Protein AF-A0A9J6EYS4-F1 (afdb_monomer_lite)

Structure (mmCIF, N/CA/C/O backbone):
data_AF-A0A9J6EYS4-F1
#
_entry.id   AF-A0A9J6EYS4-F1
#
loop_
_atom_site.group_PDB
_atom_site.id
_atom_site.type_symbol
_atom_site.label_atom_id
_atom_site.label_alt_id
_atom_site.label_comp_id
_atom_site.label_asym_id
_atom_site.label_entity_id
_atom_site.label_seq_id
_atom_site.pdbx_PDB_ins_code
_atom_site.Cartn_x
_atom_site.Cartn_y
_atom_site.Cartn_z
_atom_site.occupancy
_atom_site.B_iso_or_equiv
_atom_site.auth_seq_id
_atom_site.auth_comp_id
_atom_site.auth_asym_id
_atom_site.auth_atom_id
_atom_site.pdbx_PDB_model_num
ATOM 1 N N . MET A 1 1 ? -27.207 -14.557 89.802 1.00 25.02 1 MET A N 1
ATOM 2 C CA . MET A 1 1 ? -26.219 -15.559 89.348 1.00 25.02 1 MET A CA 1
ATOM 3 C C . MET A 1 1 ? -26.930 -16.664 88.535 1.00 25.02 1 MET A C 1
ATOM 5 O O . MET A 1 1 ? -26.747 -17.832 88.818 1.00 25.02 1 MET A O 1
ATOM 9 N N . ILE A 1 2 ? -27.778 -16.291 87.553 1.00 25.53 2 ILE A N 1
ATOM 10 C CA . ILE A 1 2 ? -28.634 -17.200 86.738 1.00 25.53 2 ILE A CA 1
ATOM 11 C C . ILE A 1 2 ? -28.645 -16.713 85.268 1.00 25.53 2 ILE A C 1
ATOM 13 O O . ILE A 1 2 ? -29.685 -16.554 84.656 1.00 25.53 2 ILE A O 1
ATOM 17 N N . PHE A 1 3 ? -27.496 -16.320 84.711 1.00 24.59 3 PHE A N 1
ATOM 18 C CA . PHE A 1 3 ? -27.458 -15.756 83.344 1.00 24.59 3 PHE A CA 1
ATOM 19 C C . PHE A 1 3 ? -26.193 -16.125 82.554 1.00 24.59 3 PHE A C 1
ATOM 21 O O . PHE A 1 3 ? -25.845 -15.447 81.592 1.00 24.59 3 PHE A O 1
ATOM 28 N N . SER A 1 4 ? -25.460 -17.165 82.964 1.00 25.28 4 SER A N 1
ATOM 29 C CA . SER A 1 4 ? -24.088 -17.384 82.488 1.00 25.28 4 SER A CA 1
ATOM 30 C C . SER A 1 4 ? -23.811 -18.703 81.764 1.00 25.28 4 SER A C 1
ATOM 32 O O . SER A 1 4 ? -22.637 -19.055 81.685 1.00 25.28 4 SER A O 1
ATOM 34 N N . GLN A 1 5 ? -24.796 -19.416 81.198 1.00 32.12 5 GLN A N 1
ATOM 35 C CA . GLN A 1 5 ? -24.520 -20.551 80.297 1.00 32.12 5 GLN A CA 1
ATOM 36 C C . GLN A 1 5 ? -25.448 -20.561 79.063 1.00 32.12 5 GLN A C 1
ATOM 38 O O . GLN A 1 5 ? -26.589 -20.122 79.092 1.00 32.12 5 GLN A O 1
ATOM 43 N N . CYS A 1 6 ? -24.878 -20.917 77.911 1.00 41.12 6 CYS A N 1
ATOM 44 C CA . CYS A 1 6 ? -25.286 -20.461 76.577 1.00 41.12 6 CYS A CA 1
ATOM 45 C C . CYS A 1 6 ? -26.274 -21.365 75.807 1.00 41.12 6 CYS A C 1
ATOM 47 O O . CYS A 1 6 ? -26.430 -21.156 74.608 1.00 41.12 6 CYS A O 1
ATOM 49 N N . GLU A 1 7 ? -26.972 -22.300 76.450 1.00 32.97 7 GLU A N 1
ATOM 50 C CA . GLU A 1 7 ? -28.165 -22.969 75.880 1.00 32.97 7 GLU A CA 1
ATOM 51 C C . GLU A 1 7 ? -29.476 -22.304 76.337 1.00 32.97 7 GLU A C 1
ATOM 53 O O . GLU A 1 7 ? -30.514 -22.415 75.679 1.00 32.97 7 GLU A O 1
ATOM 58 N N . ASP A 1 8 ? -29.403 -21.500 77.399 1.00 38.00 8 ASP A N 1
ATOM 59 C CA . ASP A 1 8 ? -30.568 -20.936 78.069 1.00 38.00 8 ASP A CA 1
ATOM 60 C C . ASP A 1 8 ? -31.269 -19.849 77.259 1.00 38.00 8 ASP A C 1
ATOM 62 O O . ASP A 1 8 ? -32.454 -19.650 77.443 1.00 38.00 8 ASP A O 1
ATOM 66 N N . VAL A 1 9 ? -30.618 -19.145 76.326 1.00 39.28 9 VAL A N 1
ATOM 67 C CA . VAL A 1 9 ? -31.299 -18.081 75.551 1.00 39.28 9 VAL A CA 1
ATOM 68 C C . VAL A 1 9 ? -32.237 -18.662 74.494 1.00 39.28 9 VAL A C 1
ATOM 70 O O . VAL A 1 9 ? -33.343 -18.158 74.329 1.00 39.28 9 VAL A O 1
ATOM 73 N N . LEU A 1 10 ? -31.834 -19.742 73.818 1.00 38.31 10 LEU A N 1
ATOM 74 C CA . LEU A 1 10 ? -32.699 -20.475 72.887 1.00 38.31 10 LEU A CA 1
ATOM 75 C C . LEU A 1 10 ? -33.782 -21.241 73.648 1.00 38.31 10 LEU A C 1
ATOM 77 O O . LEU A 1 10 ? -34.925 -21.276 73.200 1.00 38.31 10 LEU A O 1
ATOM 81 N N . HIS A 1 11 ? -33.449 -21.794 74.819 1.00 39.31 11 HIS A N 1
ATOM 82 C CA . HIS A 1 11 ? -34.429 -22.426 75.695 1.00 39.31 11 HIS A CA 1
ATOM 83 C C . HIS A 1 11 ? -35.427 -21.398 76.232 1.00 39.31 11 HIS A C 1
ATOM 85 O O . HIS A 1 11 ? -36.622 -21.633 76.146 1.00 39.31 11 HIS A O 1
ATOM 91 N N . ILE A 1 12 ? -34.986 -20.238 76.720 1.00 40.78 12 ILE A N 1
ATOM 92 C CA . ILE A 1 12 ? -35.846 -19.148 77.193 1.00 40.78 12 ILE A CA 1
ATOM 93 C C . ILE A 1 12 ? -36.676 -18.612 76.033 1.00 40.78 12 ILE A C 1
ATOM 95 O O . ILE A 1 12 ? -37.880 -18.528 76.191 1.00 40.78 12 ILE A O 1
ATOM 99 N N . ALA A 1 13 ? -36.103 -18.340 74.858 1.00 40.31 13 ALA A N 1
ATOM 100 C CA . ALA A 1 13 ? -36.854 -17.894 73.683 1.00 40.31 13 ALA A CA 1
ATOM 101 C C . ALA A 1 13 ? -37.894 -18.930 73.225 1.00 40.31 13 ALA A C 1
ATOM 103 O O . ALA A 1 13 ? -39.035 -18.565 72.974 1.00 40.31 13 ALA A O 1
ATOM 104 N N . SER A 1 14 ? -37.545 -20.220 73.200 1.00 41.81 14 SER A N 1
ATOM 105 C CA . SER A 1 14 ? -38.460 -21.335 72.906 1.00 41.81 14 SER A CA 1
ATOM 106 C C . SER A 1 14 ? -39.545 -21.495 73.973 1.00 41.81 14 SER A C 1
ATOM 108 O O . SER A 1 14 ? -40.710 -21.704 73.650 1.00 41.81 14 SER A O 1
ATOM 110 N N . THR A 1 15 ? -39.194 -21.337 75.251 1.00 40.84 15 THR A N 1
ATOM 111 C CA . THR A 1 15 ? -40.127 -21.407 76.388 1.00 40.84 15 THR A CA 1
ATOM 112 C C . THR A 1 15 ? -41.062 -20.208 76.375 1.00 40.84 15 THR A C 1
ATOM 114 O O . THR A 1 15 ? -42.251 -20.352 76.610 1.00 40.84 15 THR A O 1
ATOM 117 N N . VAL A 1 16 ? -40.551 -19.035 76.022 1.00 41.88 16 VAL A N 1
ATOM 118 C CA . VAL A 1 16 ? -41.293 -17.792 75.846 1.00 41.88 16 VAL A CA 1
ATOM 119 C C . VAL A 1 16 ? -42.212 -17.872 74.624 1.00 41.88 16 VAL A C 1
ATOM 121 O O . VAL A 1 16 ? -43.362 -17.464 74.720 1.00 41.88 16 VAL A O 1
ATOM 124 N N . HIS A 1 17 ? -41.767 -18.473 73.517 1.00 42.47 17 HIS A N 1
ATOM 125 C CA . HIS A 1 17 ? -42.593 -18.758 72.341 1.00 42.47 17 HIS A CA 1
ATOM 126 C C . HIS A 1 17 ? -43.689 -19.789 72.665 1.00 42.47 17 HIS A C 1
ATOM 128 O O . HIS A 1 17 ? -44.834 -19.625 72.251 1.00 42.47 17 HIS A O 1
ATOM 134 N N . ASN A 1 18 ? -43.380 -20.808 73.477 1.00 43.34 18 ASN A N 1
ATOM 135 C CA . ASN A 1 18 ? -44.343 -21.785 74.005 1.00 43.34 18 ASN A CA 1
ATOM 136 C C . ASN A 1 18 ? -45.356 -21.156 74.973 1.00 43.34 18 ASN A C 1
ATOM 138 O O . ASN A 1 18 ? -46.537 -21.479 74.935 1.00 43.34 18 ASN A O 1
ATOM 142 N N . ILE A 1 19 ? -44.911 -20.260 75.854 1.00 42.78 19 ILE A N 1
ATOM 143 C CA . ILE A 1 19 ? -45.784 -19.548 76.791 1.00 42.78 19 ILE A CA 1
ATOM 144 C C . ILE A 1 19 ? -46.675 -18.573 76.016 1.00 42.78 19 ILE A C 1
ATOM 146 O O . ILE A 1 19 ? -47.884 -18.587 76.206 1.00 42.78 19 ILE A O 1
ATOM 150 N N . ALA A 1 20 ? -46.120 -17.799 75.081 1.00 40.44 20 ALA A N 1
ATOM 151 C CA . ALA A 1 20 ? -46.870 -16.878 74.232 1.00 40.44 20 ALA A CA 1
ATOM 152 C C . ALA A 1 20 ? -47.923 -17.603 73.378 1.00 40.44 20 ALA A C 1
ATOM 154 O O . ALA A 1 20 ? -49.079 -17.196 73.359 1.00 40.44 20 ALA A O 1
ATOM 155 N N . SER A 1 21 ? -47.560 -18.717 72.732 1.00 41.59 21 SER A N 1
ATOM 156 C CA . SER A 1 21 ? -48.499 -19.530 71.938 1.00 41.59 21 SER A CA 1
ATOM 157 C C . SER A 1 21 ? -49.586 -20.206 72.778 1.00 41.59 21 SER A C 1
ATOM 159 O O . SER A 1 21 ? -50.683 -20.429 72.272 1.00 41.59 21 SER A O 1
ATOM 161 N N . ARG A 1 22 ? -49.328 -20.481 74.063 1.00 41.81 22 ARG A N 1
ATOM 162 C CA . ARG A 1 22 ? -50.334 -20.990 75.010 1.00 41.81 22 ARG A CA 1
ATOM 163 C C . ARG A 1 22 ? -51.249 -19.896 75.565 1.00 41.81 22 ARG A C 1
ATOM 165 O O . ARG A 1 22 ? -52.428 -20.153 75.761 1.00 41.81 22 ARG A O 1
ATOM 172 N N . VAL A 1 23 ? -50.746 -18.679 75.771 1.00 40.09 23 VAL A N 1
ATOM 173 C CA . VAL A 1 23 ? -51.540 -17.546 76.283 1.00 40.09 23 VAL A CA 1
ATOM 174 C C . VAL A 1 23 ? -52.477 -16.967 75.214 1.00 40.09 23 VAL A C 1
ATOM 176 O O . VAL A 1 23 ? -53.571 -16.530 75.554 1.00 40.09 23 VAL A O 1
ATOM 179 N N . VAL A 1 24 ? -52.126 -17.054 73.922 1.00 40.94 24 VAL A N 1
ATOM 180 C CA . VAL A 1 24 ? -53.014 -16.678 72.795 1.00 40.94 24 VAL A CA 1
ATOM 181 C C . VAL A 1 24 ? -54.346 -17.451 72.810 1.00 40.94 24 VAL A C 1
ATOM 183 O O . VAL A 1 24 ? -55.332 -16.981 72.248 1.00 40.94 24 VAL A O 1
ATOM 186 N N . VAL A 1 25 ? -54.394 -18.613 73.469 1.00 44.12 25 VAL A N 1
ATOM 187 C CA . VAL A 1 25 ? -55.583 -19.475 73.526 1.00 44.12 25 VAL A CA 1
ATOM 188 C C . VAL A 1 25 ? -56.553 -19.081 74.654 1.00 44.12 25 VAL A C 1
ATOM 190 O O . VAL A 1 25 ? -57.725 -19.432 74.566 1.00 44.12 25 VAL A O 1
ATOM 193 N N . GLU A 1 26 ? -56.132 -18.323 75.679 1.00 43.59 26 GLU A N 1
ATOM 194 C CA . GLU A 1 26 ? -56.940 -18.152 76.907 1.00 43.59 26 GLU A CA 1
ATOM 195 C C . GLU A 1 26 ? -57.086 -16.720 77.470 1.00 43.59 26 GLU A C 1
ATOM 197 O O . GLU A 1 26 ? -57.618 -16.559 78.568 1.00 43.59 26 GLU A O 1
ATOM 202 N N . SER A 1 27 ? -56.707 -15.643 76.772 1.00 37.56 27 SER A N 1
ATOM 203 C CA . SER A 1 27 ? -56.839 -14.287 77.349 1.00 37.56 27 SER A CA 1
ATOM 204 C C . SER A 1 27 ? -57.244 -13.183 76.367 1.00 37.56 27 SER A C 1
ATOM 206 O O . SER A 1 27 ? -57.098 -13.291 75.152 1.00 37.56 27 SER A O 1
ATOM 208 N N . GLY A 1 28 ? -57.830 -12.108 76.916 1.00 47.38 28 GLY A N 1
ATOM 209 C CA . GLY A 1 28 ? -58.331 -10.959 76.156 1.00 47.38 28 GLY A CA 1
ATOM 210 C C . GLY A 1 28 ? -57.240 -10.206 75.382 1.00 47.38 28 GLY A C 1
ATOM 211 O O . GLY A 1 28 ? -56.053 -10.310 75.679 1.00 47.38 28 GLY A O 1
ATOM 212 N N . VAL A 1 29 ? -57.668 -9.389 74.412 1.00 44.81 29 VAL A N 1
ATOM 213 C CA . VAL A 1 29 ? -56.860 -8.693 73.378 1.00 44.81 29 VAL A CA 1
ATOM 214 C C . VAL A 1 29 ? -55.553 -8.040 73.890 1.00 44.81 29 VAL A C 1
ATOM 216 O O . VAL A 1 29 ? -54.557 -8.012 73.175 1.00 44.81 29 VAL A O 1
ATOM 219 N N . SER A 1 30 ? -55.512 -7.569 75.144 1.00 44.69 30 SER A N 1
ATOM 220 C CA . SER A 1 30 ? -54.312 -7.003 75.796 1.00 44.69 30 SER A CA 1
ATOM 221 C C . SER A 1 30 ? -53.156 -8.001 75.949 1.00 44.69 30 SER A C 1
ATOM 223 O O . SER A 1 30 ? -51.990 -7.637 75.787 1.00 44.69 30 SER A O 1
ATOM 225 N N . ASP A 1 31 ? -53.456 -9.248 76.303 1.00 42.41 31 ASP A N 1
ATOM 226 C CA . ASP A 1 31 ? -52.442 -10.236 76.678 1.00 42.41 31 ASP A CA 1
ATOM 227 C C . ASP A 1 31 ? -51.946 -11.027 75.464 1.00 42.41 31 ASP A C 1
ATOM 229 O O . ASP A 1 31 ? -50.770 -11.392 75.415 1.00 42.41 31 ASP A O 1
ATOM 233 N N . VAL A 1 32 ? -52.781 -11.145 74.426 1.00 43.25 32 VAL A N 1
ATOM 234 C CA . VAL A 1 32 ? -52.380 -11.574 73.078 1.00 43.25 32 VAL A CA 1
ATOM 235 C C . VAL A 1 32 ? -51.302 -10.637 72.522 1.00 43.25 32 VAL A C 1
ATOM 237 O O . VAL A 1 32 ? -50.229 -11.107 72.157 1.00 43.25 32 VAL A O 1
ATOM 240 N N . ASN A 1 33 ? -51.509 -9.315 72.573 1.00 46.41 33 ASN A N 1
ATOM 241 C CA . ASN A 1 33 ? -50.531 -8.336 72.077 1.00 46.41 33 ASN A CA 1
ATOM 242 C C . ASN A 1 33 ? -49.206 -8.366 72.856 1.00 46.41 33 ASN A C 1
ATOM 244 O O . ASN A 1 33 ? -48.127 -8.281 72.266 1.00 46.41 33 ASN A O 1
ATOM 248 N N . LYS A 1 34 ? -49.252 -8.549 74.184 1.00 47.19 34 LYS A N 1
ATOM 249 C CA . LYS A 1 34 ? -48.035 -8.745 74.994 1.00 47.19 34 LYS A CA 1
ATOM 250 C C . LYS A 1 34 ? -47.293 -10.019 74.589 1.00 47.19 34 LYS A C 1
ATOM 252 O O . LYS A 1 34 ? -46.071 -9.989 74.485 1.00 47.19 34 LYS A O 1
ATOM 257 N N . CYS A 1 35 ? -48.010 -11.107 74.317 1.00 43.94 35 CYS A N 1
ATOM 258 C CA . CYS A 1 35 ? -47.428 -12.374 73.879 1.00 43.94 35 CYS A CA 1
ATOM 259 C C . CYS A 1 35 ? -46.810 -12.284 72.480 1.00 43.94 35 CYS A C 1
ATOM 261 O O . CYS A 1 35 ? -45.714 -12.801 72.271 1.00 43.94 35 CYS A O 1
ATOM 263 N N . THR A 1 36 ? -47.439 -11.564 71.551 1.00 47.47 36 THR A N 1
ATOM 264 C CA . THR A 1 36 ? -46.885 -11.295 70.216 1.00 47.47 36 THR A CA 1
ATOM 265 C C . THR A 1 36 ? -45.616 -10.445 70.297 1.00 47.47 36 THR A C 1
ATOM 267 O O . THR A 1 36 ? -44.609 -10.783 69.678 1.00 47.47 36 THR A O 1
ATOM 270 N N . ASN A 1 37 ? -45.607 -9.403 71.133 1.00 51.88 37 ASN A N 1
ATOM 271 C CA . ASN A 1 37 ? -44.426 -8.564 71.368 1.00 51.88 37 ASN A CA 1
ATOM 272 C C . ASN A 1 37 ? -43.268 -9.353 71.989 1.00 51.88 37 ASN A C 1
ATOM 274 O O . ASN A 1 37 ? -42.106 -9.188 71.623 1.00 51.88 37 ASN A O 1
ATOM 278 N N . VAL A 1 38 ? -43.590 -10.244 72.918 1.00 50.81 38 VAL A N 1
ATOM 279 C CA . VAL A 1 38 ? -42.634 -11.131 73.574 1.00 50.81 38 VAL A CA 1
ATOM 280 C C . VAL A 1 38 ? -42.083 -12.187 72.599 1.00 50.81 38 VAL A C 1
ATOM 282 O O . VAL A 1 38 ? -40.880 -12.450 72.607 1.00 50.81 38 VAL A O 1
ATOM 285 N N . ALA A 1 39 ? -42.913 -12.728 71.701 1.00 47.19 39 ALA A N 1
ATOM 286 C CA . ALA A 1 39 ? -42.487 -13.645 70.643 1.00 47.19 39 ALA A CA 1
ATOM 287 C C . ALA A 1 39 ? -41.585 -12.960 69.601 1.00 47.19 39 ALA A C 1
ATOM 289 O O . ALA A 1 39 ? -40.571 -13.533 69.213 1.00 47.19 39 ALA A O 1
ATOM 290 N N . LEU A 1 40 ? -41.895 -11.721 69.208 1.00 52.34 40 LEU A N 1
ATOM 291 C CA . LEU A 1 40 ? -41.074 -10.915 68.298 1.00 52.34 40 LEU A CA 1
ATOM 292 C C . LEU A 1 40 ? -39.698 -10.566 68.899 1.00 52.34 40 LEU A C 1
ATOM 294 O O . LEU A 1 40 ? -38.674 -10.670 68.223 1.00 52.34 40 LEU A O 1
ATOM 298 N N . TRP A 1 41 ? -39.646 -10.206 70.188 1.00 55.31 41 TRP A N 1
ATOM 299 C CA . TRP A 1 41 ? -38.383 -10.003 70.914 1.00 55.31 41 TRP A CA 1
ATOM 300 C C . TRP A 1 41 ? -37.557 -11.286 71.017 1.00 55.31 41 TRP A C 1
ATOM 302 O O . TRP A 1 41 ? -36.335 -11.250 70.849 1.00 55.31 41 TRP A O 1
ATOM 312 N N . ALA A 1 42 ? -38.214 -12.415 71.291 1.00 51.00 42 ALA A N 1
ATOM 313 C CA . ALA A 1 42 ? -37.571 -13.721 71.336 1.00 51.00 42 ALA A CA 1
ATOM 314 C C . ALA A 1 42 ? -36.960 -14.085 69.974 1.00 51.00 42 ALA A C 1
ATOM 316 O O . ALA A 1 42 ? -35.818 -14.534 69.931 1.00 51.00 42 ALA A O 1
ATOM 317 N N . ASP A 1 43 ? -37.654 -13.803 68.870 1.00 50.06 43 ASP A N 1
ATOM 318 C CA . ASP A 1 43 ? -37.168 -14.066 67.512 1.00 50.06 43 ASP A CA 1
ATOM 319 C C . ASP A 1 43 ? -35.920 -13.234 67.161 1.00 50.06 43 ASP A C 1
ATOM 321 O O . ASP A 1 43 ? -34.951 -13.759 66.608 1.00 50.06 43 ASP A O 1
ATOM 325 N N . ILE A 1 44 ? -35.868 -11.959 67.568 1.00 52.81 44 ILE A N 1
ATOM 326 C CA . ILE A 1 44 ? -34.664 -11.118 67.424 1.00 52.81 44 ILE A CA 1
ATOM 327 C C . ILE A 1 44 ? -33.498 -11.670 68.241 1.00 52.81 44 ILE A C 1
ATOM 329 O O . ILE A 1 44 ? -32.365 -11.722 67.756 1.00 52.81 44 ILE A O 1
ATOM 333 N N . LEU A 1 45 ? -33.753 -12.069 69.489 1.00 52.41 45 LEU A N 1
ATOM 334 C CA . LEU A 1 45 ? -32.723 -12.624 70.363 1.00 52.41 45 LEU A CA 1
ATOM 335 C C . LEU A 1 45 ? -32.184 -13.944 69.810 1.00 52.41 45 LEU A C 1
ATOM 337 O O . LEU A 1 45 ? -30.974 -14.157 69.861 1.00 52.41 45 LEU A O 1
ATOM 341 N N . VAL A 1 46 ? -33.040 -14.788 69.226 1.00 50.69 46 VAL A N 1
ATOM 342 C CA . VAL A 1 46 ? -32.656 -16.016 68.513 1.00 50.69 46 VAL A CA 1
ATOM 343 C C . VAL A 1 46 ? -31.784 -15.670 67.303 1.00 50.69 46 VAL A C 1
ATOM 345 O O . VAL A 1 46 ? -30.662 -16.161 67.203 1.00 50.69 46 VAL A O 1
ATOM 348 N N . GLN A 1 47 ? -32.220 -14.757 66.431 1.00 49.53 47 GLN A N 1
ATOM 349 C CA . GLN A 1 47 ? -31.449 -14.337 65.250 1.00 49.53 47 GLN A CA 1
ATOM 350 C C . GLN A 1 47 ? -30.083 -13.723 65.608 1.00 49.53 47 GLN A C 1
ATOM 352 O O . GLN A 1 47 ? -29.104 -13.944 64.897 1.00 49.53 47 GLN A O 1
ATOM 357 N N . ALA A 1 48 ? -29.985 -13.000 66.728 1.00 44.69 48 ALA A N 1
ATOM 358 C CA . ALA A 1 48 ? -28.737 -12.422 67.227 1.00 44.69 48 ALA A CA 1
ATOM 359 C C . ALA A 1 48 ? -27.822 -13.431 67.955 1.00 44.69 48 ALA A C 1
ATOM 361 O O . ALA A 1 48 ? -26.645 -13.136 68.174 1.00 44.69 48 ALA A O 1
ATOM 362 N N . SER A 1 49 ? -28.342 -14.598 68.357 1.00 42.22 49 SER A N 1
ATOM 363 C CA . SER A 1 49 ? -27.615 -15.605 69.147 1.00 42.22 49 SER A CA 1
ATOM 364 C C . SER A 1 49 ? -27.195 -16.854 68.366 1.00 42.22 49 SER A C 1
ATOM 366 O O . SER A 1 49 ? -26.346 -17.599 68.867 1.00 42.22 49 SER A O 1
ATOM 368 N N . VAL A 1 50 ? -27.691 -17.054 67.137 1.00 45.22 50 VAL A N 1
ATOM 369 C CA . VAL A 1 50 ? -27.202 -18.108 66.232 1.00 45.22 50 VAL A CA 1
ATOM 370 C C . VAL A 1 50 ? -25.751 -17.808 65.814 1.00 45.22 50 VAL A C 1
ATOM 372 O O . VAL A 1 50 ? -25.471 -16.733 65.276 1.00 45.22 50 VAL A O 1
ATOM 375 N N . PRO A 1 51 ? -24.798 -18.735 66.028 1.00 39.09 51 PRO A N 1
ATOM 376 C CA . PRO A 1 51 ? -23.428 -18.555 65.571 1.00 39.09 51 PRO A CA 1
ATOM 377 C C . PRO A 1 51 ? -23.380 -18.572 64.038 1.00 39.09 51 PRO A C 1
ATOM 379 O O . PRO A 1 51 ? -23.600 -19.599 63.396 1.00 39.09 51 PRO A O 1
ATOM 382 N N . PHE A 1 52 ? -23.046 -17.428 63.438 1.00 41.03 52 PHE A N 1
ATOM 383 C CA . PHE A 1 52 ? -22.721 -17.320 62.016 1.00 41.03 52 PHE A CA 1
ATOM 384 C C . PHE A 1 52 ? -21.334 -17.923 61.755 1.00 41.03 52 PHE A C 1
ATOM 386 O O . PHE A 1 52 ? -20.353 -17.212 61.558 1.00 41.03 52 PHE A O 1
ATOM 393 N N . GLY A 1 53 ? -21.238 -19.252 61.801 1.00 32.31 53 GLY A N 1
ATOM 394 C CA . GLY A 1 53 ? -19.993 -19.958 61.518 1.00 32.31 53 GLY A CA 1
ATOM 395 C C . GLY A 1 53 ? -19.913 -21.338 62.150 1.00 32.31 53 GLY A C 1
ATOM 396 O O . GLY A 1 53 ? -19.352 -21.490 63.225 1.00 32.31 53 GLY A O 1
ATOM 397 N N . ASN A 1 54 ? -20.436 -22.345 61.453 1.00 29.09 54 ASN A N 1
ATOM 398 C CA . ASN A 1 54 ? -19.697 -23.581 61.194 1.00 29.09 54 ASN A CA 1
ATOM 399 C C . ASN A 1 54 ? -20.387 -24.334 60.053 1.00 29.09 54 ASN A C 1
ATOM 401 O O . ASN A 1 54 ? -21.443 -24.944 60.210 1.00 29.09 54 ASN A O 1
ATOM 405 N N . ALA A 1 55 ? -19.786 -24.255 58.866 1.00 33.66 55 ALA A N 1
ATOM 406 C CA . ALA A 1 55 ? -20.137 -25.103 57.739 1.00 33.66 55 ALA A CA 1
ATOM 407 C C . ALA A 1 55 ? -19.686 -26.533 58.060 1.00 33.66 55 ALA A C 1
ATOM 409 O O . ALA A 1 55 ? -18.569 -26.926 57.746 1.00 33.66 55 ALA A O 1
ATOM 410 N N . GLY A 1 56 ? -20.535 -27.288 58.748 1.00 28.66 56 GLY A N 1
ATOM 411 C CA . GLY A 1 56 ? -20.193 -28.647 59.144 1.00 28.66 56 GLY A CA 1
ATOM 412 C C . GLY A 1 56 ? -21.191 -29.247 60.114 1.00 28.66 56 GLY A C 1
ATOM 413 O O . GLY A 1 56 ? -20.795 -29.644 61.196 1.00 28.66 56 GLY A O 1
ATOM 414 N N . ASN A 1 57 ? -22.479 -29.222 59.771 1.00 26.98 57 ASN A N 1
ATOM 415 C CA . ASN A 1 57 ? -23.408 -30.335 59.983 1.00 26.98 57 ASN A CA 1
ATOM 416 C C . ASN A 1 57 ? -24.813 -29.893 59.577 1.00 26.98 57 ASN A C 1
ATOM 418 O O . ASN A 1 57 ? -25.391 -28.962 60.131 1.00 26.98 57 ASN A O 1
ATOM 422 N N . ARG A 1 58 ? -25.360 -30.569 58.564 1.00 32.50 58 ARG A N 1
ATOM 423 C CA . ARG A 1 58 ? -26.786 -30.512 58.260 1.00 32.50 58 ARG A CA 1
ATOM 424 C C . ARG A 1 58 ? -27.510 -31.279 59.362 1.00 32.50 58 ARG A C 1
ATOM 426 O O . ARG A 1 58 ? -27.489 -32.504 59.351 1.00 32.50 58 ARG A O 1
ATOM 433 N N . SER A 1 59 ? -28.189 -30.576 60.255 1.00 24.44 59 SER A N 1
ATOM 434 C CA . SER A 1 59 ? -29.371 -31.116 60.918 1.00 24.44 59 SER A CA 1
ATOM 435 C C . SER A 1 59 ? -30.545 -30.183 60.650 1.00 24.44 59 SER A C 1
ATOM 437 O O . SER A 1 59 ? -30.479 -28.961 60.765 1.00 24.44 59 SER A O 1
ATOM 439 N N . SER A 1 60 ? -31.595 -30.804 60.139 1.00 32.25 60 SER A N 1
ATOM 440 C CA . SER A 1 60 ? -32.848 -30.221 59.703 1.00 32.25 60 SER A CA 1
ATOM 441 C C . SER A 1 60 ? -33.683 -29.771 60.894 1.00 32.25 60 SER A C 1
ATOM 443 O O . SER A 1 60 ? -34.174 -30.615 61.640 1.00 32.25 60 SER A O 1
ATOM 445 N N . VAL A 1 61 ? -33.954 -28.473 60.991 1.00 23.84 61 VAL A N 1
ATOM 446 C CA . VAL A 1 61 ? -35.236 -27.994 61.514 1.00 23.84 61 VAL A CA 1
ATOM 447 C C . VAL A 1 61 ? -35.766 -26.951 60.540 1.00 23.84 61 VAL A C 1
ATOM 449 O O . VAL A 1 61 ? -35.176 -25.898 60.314 1.00 23.84 61 VAL A O 1
ATOM 452 N N . SER A 1 62 ? -36.862 -27.331 59.894 1.00 30.70 62 SER A N 1
ATOM 453 C CA . SER A 1 62 ? -37.663 -26.506 59.005 1.00 30.70 62 SER A CA 1
ATOM 454 C C . SER A 1 62 ? -38.489 -25.528 59.837 1.00 30.70 62 SER A C 1
ATOM 456 O O . SER A 1 62 ? -39.434 -25.948 60.499 1.00 30.70 62 SER A O 1
ATOM 458 N N . ALA A 1 63 ? -38.194 -24.237 59.711 1.00 23.97 63 ALA A N 1
ATOM 459 C CA . ALA A 1 63 ? -39.187 -23.179 59.847 1.00 23.97 63 ALA A CA 1
ATOM 460 C C . ALA A 1 63 ? -39.237 -22.405 58.516 1.00 23.97 63 ALA A C 1
ATOM 462 O O . ALA A 1 63 ? -38.350 -21.619 58.184 1.00 23.97 63 ALA A O 1
ATOM 463 N N . CYS A 1 64 ? -40.249 -22.721 57.707 1.00 23.02 64 CYS A N 1
ATOM 464 C CA . CYS A 1 64 ? -40.749 -21.883 56.612 1.00 23.02 64 CYS A CA 1
ATOM 465 C C . CYS A 1 64 ? -41.233 -20.530 57.187 1.00 23.02 64 CYS A C 1
ATOM 467 O O . CYS A 1 64 ? -41.642 -20.490 58.338 1.00 23.02 64 CYS A O 1
ATOM 469 N N . THR A 1 65 ? -41.272 -19.386 56.499 1.00 28.31 65 THR A N 1
ATOM 470 C CA . THR A 1 65 ? -41.225 -19.075 55.059 1.00 28.31 65 THR A CA 1
ATOM 471 C C . THR A 1 65 ? -41.164 -17.554 54.927 1.00 28.31 65 THR A C 1
ATOM 473 O O . THR A 1 65 ? -42.148 -16.909 55.266 1.00 28.31 65 THR A O 1
ATOM 476 N N . CYS A 1 66 ? -40.066 -17.002 54.403 1.00 25.89 66 CYS A N 1
ATOM 477 C CA . CYS A 1 66 ? -40.051 -15.748 53.615 1.00 25.89 66 CYS A CA 1
ATOM 478 C C . CYS A 1 66 ? -38.642 -15.300 53.196 1.00 25.89 66 CYS A C 1
ATOM 480 O O . CYS A 1 66 ? -38.523 -14.346 52.431 1.00 25.89 66 CYS A O 1
ATOM 482 N N . LEU A 1 67 ? -37.578 -16.008 53.594 1.00 29.09 67 LEU A N 1
ATOM 483 C CA . LEU A 1 67 ? -36.264 -15.800 52.995 1.00 29.09 67 LEU A CA 1
ATOM 484 C C . LEU A 1 67 ? -36.050 -16.769 51.826 1.00 29.09 67 LEU A C 1
ATOM 486 O O . LEU A 1 67 ? -35.901 -17.977 52.008 1.00 29.09 67 LEU A O 1
ATOM 490 N N . THR A 1 68 ? -36.066 -16.243 50.603 1.00 31.45 68 THR A N 1
ATOM 491 C CA . THR A 1 68 ? -35.741 -17.021 49.398 1.00 31.45 68 THR A CA 1
ATOM 492 C C . THR A 1 68 ? -34.313 -17.572 49.500 1.00 31.45 68 THR A C 1
ATOM 494 O O . THR A 1 68 ? -33.452 -16.966 50.138 1.00 31.45 68 THR A O 1
ATOM 497 N N . LYS A 1 69 ? -34.012 -18.699 48.832 1.00 31.28 69 LYS A N 1
ATOM 498 C CA . LYS A 1 69 ? -32.656 -19.301 48.760 1.00 31.28 69 LYS A CA 1
ATOM 499 C C . LYS A 1 69 ? -31.531 -18.289 48.450 1.00 31.28 69 LYS A C 1
ATOM 501 O O . LYS A 1 69 ? -30.379 -18.536 48.800 1.00 31.28 69 LYS A O 1
ATOM 506 N N . GLY A 1 70 ? -31.847 -17.155 47.816 1.00 32.78 70 GLY A N 1
ATOM 507 C CA . GLY A 1 70 ? -30.915 -16.049 47.582 1.00 32.78 70 GLY A CA 1
ATOM 508 C C . GLY A 1 70 ? -30.463 -15.325 48.860 1.00 32.78 70 GLY A C 1
ATOM 509 O O . GLY A 1 70 ? -29.283 -15.002 48.986 1.00 32.78 70 GLY A O 1
ATOM 510 N N . GLN A 1 71 ? -31.347 -15.138 49.844 1.00 34.94 71 GLN A N 1
ATOM 511 C CA . GLN A 1 71 ? -31.044 -14.487 51.129 1.00 34.94 71 GLN A CA 1
ATOM 512 C C . GLN A 1 71 ? -30.185 -15.368 52.049 1.00 34.94 71 GLN A C 1
ATOM 514 O O . GLN A 1 71 ? -29.310 -14.870 52.754 1.00 34.94 71 GLN A O 1
ATOM 519 N N . THR A 1 72 ? -30.322 -16.691 51.962 1.00 34.38 72 THR A N 1
ATOM 520 C CA . THR A 1 72 ? -29.451 -17.637 52.683 1.00 34.38 72 THR A CA 1
ATOM 521 C C . THR A 1 72 ? -28.002 -17.583 52.170 1.00 34.38 72 THR A C 1
ATOM 523 O O . THR A 1 72 ? -27.053 -17.652 52.949 1.00 34.38 72 THR A O 1
ATOM 526 N N . LEU A 1 73 ? -27.822 -17.378 50.860 1.00 34.62 73 LEU A N 1
ATOM 527 C CA . LEU A 1 73 ? -26.521 -17.169 50.207 1.00 34.62 73 LEU A CA 1
ATOM 528 C C . LEU A 1 73 ? -25.929 -15.769 50.462 1.00 34.62 73 LEU A C 1
ATOM 530 O O . LEU A 1 73 ? -24.710 -15.597 50.411 1.00 34.62 73 LEU A O 1
ATOM 534 N N . LEU A 1 74 ? -26.766 -14.765 50.751 1.00 37.31 74 LEU A N 1
ATOM 535 C CA . LEU A 1 74 ? -26.331 -13.434 51.196 1.00 37.31 74 LEU A CA 1
ATOM 536 C C . LEU A 1 74 ? -25.619 -13.496 52.558 1.00 37.31 74 LEU A C 1
ATOM 538 O O . LEU A 1 74 ? -24.603 -12.814 52.721 1.00 37.31 74 LEU A O 1
ATOM 542 N N . HIS A 1 75 ? -26.107 -14.332 53.480 1.00 40.44 75 HIS A N 1
ATOM 543 C CA . HIS A 1 75 ? -25.609 -14.432 54.855 1.00 40.44 75 HIS A CA 1
ATOM 544 C C . HIS A 1 75 ? -24.382 -15.336 55.033 1.00 40.44 75 HIS A C 1
ATOM 546 O O . HIS A 1 75 ? -23.553 -15.075 55.900 1.00 40.44 75 HIS A O 1
ATOM 552 N N . SER A 1 76 ? -24.185 -16.350 54.190 1.00 36.22 76 SER A N 1
ATOM 553 C CA . SER A 1 76 ? -23.158 -17.379 54.415 1.00 36.22 76 SER A CA 1
ATOM 554 C C . SER A 1 76 ? -21.705 -16.965 54.106 1.00 36.22 76 SER A C 1
ATOM 556 O O . SER A 1 76 ? -20.830 -17.827 54.076 1.00 36.22 76 SER A O 1
ATOM 558 N N . ARG A 1 77 ? -21.418 -15.687 53.808 1.00 36.09 77 ARG A N 1
ATOM 559 C CA . ARG A 1 77 ? -20.079 -15.244 53.345 1.00 36.09 77 ARG A CA 1
ATOM 560 C C . ARG A 1 77 ? -19.530 -13.941 53.941 1.00 36.09 77 ARG A C 1
ATOM 562 O O . ARG A 1 77 ? -18.435 -13.546 53.555 1.00 36.09 77 ARG A O 1
ATOM 569 N N . HIS A 1 78 ? -20.234 -13.272 54.855 1.00 42.47 78 HIS A N 1
ATOM 570 C CA . HIS A 1 78 ? -19.749 -12.011 55.442 1.00 42.47 78 HIS A CA 1
ATOM 571 C C . HIS A 1 78 ? -19.083 -12.288 56.795 1.00 42.47 78 HIS A C 1
ATOM 573 O O . HIS A 1 78 ? -19.753 -12.489 57.802 1.00 42.47 78 HIS A O 1
ATOM 579 N N . VAL A 1 79 ? -17.748 -12.327 56.798 1.00 39.38 79 VAL A N 1
ATOM 580 C CA . VAL A 1 79 ? -16.905 -12.516 57.988 1.00 39.38 79 VAL A CA 1
ATOM 581 C C . VAL A 1 79 ? -16.827 -11.196 58.762 1.00 39.38 79 VAL A C 1
ATOM 583 O O . VAL A 1 79 ? -15.837 -10.479 58.694 1.00 39.38 79 VAL A O 1
ATOM 586 N N . TYR A 1 80 ? -17.884 -10.848 59.488 1.00 45.22 80 TYR A N 1
ATOM 587 C CA . TYR A 1 80 ? -17.788 -9.891 60.589 1.00 45.22 80 TYR A CA 1
ATOM 588 C C . TYR A 1 80 ? -18.433 -10.530 61.809 1.00 45.22 80 TYR A C 1
ATOM 590 O O . TYR A 1 80 ? -19.655 -10.603 61.913 1.00 45.22 80 TYR A O 1
ATOM 598 N N . ALA A 1 81 ? -17.596 -11.027 62.719 1.00 49.44 81 ALA A N 1
ATOM 599 C CA . ALA A 1 81 ? -18.053 -11.540 63.998 1.00 49.44 81 ALA A CA 1
ATOM 600 C C . ALA A 1 81 ? -18.653 -10.375 64.797 1.00 49.44 81 ALA A C 1
ATOM 602 O O . ALA A 1 81 ? -17.952 -9.434 65.189 1.00 49.44 81 ALA A O 1
ATOM 603 N N . LEU A 1 82 ? -19.968 -10.410 64.996 1.00 56.50 82 LEU A N 1
ATOM 604 C CA . LEU A 1 82 ? -20.610 -9.593 66.012 1.00 56.50 82 LEU A CA 1
ATOM 605 C C . LEU A 1 82 ? -20.038 -10.015 67.366 1.00 56.50 82 LEU A C 1
ATOM 607 O O . LEU A 1 82 ? -20.019 -11.205 67.687 1.00 56.50 82 LEU A O 1
ATOM 611 N N . ASP A 1 83 ? -19.559 -9.056 68.159 1.00 62.34 83 ASP A N 1
ATOM 612 C CA . ASP A 1 83 ? -19.185 -9.363 69.534 1.00 62.34 83 ASP A CA 1
ATOM 613 C C . ASP A 1 83 ? -20.478 -9.636 70.304 1.00 62.34 83 ASP A C 1
ATOM 615 O O . ASP A 1 83 ? -21.248 -8.723 70.619 1.00 62.34 83 ASP A O 1
ATOM 619 N N . LYS A 1 84 ? -20.714 -10.922 70.581 1.00 58.59 84 LYS A N 1
ATOM 620 C CA . LYS A 1 84 ? -21.897 -11.420 71.282 1.00 58.59 84 LYS A CA 1
ATOM 621 C C . LYS A 1 84 ? -22.148 -10.644 72.576 1.00 58.59 84 LYS A C 1
ATOM 623 O O . LYS A 1 84 ? -23.296 -10.348 72.891 1.00 58.59 84 LYS A O 1
ATOM 628 N N . LYS A 1 85 ? -21.095 -10.266 73.308 1.00 59.25 85 LYS A N 1
ATOM 629 C CA . LYS A 1 85 ? -21.225 -9.545 74.578 1.00 59.25 85 LYS A CA 1
ATOM 630 C C . LYS A 1 85 ? -21.715 -8.112 74.363 1.00 59.25 85 LYS A C 1
ATOM 632 O O . LYS A 1 85 ? -22.592 -7.651 75.091 1.00 59.25 85 LYS A O 1
ATOM 637 N N . GLN A 1 86 ? -21.194 -7.421 73.354 1.00 63.81 86 GLN A N 1
ATOM 638 C CA . GLN A 1 86 ? -21.592 -6.048 73.028 1.00 63.81 86 GLN A CA 1
ATOM 639 C C . GLN A 1 86 ? -23.005 -5.979 72.439 1.00 63.81 86 GLN A C 1
ATOM 641 O O . GLN A 1 86 ? -23.803 -5.163 72.896 1.00 63.81 86 GLN A O 1
ATOM 646 N N . VAL A 1 87 ? -23.358 -6.867 71.500 1.00 64.31 87 VAL A N 1
ATOM 647 C CA . VAL A 1 87 ? -24.716 -6.921 70.921 1.00 64.31 87 VAL A CA 1
ATOM 648 C C . VAL A 1 87 ? -25.763 -7.177 71.998 1.00 64.31 87 VAL A C 1
ATOM 650 O O . VAL A 1 87 ? -26.763 -6.466 72.062 1.00 64.31 87 VAL A O 1
ATOM 653 N N . LEU A 1 88 ? -25.518 -8.148 72.883 1.00 61.34 88 LEU A N 1
ATOM 654 C CA . LEU A 1 88 ? -26.428 -8.441 73.989 1.00 61.34 88 LEU A CA 1
ATOM 655 C C . LEU A 1 88 ? -26.544 -7.268 74.965 1.00 61.34 88 LEU A C 1
ATOM 657 O O . LEU A 1 88 ? -27.621 -7.042 75.503 1.00 61.34 88 LEU A O 1
ATOM 661 N N . THR A 1 89 ? -25.474 -6.495 75.168 1.00 68.00 89 THR A N 1
ATOM 662 C CA . THR A 1 89 ? -25.514 -5.297 76.022 1.00 68.00 89 THR A CA 1
ATOM 663 C C . THR A 1 89 ? -26.415 -4.218 75.417 1.00 68.00 89 THR A C 1
ATOM 665 O O . THR A 1 89 ? -27.283 -3.693 76.113 1.00 68.00 89 THR A O 1
ATOM 668 N N . HIS A 1 90 ? -26.272 -3.940 74.116 1.00 67.88 90 HIS A N 1
ATOM 669 C CA . HIS A 1 90 ? -27.118 -2.977 73.402 1.00 67.88 90 HIS A CA 1
ATOM 670 C C . HIS A 1 90 ? -28.588 -3.423 73.347 1.00 67.88 90 HIS A C 1
ATOM 672 O O . HIS A 1 90 ? -29.480 -2.649 73.693 1.00 67.88 90 HIS A O 1
ATOM 678 N N . LEU A 1 91 ? -28.852 -4.693 73.012 1.00 64.75 91 LEU A N 1
ATOM 679 C CA . LEU A 1 91 ? -30.212 -5.246 72.991 1.00 64.75 91 LEU A CA 1
ATOM 680 C C . LEU A 1 91 ? -30.851 -5.276 74.385 1.00 64.75 91 LEU A C 1
ATOM 682 O O . LEU A 1 91 ? -32.037 -4.988 74.510 1.00 64.75 91 LEU A O 1
ATOM 686 N N . ALA A 1 92 ? -30.087 -5.572 75.441 1.00 62.66 92 ALA A N 1
ATOM 687 C CA . ALA A 1 92 ? -30.592 -5.547 76.813 1.00 62.66 92 ALA A CA 1
ATOM 688 C C . ALA A 1 92 ? -30.925 -4.124 77.284 1.00 62.66 92 ALA A C 1
ATOM 690 O O . ALA A 1 92 ? -31.920 -3.936 77.983 1.00 62.66 92 ALA A O 1
ATOM 691 N N . ALA A 1 93 ? -30.121 -3.122 76.913 1.00 67.12 93 ALA A N 1
ATOM 692 C CA . ALA A 1 93 ? -30.410 -1.719 77.207 1.00 67.12 93 ALA A CA 1
ATOM 693 C C . ALA A 1 93 ? -31.684 -1.248 76.487 1.00 67.12 93 ALA A C 1
ATOM 695 O O . ALA A 1 93 ? -32.585 -0.696 77.121 1.00 67.12 93 ALA A O 1
ATOM 696 N N . LEU A 1 94 ? -31.809 -1.563 75.193 1.00 69.69 94 LEU A N 1
ATOM 697 C CA . LEU A 1 94 ? -32.999 -1.260 74.401 1.00 69.69 94 LEU A CA 1
ATOM 698 C C . LEU A 1 94 ? -34.245 -1.972 74.942 1.00 69.69 94 LEU A C 1
ATOM 700 O O . LEU A 1 94 ? -35.266 -1.327 75.167 1.00 69.69 94 LEU A O 1
ATOM 704 N N . GLY A 1 95 ? -34.156 -3.276 75.213 1.00 62.06 95 GLY A N 1
ATOM 705 C CA . GLY A 1 95 ? -35.255 -4.068 75.761 1.00 62.06 95 GLY A CA 1
ATOM 706 C C . GLY A 1 95 ? -35.728 -3.551 77.121 1.00 62.06 95 GLY A C 1
ATOM 707 O O . GLY A 1 95 ? -36.930 -3.431 77.344 1.00 62.06 95 GLY A O 1
ATOM 708 N N . LYS A 1 96 ? -34.804 -3.148 78.007 1.00 66.25 96 LYS A N 1
ATOM 709 C CA . LYS A 1 96 ? -35.146 -2.513 79.292 1.00 66.25 96 LYS A CA 1
ATOM 710 C C . LYS A 1 96 ? -35.895 -1.199 79.103 1.00 66.25 96 LYS A C 1
ATOM 712 O O . LYS A 1 96 ? -36.870 -0.965 79.815 1.00 66.25 96 LYS A O 1
ATOM 717 N N . SER A 1 97 ? -35.472 -0.354 78.167 1.00 66.81 97 SER A N 1
ATOM 718 C CA . SER A 1 97 ? -36.159 0.910 77.883 1.00 66.81 97 SER A CA 1
ATOM 719 C C . SER A 1 97 ? -37.532 0.696 77.259 1.00 66.81 97 SER A C 1
ATOM 721 O O . SER A 1 97 ? -38.486 1.332 77.696 1.00 66.81 97 SER A O 1
ATOM 723 N N . VAL A 1 98 ? -37.655 -0.234 76.305 1.00 67.75 98 VAL A N 1
ATOM 724 C CA . VAL A 1 98 ? -38.938 -0.589 75.678 1.00 67.75 98 VAL A CA 1
ATOM 725 C C . VAL A 1 98 ? -39.901 -1.143 76.724 1.00 67.75 98 VAL A C 1
ATOM 727 O O . VAL A 1 98 ? -41.024 -0.664 76.824 1.00 67.75 98 VAL A O 1
ATOM 730 N N . TRP A 1 99 ? -39.451 -2.071 77.572 1.00 66.69 99 TRP A N 1
ATOM 731 C CA . TRP A 1 99 ? -40.275 -2.636 78.641 1.00 66.69 99 TRP A CA 1
ATOM 732 C C . TRP A 1 99 ? -40.690 -1.589 79.680 1.00 66.69 99 TRP A C 1
ATOM 734 O O . TRP A 1 99 ? -41.859 -1.502 80.040 1.00 66.69 99 TRP A O 1
ATOM 744 N N . SER A 1 100 ? -39.752 -0.741 80.114 1.00 67.19 100 SER A N 1
ATOM 745 C CA . SER A 1 100 ? -40.038 0.330 81.079 1.00 67.19 100 SER A CA 1
ATOM 746 C C . SER A 1 100 ? -41.051 1.335 80.531 1.00 67.19 100 SER A C 1
ATOM 748 O O . SER A 1 100 ? -41.896 1.829 81.276 1.00 67.19 100 SER A O 1
ATOM 750 N N . PHE A 1 101 ? -40.985 1.631 79.231 1.00 68.00 101 PHE A N 1
ATOM 751 C CA . PHE A 1 101 ? -41.956 2.491 78.567 1.00 68.00 101 PHE A CA 1
ATOM 752 C C . PHE A 1 101 ? -43.324 1.810 78.420 1.00 68.00 101 PHE A C 1
ATOM 754 O O . PHE A 1 101 ? -44.335 2.442 78.708 1.00 68.00 101 PHE A O 1
ATOM 761 N N . LEU A 1 102 ? -43.375 0.535 78.018 1.00 66.19 102 LEU A N 1
ATOM 762 C CA . LEU A 1 102 ? -44.631 -0.218 77.887 1.00 66.19 102 LEU A CA 1
ATOM 763 C C . LEU A 1 102 ? -45.375 -0.354 79.227 1.00 66.19 102 LEU A C 1
ATOM 765 O O . LEU A 1 102 ? -46.604 -0.306 79.244 1.00 66.19 102 LEU A O 1
ATOM 769 N N . ASP A 1 103 ? -44.633 -0.474 80.329 1.00 65.31 103 ASP A N 1
ATOM 770 C CA . ASP A 1 103 ? -45.159 -0.567 81.695 1.00 65.31 103 ASP A CA 1
ATOM 771 C C . ASP A 1 103 ? -45.674 0.789 82.221 1.00 65.31 103 ASP A C 1
ATOM 773 O O . ASP A 1 103 ? -46.793 0.890 82.719 1.00 65.31 103 ASP A O 1
ATOM 777 N N . LYS A 1 104 ? -44.886 1.865 82.063 1.00 69.38 104 LYS A N 1
ATOM 778 C CA . LYS A 1 104 ? -45.161 3.168 82.707 1.00 69.38 104 LYS A CA 1
ATOM 779 C C . LYS A 1 104 ? -45.807 4.223 81.803 1.00 69.38 104 LYS A C 1
ATOM 781 O O . LYS A 1 104 ? -46.338 5.204 82.316 1.00 69.38 104 LYS A O 1
ATOM 786 N N . LYS A 1 105 ? -45.742 4.064 80.476 1.00 68.62 105 LYS A N 1
ATOM 787 C CA . LYS A 1 105 ? -46.289 4.969 79.436 1.00 68.62 105 LYS A CA 1
ATOM 788 C C . LYS A 1 105 ? -45.891 6.453 79.569 1.00 68.62 105 LYS A C 1
ATOM 790 O O . LYS A 1 105 ? -46.639 7.340 79.163 1.00 68.62 105 LYS A O 1
ATOM 795 N N . GLN A 1 106 ? -44.714 6.745 80.125 1.00 72.25 106 GLN A N 1
ATOM 796 C CA . GLN A 1 106 ? -44.207 8.114 80.304 1.00 72.25 106 GLN A CA 1
ATOM 797 C C . GLN A 1 106 ? -43.408 8.593 79.084 1.00 72.25 106 GLN A C 1
ATOM 799 O O . GLN A 1 106 ? -42.589 7.851 78.544 1.00 72.25 106 GLN A O 1
ATOM 804 N N . LEU A 1 107 ? -43.588 9.858 78.686 1.00 68.25 107 LEU A N 1
ATOM 805 C CA . LEU A 1 107 ? -42.936 10.436 77.501 1.00 68.25 107 LEU A CA 1
ATOM 806 C C . LEU A 1 107 ? -41.400 10.501 77.621 1.00 68.25 107 LEU A C 1
ATOM 808 O O . LEU A 1 107 ? -40.700 10.334 76.631 1.00 68.25 107 LEU A O 1
ATOM 812 N N . GLU A 1 108 ? -40.861 10.685 78.828 1.00 70.94 108 GLU A N 1
ATOM 813 C CA . GLU A 1 108 ? -39.409 10.720 79.082 1.00 70.94 108 GLU A CA 1
ATOM 814 C C . GLU A 1 108 ? -38.733 9.371 78.786 1.00 70.94 108 GLU A C 1
ATOM 816 O O . GLU A 1 108 ? -37.603 9.310 78.303 1.00 70.94 108 GLU A O 1
ATOM 821 N N . LEU A 1 109 ? -39.459 8.268 78.996 1.00 72.25 109 LEU A N 1
ATOM 822 C CA . LEU A 1 109 ? -38.985 6.919 78.688 1.00 72.25 109 LEU A CA 1
ATOM 823 C C . LEU A 1 109 ? -38.987 6.646 77.173 1.00 72.25 109 LEU A C 1
ATOM 825 O O . LEU A 1 109 ? -38.240 5.783 76.715 1.00 72.25 109 LEU A O 1
ATOM 829 N N . LEU A 1 110 ? -39.759 7.408 76.384 1.00 72.88 110 LEU A N 1
ATOM 830 C CA . LEU A 1 110 ? -39.739 7.336 74.920 1.00 72.88 110 LEU A CA 1
ATOM 831 C C . LEU A 1 110 ? -38.414 7.856 74.354 1.00 72.88 110 LEU A C 1
ATOM 833 O O . LEU A 1 110 ? -37.887 7.281 73.404 1.00 72.88 110 LEU A O 1
ATOM 837 N N . GLU A 1 111 ? -37.852 8.913 74.943 1.00 77.56 111 GLU A N 1
ATOM 838 C CA . GLU A 1 111 ? -36.538 9.432 74.544 1.00 77.56 111 GLU A CA 1
ATOM 839 C C . GLU A 1 111 ? -35.423 8.425 74.849 1.00 77.56 111 GLU A C 1
ATOM 841 O O . GLU A 1 111 ? -34.539 8.215 74.017 1.00 77.56 111 GLU A O 1
ATOM 846 N N . ALA A 1 112 ? -35.514 7.702 75.971 1.00 77.00 112 ALA A N 1
ATOM 847 C CA . ALA A 1 112 ? -34.599 6.600 76.273 1.00 77.00 112 ALA A CA 1
ATOM 848 C C . ALA A 1 112 ? -34.720 5.443 75.259 1.00 77.00 112 ALA A C 1
ATOM 850 O O . ALA A 1 112 ? -33.709 4.881 74.839 1.00 77.00 112 ALA A O 1
ATOM 851 N N . VAL A 1 113 ? -35.941 5.109 74.815 1.00 75.31 113 VAL A N 1
ATOM 852 C CA . VAL A 1 113 ? -36.164 4.123 73.741 1.00 75.31 113 VAL A CA 1
ATOM 853 C C . VAL A 1 113 ? -35.549 4.598 72.424 1.00 75.31 113 VAL A C 1
ATOM 855 O O . VAL A 1 113 ? -34.842 3.827 71.778 1.00 75.31 113 VAL A O 1
ATOM 858 N N . LYS A 1 114 ? -35.758 5.862 72.031 1.00 79.88 114 LYS A N 1
ATOM 859 C CA . LYS A 1 114 ? -35.167 6.429 70.808 1.00 79.88 114 LYS A CA 1
ATOM 860 C C . LYS A 1 114 ? -33.643 6.401 70.845 1.00 79.88 114 LYS A C 1
ATOM 862 O O . LYS A 1 114 ? -33.035 5.996 69.856 1.00 79.88 114 LYS A O 1
ATOM 867 N N . LEU A 1 115 ? -33.039 6.814 71.960 1.00 83.19 115 LEU A N 1
ATOM 868 C CA . LEU A 1 115 ? -31.588 6.856 72.126 1.00 83.19 115 LEU A CA 1
ATOM 869 C C . LEU A 1 115 ? -30.984 5.453 72.016 1.00 83.19 115 LEU A C 1
ATOM 871 O O . LEU A 1 115 ? -30.150 5.212 71.145 1.00 83.19 115 LEU A O 1
ATOM 875 N N . HIS A 1 116 ? -31.467 4.496 72.814 1.00 76.25 116 HIS A N 1
ATOM 876 C CA . HIS A 1 116 ? -30.948 3.129 72.773 1.00 76.25 116 HIS A CA 1
ATOM 877 C C . HIS A 1 116 ? -31.239 2.428 71.439 1.00 76.25 116 HIS A C 1
ATOM 879 O O . HIS A 1 116 ? -30.430 1.614 70.985 1.00 76.25 116 HIS A O 1
ATOM 885 N N . LEU A 1 117 ? -32.350 2.753 70.763 1.00 78.44 117 LEU A N 1
ATOM 886 C CA . LEU A 1 117 ? -32.634 2.245 69.420 1.00 78.44 117 LEU A CA 1
ATOM 887 C C . LEU A 1 117 ? -31.611 2.791 68.422 1.00 78.44 117 LEU A C 1
ATOM 889 O O . LEU A 1 117 ? -31.064 2.027 67.630 1.00 78.44 117 LEU A O 1
ATOM 893 N N . GLN A 1 118 ? -31.309 4.090 68.477 1.00 83.25 118 GLN A N 1
ATOM 894 C CA . GLN A 1 118 ? -30.303 4.715 67.622 1.00 83.25 118 GLN A CA 1
ATOM 895 C C . GLN A 1 118 ? -28.901 4.161 67.876 1.00 83.25 118 GLN A C 1
ATOM 897 O O . GLN A 1 118 ? -28.209 3.866 66.906 1.00 83.25 118 GLN A O 1
ATOM 902 N N . GLU A 1 119 ? -28.492 3.979 69.130 1.00 81.50 119 GLU A N 1
ATOM 903 C CA . GLU A 1 119 ? -27.193 3.396 69.490 1.00 81.50 119 GLU A CA 1
ATOM 904 C C . GLU A 1 119 ? -27.065 1.952 69.002 1.00 81.50 119 GLU A C 1
ATOM 906 O O . GLU A 1 119 ? -26.069 1.589 68.374 1.00 81.50 119 GLU A O 1
ATOM 911 N N . THR A 1 120 ? -28.105 1.140 69.210 1.00 74.44 120 THR A N 1
ATOM 912 C CA . THR A 1 120 ? -28.131 -0.251 68.736 1.00 74.44 120 THR A CA 1
ATOM 913 C C . THR A 1 120 ? -28.091 -0.304 67.209 1.00 74.44 120 THR A C 1
ATOM 915 O O . THR A 1 120 ? -27.328 -1.078 66.631 1.00 74.44 120 THR A O 1
ATOM 918 N N . CYS A 1 121 ? -28.844 0.569 66.532 1.00 78.50 121 CYS A N 1
ATOM 919 C CA . CYS A 1 121 ? -28.807 0.684 65.077 1.00 78.50 121 CYS A CA 1
ATOM 920 C C . CYS A 1 121 ? -27.429 1.136 64.573 1.00 78.50 121 CYS A C 1
ATOM 922 O O . CYS A 1 121 ? -26.916 0.577 63.609 1.00 78.50 121 CYS A O 1
ATOM 924 N N . GLN A 1 122 ? -26.797 2.117 65.226 1.00 81.94 122 GLN A N 1
ATOM 925 C CA . GLN A 1 122 ? -25.449 2.577 64.879 1.00 81.94 122 GLN A CA 1
ATOM 926 C C . GLN A 1 122 ? -24.409 1.468 65.045 1.00 81.94 122 GLN A C 1
ATOM 928 O O . GLN A 1 122 ? -23.559 1.310 64.168 1.00 81.94 122 GLN A O 1
ATOM 933 N N . TYR A 1 123 ? -24.501 0.676 66.116 1.00 76.81 123 TYR A N 1
ATOM 934 C CA . TYR A 1 123 ? -23.636 -0.480 66.336 1.00 76.81 123 TYR A CA 1
ATOM 935 C C . TYR A 1 123 ? -23.791 -1.522 65.217 1.00 76.81 123 TYR A C 1
ATOM 937 O O . TYR A 1 123 ? -22.801 -1.941 64.612 1.00 76.81 123 TYR A O 1
ATOM 945 N N . LEU A 1 124 ? -25.032 -1.907 64.898 1.00 69.88 124 LEU A N 1
ATOM 946 C CA . LEU A 1 124 ? -25.327 -2.905 63.865 1.00 69.88 124 LEU A CA 1
ATOM 947 C C . LEU A 1 124 ? -24.911 -2.426 62.467 1.00 69.88 124 LEU A C 1
ATOM 949 O O . LEU A 1 124 ? -24.200 -3.144 61.760 1.00 69.88 124 LEU A O 1
ATOM 953 N N . SER A 1 125 ? -25.265 -1.198 62.085 1.00 72.62 125 SER A N 1
ATOM 954 C CA . SER A 1 125 ? -24.849 -0.612 60.805 1.00 72.62 125 SER A CA 1
ATOM 955 C C . SER A 1 125 ? -23.328 -0.441 60.721 1.00 72.62 125 SER A C 1
ATOM 957 O O . SER A 1 125 ? -22.736 -0.698 59.674 1.00 72.62 125 SER A O 1
ATOM 959 N N . GLY A 1 126 ? -22.662 -0.088 61.828 1.00 71.19 126 GLY A N 1
ATOM 960 C CA . GLY A 1 126 ? -21.199 -0.010 61.912 1.00 71.19 126 GLY A CA 1
ATOM 961 C C . GLY A 1 126 ? -20.497 -1.356 61.690 1.00 71.19 126 GLY A C 1
ATOM 962 O O . GLY A 1 126 ? -19.348 -1.391 61.256 1.00 71.19 126 GLY A O 1
ATOM 963 N N . ARG A 1 127 ? -21.198 -2.473 61.921 1.00 69.88 127 ARG A N 1
ATOM 964 C CA . ARG A 1 127 ? -20.732 -3.844 61.654 1.00 69.88 127 ARG A CA 1
ATOM 965 C C . ARG A 1 127 ? -21.299 -4.440 60.363 1.00 69.88 127 ARG A C 1
ATOM 967 O O . ARG A 1 127 ? -21.186 -5.645 60.154 1.00 69.88 127 ARG A O 1
ATOM 974 N N . SER A 1 128 ? -21.872 -3.613 59.483 1.00 66.56 128 SER A N 1
ATOM 975 C CA . SER A 1 128 ? -22.488 -4.044 58.219 1.00 66.56 128 SER A CA 1
ATOM 976 C C . SER A 1 128 ? -23.652 -5.037 58.388 1.00 66.56 128 SER A C 1
ATOM 978 O O . SER A 1 128 ? -23.875 -5.879 57.524 1.00 66.56 128 SER A O 1
ATOM 980 N N . GLN A 1 129 ? -24.411 -4.934 59.484 1.00 69.69 129 GLN A N 1
ATOM 981 C CA . GLN A 1 129 ? -25.582 -5.771 59.790 1.00 69.69 129 GLN A CA 1
ATOM 982 C C . GLN A 1 129 ? -26.895 -4.996 59.601 1.00 69.69 129 GLN A C 1
ATOM 984 O O . GLN A 1 129 ? -27.753 -4.938 60.482 1.00 69.69 129 GLN A O 1
ATOM 989 N N . ASP A 1 130 ? -27.037 -4.350 58.447 1.00 69.75 130 ASP A N 1
ATOM 990 C CA . ASP A 1 130 ? -28.182 -3.481 58.148 1.00 69.75 130 ASP A CA 1
ATOM 991 C C . ASP A 1 130 ? -29.514 -4.247 58.039 1.00 69.75 130 ASP A C 1
ATOM 993 O O . ASP A 1 130 ? -30.564 -3.684 58.329 1.00 69.75 130 ASP A O 1
ATOM 997 N N . GLU A 1 131 ? -29.488 -5.532 57.678 1.00 68.88 131 GLU A N 1
ATOM 998 C CA . GLU A 1 131 ? -30.666 -6.404 57.613 1.00 68.88 131 GLU A CA 1
ATOM 999 C C . GLU A 1 131 ? -31.231 -6.685 59.017 1.00 68.88 131 GLU A C 1
ATOM 1001 O O . GLU A 1 131 ? -32.435 -6.556 59.242 1.00 68.88 131 GLU A O 1
ATOM 1006 N N . LEU A 1 132 ? -30.352 -6.983 59.984 1.00 66.62 132 LEU A N 1
ATOM 1007 C CA . LEU A 1 132 ? -30.719 -7.123 61.399 1.00 66.62 132 LEU A CA 1
ATOM 1008 C C . LEU A 1 132 ? -31.192 -5.787 61.980 1.00 66.62 132 LEU A C 1
ATOM 1010 O O . LEU A 1 132 ? -32.129 -5.749 62.772 1.00 66.62 132 LEU A O 1
ATOM 1014 N N . CYS A 1 133 ? -30.578 -4.686 61.548 1.00 71.38 133 CYS A N 1
ATOM 1015 C CA . CYS A 1 133 ? -30.977 -3.338 61.930 1.00 71.38 133 CYS A CA 1
ATOM 1016 C C . CYS A 1 133 ? -32.406 -3.012 61.450 1.00 71.38 133 CYS A C 1
ATOM 1018 O O . CYS A 1 133 ? -33.215 -2.509 62.225 1.00 71.38 133 CYS A O 1
ATOM 1020 N N . LEU A 1 134 ? -32.762 -3.359 60.205 1.00 70.25 134 LEU A N 1
ATOM 1021 C CA . LEU A 1 134 ? -34.127 -3.203 59.684 1.00 70.25 134 LEU A CA 1
ATOM 1022 C C . LEU A 1 134 ? -35.142 -4.089 60.416 1.00 70.25 134 LEU A C 1
ATOM 1024 O O . LEU A 1 134 ? -36.220 -3.604 60.754 1.00 70.25 134 LEU A O 1
ATOM 1028 N N . SER A 1 135 ? -34.792 -5.350 60.696 1.00 67.00 135 SER A N 1
ATOM 1029 C CA . SER A 1 135 ? -35.637 -6.272 61.472 1.00 67.00 135 SER A CA 1
ATOM 1030 C C . SER A 1 135 ? -35.911 -5.733 62.880 1.00 67.00 135 SER A C 1
ATOM 1032 O O . SER A 1 135 ? -37.061 -5.682 63.320 1.00 67.00 135 SER A O 1
ATOM 1034 N N . LEU A 1 136 ? -34.872 -5.226 63.555 1.00 69.62 136 LEU A N 1
ATOM 1035 C CA . LEU A 1 136 ? -34.979 -4.599 64.871 1.00 69.62 136 LEU A CA 1
ATOM 1036 C C . LEU A 1 136 ? -35.893 -3.371 64.841 1.00 69.62 136 LEU A C 1
ATOM 1038 O O . LEU A 1 136 ? -36.787 -3.250 65.671 1.00 69.62 136 LEU A O 1
ATOM 1042 N N . VAL A 1 137 ? -35.689 -2.472 63.877 1.00 73.00 137 VAL A N 1
ATOM 1043 C CA . VAL A 1 137 ? -36.485 -1.246 63.740 1.00 73.00 137 VAL A CA 1
ATOM 1044 C C . VAL A 1 137 ? -37.956 -1.565 63.462 1.00 73.00 137 VAL A C 1
ATOM 1046 O O . VAL A 1 137 ? -38.824 -0.978 64.104 1.00 73.00 137 VAL A O 1
ATOM 1049 N N . ALA A 1 138 ? -38.245 -2.509 62.560 1.00 69.25 138 ALA A N 1
ATOM 1050 C CA . ALA A 1 138 ? -39.613 -2.935 62.261 1.00 69.25 138 ALA A CA 1
ATOM 1051 C C . ALA A 1 138 ? -40.287 -3.554 63.489 1.00 69.25 138 ALA A C 1
ATOM 1053 O O . ALA A 1 138 ? -41.421 -3.222 63.814 1.00 69.25 138 ALA A O 1
ATOM 1054 N N . THR A 1 139 ? -39.566 -4.406 64.209 1.00 67.19 139 THR A N 1
ATOM 1055 C CA . THR A 1 139 ? -40.079 -5.100 65.390 1.00 67.19 139 THR A CA 1
ATOM 1056 C C . THR A 1 139 ? -40.375 -4.139 66.535 1.00 67.19 139 THR A C 1
ATOM 1058 O O . THR A 1 139 ? -41.452 -4.192 67.122 1.00 67.19 139 THR A O 1
ATOM 1061 N N . VAL A 1 140 ? -39.454 -3.213 66.814 1.00 69.69 140 VAL A N 1
ATOM 1062 C CA . VAL A 1 140 ? -39.661 -2.166 67.817 1.00 69.69 140 VAL A CA 1
ATOM 1063 C C . VAL A 1 140 ? -40.842 -1.285 67.416 1.00 69.69 140 VAL A C 1
ATOM 1065 O O . VAL A 1 140 ? -41.682 -1.003 68.257 1.00 69.69 140 VAL A O 1
ATOM 1068 N N . PHE A 1 141 ? -40.966 -0.905 66.143 1.00 71.12 141 PHE A N 1
ATOM 1069 C CA . PHE A 1 141 ? -42.106 -0.122 65.662 1.00 71.12 141 PHE A CA 1
ATOM 1070 C C . PHE A 1 141 ? -43.442 -0.870 65.806 1.00 71.12 141 PHE A C 1
ATOM 1072 O O . PHE A 1 141 ? -44.397 -0.301 66.329 1.00 71.12 141 PHE A O 1
ATOM 1079 N N . HIS A 1 142 ? -43.499 -2.154 65.435 1.00 68.19 142 HIS A N 1
ATOM 1080 C CA . HIS A 1 142 ? -44.700 -2.986 65.569 1.00 68.19 142 HIS A CA 1
ATOM 1081 C C . HIS A 1 142 ? -45.191 -3.100 67.015 1.00 68.19 142 HIS A C 1
ATOM 1083 O O . HIS A 1 142 ? -46.395 -3.057 67.245 1.00 68.19 142 HIS A O 1
ATOM 1089 N N . MET A 1 143 ? -44.284 -3.143 67.995 1.00 67.44 143 MET A N 1
ATOM 1090 C CA . MET A 1 143 ? -44.655 -3.173 69.418 1.00 67.44 143 MET A CA 1
ATOM 1091 C C . MET A 1 143 ? -45.389 -1.917 69.894 1.00 67.44 143 MET A C 1
ATOM 1093 O O . MET A 1 143 ? -46.027 -1.947 70.947 1.00 67.44 143 MET A O 1
ATOM 1097 N N . PHE A 1 144 ? -45.284 -0.817 69.146 1.00 69.12 144 PHE A N 1
ATOM 1098 C CA . PHE A 1 144 ? -45.879 0.472 69.485 1.00 69.12 144 PHE A CA 1
ATOM 1099 C C . PHE A 1 144 ? -47.121 0.820 68.654 1.00 69.12 144 PHE A C 1
ATOM 1101 O O . PHE A 1 144 ? -47.809 1.771 69.018 1.00 69.12 144 PHE A O 1
ATOM 1108 N N . LEU A 1 145 ? -47.443 0.057 67.600 1.00 63.59 145 LEU A N 1
ATOM 1109 C CA . LEU A 1 145 ? -48.614 0.303 66.742 1.00 63.59 145 LEU A CA 1
ATOM 1110 C C . LEU A 1 145 ? -49.954 0.024 67.444 1.00 63.59 145 LEU A C 1
ATOM 1112 O O . LEU A 1 145 ? -50.944 0.685 67.149 1.00 63.59 145 LEU A O 1
ATOM 1116 N N . ASP A 1 146 ? -49.983 -0.899 68.409 1.00 58.56 146 ASP A N 1
ATOM 1117 C CA . ASP A 1 146 ? -51.220 -1.333 69.079 1.00 58.56 146 ASP A CA 1
ATOM 1118 C C . ASP A 1 146 ? -51.514 -0.598 70.402 1.00 58.56 146 ASP A C 1
ATOM 1120 O O . ASP A 1 146 ? -52.401 -1.000 71.162 1.00 58.56 146 ASP A O 1
ATOM 1124 N N . ILE A 1 147 ? -50.768 0.463 70.736 1.00 62.03 147 ILE A N 1
ATOM 1125 C CA . ILE A 1 147 ? -50.958 1.196 71.996 1.00 62.03 147 ILE A CA 1
ATOM 1126 C C . ILE A 1 147 ? -51.970 2.333 71.791 1.00 62.03 147 ILE A C 1
ATOM 1128 O O . ILE A 1 147 ? -51.644 3.314 71.125 1.00 62.03 147 ILE A O 1
ATOM 1132 N N . PRO A 1 148 ? -53.161 2.292 72.421 1.00 48.25 148 PRO A N 1
ATOM 1133 C CA . PRO A 1 148 ? -54.084 3.423 72.399 1.00 48.25 148 PRO A CA 1
ATOM 1134 C C . PRO A 1 148 ? -53.486 4.594 73.201 1.00 48.25 148 PRO A C 1
ATOM 1136 O O . PRO A 1 148 ? -53.371 4.527 74.428 1.00 48.25 148 PRO A O 1
ATOM 1139 N N . GLY A 1 149 ? -53.053 5.651 72.506 1.00 54.53 149 GLY A N 1
ATOM 1140 C CA . GLY A 1 149 ? -52.352 6.815 73.066 1.00 54.53 149 GLY A CA 1
ATOM 1141 C C . GLY A 1 149 ? -51.866 7.782 71.973 1.00 54.53 149 GLY A C 1
ATOM 1142 O O . GLY A 1 149 ? -51.904 7.427 70.803 1.00 54.53 149 GLY A O 1
ATOM 1143 N N . PRO A 1 150 ? -51.464 9.023 72.310 1.00 49.97 150 PRO A N 1
ATOM 1144 C CA . PRO A 1 150 ? -51.502 10.176 71.405 1.00 49.97 150 PRO A CA 1
ATOM 1145 C C . PRO A 1 150 ? -50.655 9.990 70.140 1.00 49.97 150 PRO A C 1
ATOM 1147 O O . PRO A 1 150 ? -49.495 9.589 70.237 1.00 49.97 150 PRO A O 1
ATOM 1150 N N . ASN A 1 151 ? -51.183 10.445 68.993 1.00 58.59 151 ASN A N 1
ATOM 1151 C CA . ASN A 1 151 ? -50.516 10.575 67.679 1.00 58.59 151 ASN A CA 1
ATOM 1152 C C . ASN A 1 151 ? -49.074 11.138 67.736 1.00 58.59 151 ASN A C 1
ATOM 1154 O O . ASN A 1 151 ? -48.312 11.013 66.783 1.00 58.59 151 ASN A O 1
ATOM 1158 N N . ALA A 1 152 ? -48.684 11.787 68.837 1.00 58.88 152 ALA A N 1
ATOM 1159 C CA . ALA A 1 152 ? -47.334 12.272 69.096 1.00 58.88 152 ALA A CA 1
ATOM 1160 C C . ALA A 1 152 ? -46.289 11.154 69.310 1.00 58.88 152 ALA A C 1
ATOM 1162 O O . ALA A 1 152 ? -45.149 11.330 68.888 1.00 58.88 152 ALA A O 1
ATOM 1163 N N . ILE A 1 153 ? -46.644 10.022 69.935 1.00 62.19 153 ILE A N 1
ATOM 1164 C CA . ILE A 1 153 ? -45.714 8.901 70.196 1.00 62.19 153 ILE A CA 1
ATOM 1165 C C . ILE A 1 153 ? -45.395 8.174 68.887 1.00 62.19 153 ILE A C 1
ATOM 1167 O O . ILE A 1 153 ? -44.225 7.961 68.564 1.00 62.19 153 ILE A O 1
ATOM 1171 N N . GLU A 1 154 ? -46.436 7.875 68.109 1.00 63.09 154 GLU A N 1
ATOM 1172 C CA . GLU A 1 154 ? -46.332 7.273 66.780 1.00 63.09 154 GLU A CA 1
ATOM 1173 C C . GLU A 1 154 ? -45.496 8.159 65.850 1.00 63.09 154 GLU A C 1
ATOM 1175 O O . GLU A 1 154 ? -44.488 7.707 65.313 1.00 63.09 154 GLU A O 1
ATOM 1180 N N . LYS A 1 155 ? -45.808 9.461 65.771 1.00 66.94 155 LYS A N 1
ATOM 1181 C CA . LYS A 1 155 ? -45.073 10.422 64.936 1.00 66.94 155 LYS A CA 1
ATOM 1182 C C . LYS A 1 155 ? -43.597 10.550 65.329 1.00 66.94 155 LYS A C 1
ATOM 1184 O O . LYS A 1 155 ? -42.726 10.636 64.466 1.00 66.94 155 LYS A O 1
ATOM 1189 N N . ALA A 1 156 ? -43.292 10.541 66.626 1.00 66.75 156 ALA A N 1
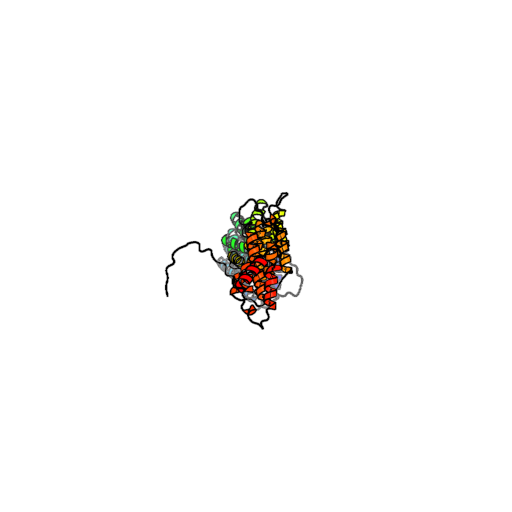ATOM 1190 C CA . ALA A 1 156 ? -41.928 10.728 67.106 1.00 66.75 156 ALA A CA 1
ATOM 1191 C C . ALA A 1 156 ? -41.039 9.481 66.926 1.00 66.75 156 ALA A C 1
ATOM 1193 O O . ALA A 1 156 ? -39.832 9.618 66.710 1.00 66.75 156 ALA A O 1
ATOM 1194 N N . LEU A 1 157 ? -41.609 8.274 67.002 1.00 68.62 157 LEU A N 1
ATOM 1195 C CA . LEU A 1 157 ? -40.910 7.034 66.644 1.00 68.62 157 LEU A CA 1
ATOM 1196 C C . LEU A 1 157 ? -40.807 6.865 65.128 1.00 68.62 157 LEU A C 1
ATOM 1198 O O . LEU A 1 157 ? -39.752 6.462 64.641 1.00 68.62 157 LEU A O 1
ATOM 1202 N N . GLN A 1 158 ? -41.848 7.246 64.386 1.00 72.94 158 GLN A N 1
ATOM 1203 C CA . GLN A 1 158 ? -41.876 7.199 62.928 1.00 72.94 158 GLN A CA 1
ATOM 1204 C C . GLN A 1 158 ? -40.719 7.995 62.310 1.00 72.94 158 GLN A C 1
ATOM 1206 O O . GLN A 1 158 ? -40.055 7.494 61.408 1.00 72.94 158 GLN A O 1
ATOM 1211 N N . GLU A 1 159 ? -40.370 9.169 62.848 1.00 74.25 159 GLU A N 1
ATOM 1212 C CA . GLU A 1 159 ? -39.202 9.925 62.371 1.00 74.25 159 GLU A CA 1
ATOM 1213 C C . GLU A 1 159 ? -37.868 9.175 62.537 1.00 74.25 159 GLU A C 1
ATOM 1215 O O . GLU A 1 159 ? -36.997 9.245 61.666 1.00 74.25 159 GLU A O 1
ATOM 1220 N N . VAL A 1 160 ? -37.673 8.466 63.653 1.00 73.69 160 VAL A N 1
ATOM 1221 C CA . VAL A 1 160 ? -36.445 7.692 63.908 1.00 73.69 160 VAL A CA 1
ATOM 1222 C C . VAL A 1 160 ? -36.415 6.445 63.027 1.00 73.69 160 VAL A C 1
ATOM 1224 O O . VAL A 1 160 ? -35.384 6.139 62.424 1.00 73.69 160 VAL A O 1
ATOM 1227 N N . VAL A 1 161 ? -37.556 5.770 62.907 1.00 73.75 161 VAL A N 1
ATOM 1228 C CA . VAL A 1 161 ? -37.767 4.582 62.077 1.00 73.75 161 VAL A CA 1
ATOM 1229 C C . VAL A 1 161 ? -37.520 4.905 60.604 1.00 73.75 161 VAL A C 1
ATOM 1231 O O . VAL A 1 161 ? -36.683 4.263 59.978 1.00 73.75 161 VAL A O 1
ATOM 1234 N N . GLU A 1 162 ? -38.130 5.958 60.056 1.00 74.75 162 GLU A N 1
ATOM 1235 C CA . GLU A 1 162 ? -37.938 6.375 58.662 1.00 74.75 162 GLU A CA 1
ATOM 1236 C C . GLU A 1 162 ? -36.483 6.762 58.357 1.00 74.75 162 GLU A C 1
ATOM 1238 O O . GLU A 1 162 ? -35.959 6.428 57.285 1.00 74.75 162 GLU A O 1
ATOM 1243 N N . ARG A 1 163 ? -35.797 7.438 59.295 1.00 78.75 163 ARG A N 1
ATOM 1244 C CA . ARG A 1 163 ? -34.370 7.778 59.153 1.00 78.75 163 ARG A CA 1
ATOM 1245 C C . ARG A 1 163 ? -33.500 6.525 59.106 1.00 78.75 163 ARG A C 1
ATOM 1247 O O . ARG A 1 163 ? -32.641 6.433 58.225 1.00 78.75 163 ARG A O 1
ATOM 1254 N N . GLN A 1 164 ? -33.716 5.565 60.007 1.00 75.69 164 GLN A N 1
ATOM 1255 C CA . GLN A 1 164 ? -32.925 4.330 60.039 1.00 75.69 164 GLN A CA 1
ATOM 1256 C C . GLN A 1 164 ? -33.252 3.401 58.870 1.00 75.69 164 GLN A C 1
ATOM 1258 O O . GLN A 1 164 ? -32.330 2.892 58.236 1.00 75.69 164 GLN A O 1
ATOM 1263 N N . ILE A 1 165 ? -34.528 3.257 58.499 1.00 75.31 165 ILE A N 1
ATOM 1264 C CA . ILE A 1 165 ? -34.940 2.512 57.303 1.00 75.31 165 ILE A CA 1
ATOM 1265 C C . ILE A 1 165 ? -34.263 3.095 56.065 1.00 75.31 165 ILE A C 1
ATOM 1267 O O . ILE A 1 165 ? -33.642 2.352 55.307 1.00 75.31 165 ILE A O 1
ATOM 1271 N N . SER A 1 166 ? -34.300 4.420 55.885 1.00 75.12 166 SER A N 1
ATOM 1272 C CA . SER A 1 166 ? -33.651 5.078 54.744 1.00 75.12 166 SER A CA 1
ATOM 1273 C C . SER A 1 166 ? -32.138 4.827 54.732 1.00 75.12 166 SER A C 1
ATOM 1275 O O . SER A 1 166 ? -31.583 4.450 53.702 1.00 75.12 166 SER A O 1
ATOM 1277 N N . LYS A 1 167 ? -31.460 5.001 55.875 1.00 79.81 167 LYS A N 1
ATOM 1278 C CA . LYS A 1 167 ? -30.004 4.826 56.001 1.00 79.81 167 LYS A CA 1
ATOM 1279 C C . LYS A 1 167 ? -29.567 3.385 55.712 1.00 79.81 167 LYS A C 1
ATOM 1281 O O . LYS A 1 167 ? -28.648 3.173 54.921 1.00 79.81 167 LYS A O 1
ATOM 1286 N N . ASN A 1 168 ? -30.250 2.411 56.304 1.00 73.25 168 ASN A N 1
ATOM 1287 C CA . ASN A 1 168 ? -29.942 0.990 56.147 1.00 73.25 168 ASN A CA 1
ATOM 1288 C C . ASN A 1 168 ? -30.268 0.496 54.739 1.00 73.25 168 ASN A C 1
ATOM 1290 O O . ASN A 1 168 ? -29.468 -0.214 54.139 1.00 73.25 168 ASN A O 1
ATOM 1294 N N . THR A 1 169 ? -31.387 0.941 54.162 1.00 75.69 169 THR A N 1
ATOM 1295 C CA . THR A 1 169 ? -31.759 0.619 52.775 1.00 75.69 169 THR A CA 1
ATOM 1296 C C . THR A 1 169 ? -30.702 1.125 51.790 1.00 75.69 169 THR A C 1
ATOM 1298 O O . THR A 1 169 ? -30.280 0.375 50.913 1.00 75.69 169 THR A O 1
ATOM 1301 N N . ILE A 1 170 ? -30.194 2.354 51.965 1.00 77.75 170 ILE A N 1
ATOM 1302 C CA . ILE A 1 170 ? -29.102 2.898 51.137 1.00 77.75 170 ILE A CA 1
ATOM 1303 C C . ILE A 1 170 ? -27.826 2.050 51.266 1.00 77.75 170 ILE A C 1
ATOM 1305 O O . ILE A 1 170 ? -27.179 1.758 50.258 1.00 77.75 170 ILE A O 1
ATOM 1309 N N . SER A 1 171 ? -27.476 1.628 52.484 1.00 77.06 171 SER A N 1
ATOM 1310 C CA . SER A 1 171 ? -26.309 0.771 52.741 1.00 77.06 171 SER A CA 1
ATOM 1311 C C . SER A 1 171 ? -26.444 -0.608 52.078 1.00 77.06 171 SER A C 1
ATOM 1313 O O . SER A 1 171 ? -25.529 -1.066 51.387 1.00 77.06 171 SER A O 1
ATOM 1315 N N . ILE A 1 172 ? -27.617 -1.241 52.190 1.00 75.94 172 ILE A N 1
ATOM 1316 C CA . ILE A 1 172 ? -27.910 -2.533 51.552 1.00 75.94 172 ILE A CA 1
ATOM 1317 C C . ILE A 1 172 ? -27.848 -2.407 50.028 1.00 75.94 172 ILE A C 1
ATOM 1319 O O . ILE A 1 172 ? -27.233 -3.254 49.382 1.00 75.94 172 ILE A O 1
ATOM 1323 N N . ILE A 1 173 ? -28.405 -1.337 49.445 1.00 76.88 173 ILE A N 1
ATOM 1324 C CA . ILE A 1 173 ? -28.314 -1.066 48.002 1.00 76.88 173 ILE A CA 1
ATOM 1325 C C . ILE A 1 173 ? -26.847 -0.947 47.570 1.00 76.88 173 ILE A C 1
ATOM 1327 O O . ILE A 1 173 ? -26.448 -1.575 46.587 1.00 76.88 173 ILE A O 1
ATOM 1331 N N . ALA A 1 174 ? -26.021 -0.196 48.306 1.00 74.56 174 ALA A N 1
ATOM 1332 C CA . ALA A 1 174 ? -24.597 -0.042 48.002 1.00 74.56 174 ALA A CA 1
ATOM 1333 C C . ALA A 1 174 ? -23.856 -1.393 48.016 1.00 74.56 174 ALA A C 1
ATOM 1335 O O . ALA A 1 174 ? -23.135 -1.724 47.075 1.00 74.56 174 ALA A O 1
ATOM 1336 N N . ARG A 1 175 ? -24.088 -2.227 49.039 1.00 75.88 175 ARG A N 1
ATOM 1337 C CA . ARG A 1 175 ? -23.472 -3.561 49.133 1.00 75.88 175 ARG A CA 1
ATOM 1338 C C . ARG A 1 175 ? -23.972 -4.534 48.073 1.00 75.88 175 ARG A C 1
ATOM 1340 O O . ARG A 1 175 ? -23.174 -5.258 47.485 1.00 75.88 175 ARG A O 1
ATOM 1347 N N . ALA A 1 176 ? -25.283 -4.597 47.854 1.00 73.81 176 ALA A N 1
ATOM 1348 C CA . ALA A 1 176 ? -25.893 -5.550 46.933 1.00 73.81 176 ALA A CA 1
ATOM 1349 C C . ALA A 1 176 ? -25.569 -5.216 45.469 1.00 73.81 176 ALA A C 1
ATOM 1351 O O . ALA A 1 176 ? -25.356 -6.130 44.673 1.00 73.81 176 ALA A O 1
ATOM 1352 N N . SER A 1 177 ? -25.443 -3.929 45.131 1.00 71.88 177 SER A N 1
ATOM 1353 C CA . SER A 1 177 ? -25.016 -3.483 43.799 1.00 71.88 177 SER A CA 1
ATOM 1354 C C . SER A 1 177 ? -23.537 -3.771 43.517 1.00 71.88 177 SER A C 1
ATOM 1356 O O . SER A 1 177 ? -23.206 -4.143 42.393 1.00 71.88 177 SER A O 1
ATOM 1358 N N . ALA A 1 178 ? -22.656 -3.689 44.524 1.00 71.12 178 ALA A N 1
ATOM 1359 C CA . ALA A 1 178 ? -21.222 -3.985 44.397 1.00 71.12 178 ALA A CA 1
ATOM 1360 C C . ALA A 1 178 ? -20.893 -5.475 44.167 1.00 71.12 178 ALA A C 1
ATOM 1362 O O . ALA A 1 178 ? -19.749 -5.826 43.863 1.00 71.12 178 ALA A O 1
ATOM 1363 N N . ARG A 1 179 ? -21.871 -6.378 44.305 1.00 72.56 179 ARG A N 1
ATOM 1364 C CA . ARG A 1 179 ? -21.658 -7.817 44.105 1.00 72.56 179 ARG A CA 1
ATOM 1365 C C . ARG A 1 179 ? -21.434 -8.151 42.637 1.00 72.56 179 ARG A C 1
ATOM 1367 O O . ARG A 1 179 ? -21.976 -7.516 41.740 1.00 72.56 179 ARG A O 1
ATOM 1374 N N . LYS A 1 180 ? -20.697 -9.245 42.394 1.00 65.31 180 LYS A N 1
ATOM 1375 C CA . LYS A 1 180 ? -20.527 -9.808 41.047 1.00 65.31 180 LYS A CA 1
ATOM 1376 C C . LYS A 1 180 ? -21.911 -10.041 40.422 1.00 65.31 180 LYS A C 1
ATOM 1378 O O . LYS A 1 180 ? -22.243 -9.445 39.407 1.00 65.31 180 LYS A O 1
ATOM 1383 N N . HIS A 1 181 ? -22.774 -10.823 41.054 1.00 70.31 181 HIS A N 1
ATOM 1384 C CA . HIS A 1 181 ? -24.135 -11.042 40.561 1.00 70.31 181 HIS A CA 1
ATOM 1385 C C . HIS A 1 181 ? -25.111 -10.217 41.399 1.00 70.31 181 HIS A C 1
ATOM 1387 O O . HIS A 1 181 ? -25.415 -10.588 42.530 1.00 70.31 181 HIS A O 1
ATOM 1393 N N . ALA A 1 182 ? -25.526 -9.071 40.860 1.00 74.31 182 ALA A N 1
ATOM 1394 C CA . ALA A 1 182 ? -26.529 -8.213 41.474 1.00 74.31 182 ALA A CA 1
ATOM 1395 C C . ALA A 1 182 ? -27.938 -8.737 41.150 1.00 74.31 182 ALA A C 1
ATOM 1397 O O . ALA A 1 182 ? -28.249 -9.010 39.990 1.00 74.31 182 ALA A O 1
ATOM 1398 N N . ASP A 1 183 ? -28.777 -8.876 42.174 1.00 77.31 183 ASP A N 1
ATOM 1399 C CA . ASP A 1 183 ? -30.189 -9.232 42.029 1.00 77.31 183 ASP A CA 1
ATOM 1400 C C . ASP A 1 183 ? -30.987 -7.964 41.687 1.00 77.31 183 ASP A C 1
ATOM 1402 O O . ASP A 1 183 ? -31.230 -7.105 42.540 1.00 77.31 183 ASP A O 1
ATOM 1406 N N . MET A 1 184 ? -31.319 -7.813 40.402 1.00 74.00 184 MET A N 1
ATOM 1407 C CA . MET A 1 184 ? -31.986 -6.621 39.873 1.00 74.00 184 MET A CA 1
ATOM 1408 C C . MET A 1 184 ? -33.406 -6.431 40.440 1.00 74.00 184 MET A C 1
ATOM 1410 O O . MET A 1 184 ? -33.692 -5.320 40.892 1.00 74.00 184 MET A O 1
ATOM 1414 N N . PRO A 1 185 ? -34.279 -7.462 40.493 1.00 75.31 185 PRO A N 1
ATOM 1415 C CA . PRO A 1 185 ? -35.572 -7.364 41.174 1.00 75.31 185 PRO A CA 1
ATOM 1416 C C . PRO A 1 185 ? -35.469 -6.918 42.636 1.00 75.31 185 PRO A C 1
ATOM 1418 O O . PRO A 1 185 ? -36.225 -6.045 43.063 1.00 75.31 185 PRO A O 1
ATOM 1421 N N . PHE A 1 186 ? -34.513 -7.464 43.392 1.00 78.19 186 PHE A N 1
ATOM 1422 C CA . PHE A 1 186 ? -34.313 -7.101 44.796 1.00 78.19 186 PHE A CA 1
ATOM 1423 C C . PHE A 1 186 ? -33.879 -5.638 44.962 1.00 78.19 186 PHE A C 1
ATOM 1425 O O . PHE A 1 186 ? -34.473 -4.891 45.741 1.00 78.19 186 PHE A O 1
ATOM 1432 N N . LEU A 1 187 ? -32.880 -5.199 44.190 1.00 76.44 187 LEU A N 1
ATOM 1433 C CA . LEU A 1 187 ? -32.397 -3.814 44.209 1.00 76.44 187 LEU A CA 1
ATOM 1434 C C . LEU A 1 187 ? -33.483 -2.819 43.795 1.00 76.44 187 LEU A C 1
ATOM 1436 O O . LEU A 1 187 ? -33.602 -1.749 44.392 1.00 76.44 187 LEU A O 1
ATOM 1440 N N . LYS A 1 188 ? -34.297 -3.186 42.803 1.00 75.31 188 LYS A N 1
ATOM 1441 C CA . LYS A 1 188 ? -35.456 -2.403 42.380 1.00 75.31 188 LYS A CA 1
ATOM 1442 C C . LYS A 1 188 ? -36.479 -2.270 43.503 1.00 75.31 188 LYS A C 1
ATOM 1444 O O . LYS A 1 188 ? -36.893 -1.154 43.791 1.00 75.31 188 LYS A O 1
ATOM 1449 N N . GLY A 1 189 ? -36.833 -3.371 44.168 1.00 75.12 189 GLY A N 1
ATOM 1450 C CA . GLY A 1 189 ? -37.760 -3.355 45.303 1.00 75.12 189 GLY A CA 1
ATOM 1451 C C . GLY A 1 189 ? -37.295 -2.424 46.426 1.00 75.12 189 GLY A C 1
ATOM 1452 O O . GLY A 1 189 ? -38.068 -1.601 46.909 1.00 75.12 189 GLY A O 1
ATOM 1453 N N . LEU A 1 190 ? -36.007 -2.472 46.776 1.00 74.44 190 LEU A N 1
ATOM 1454 C CA . LEU A 1 190 ? -35.423 -1.580 47.783 1.00 74.44 190 LEU A CA 1
ATOM 1455 C C . LEU A 1 190 ? -35.432 -0.104 47.361 1.00 74.44 190 LEU A C 1
ATOM 1457 O O . LEU A 1 190 ? -35.684 0.768 48.189 1.00 74.44 190 LEU A O 1
ATOM 1461 N N . LEU A 1 191 ? -35.176 0.190 46.084 1.00 76.56 191 LEU A N 1
ATOM 1462 C CA . LEU A 1 191 ? -35.230 1.556 45.555 1.00 76.56 191 LEU A CA 1
ATOM 1463 C C . LEU A 1 191 ? -36.662 2.100 45.492 1.00 76.56 191 LEU A C 1
ATOM 1465 O O . LEU A 1 191 ? -36.862 3.278 45.770 1.00 76.56 191 LEU A O 1
ATOM 1469 N N . CYS A 1 192 ? -37.648 1.257 45.175 1.00 76.75 192 CYS A N 1
ATOM 1470 C CA . CYS A 1 192 ? -39.066 1.625 45.180 1.00 76.75 192 CYS A CA 1
ATOM 1471 C C . CYS A 1 192 ? -39.598 1.933 46.590 1.00 76.75 192 CYS A C 1
ATOM 1473 O O . CYS A 1 192 ? -40.536 2.713 46.718 1.00 76.75 192 CYS A O 1
ATOM 1475 N N . ASN A 1 193 ? -38.978 1.379 47.639 1.00 72.69 193 ASN A N 1
ATOM 1476 C CA . ASN A 1 193 ? -39.302 1.702 49.032 1.00 72.69 193 ASN A CA 1
ATOM 1477 C C . ASN A 1 193 ? -38.762 3.074 49.485 1.00 72.69 193 ASN A C 1
ATOM 1479 O O . ASN A 1 193 ? -39.121 3.556 50.558 1.00 72.69 193 ASN A O 1
ATOM 1483 N N . LEU A 1 194 ? -37.893 3.718 48.697 1.00 74.06 194 LEU A N 1
ATOM 1484 C CA . LEU A 1 194 ? -37.405 5.070 48.966 1.00 74.06 194 LEU A CA 1
ATOM 1485 C C . LEU A 1 194 ? -38.277 6.111 48.249 1.00 74.06 194 LEU A C 1
ATOM 1487 O O . LEU A 1 194 ? -38.765 5.888 47.144 1.00 74.06 194 LEU A O 1
ATOM 1491 N N . GLN A 1 195 ? -38.405 7.309 48.831 1.00 74.81 195 GLN A N 1
ATOM 1492 C CA . GLN A 1 195 ? -39.019 8.445 48.129 1.00 74.81 195 GLN A CA 1
ATOM 1493 C C . GLN A 1 195 ? -38.266 8.728 46.808 1.00 74.81 195 GLN A C 1
ATOM 1495 O O . GLN A 1 195 ? -37.029 8.735 46.828 1.00 74.81 195 GLN A O 1
ATOM 1500 N N . PRO A 1 196 ? -38.949 9.051 45.689 1.00 68.75 196 PRO A N 1
ATOM 1501 C CA . PRO A 1 196 ? -38.328 9.166 44.361 1.00 68.75 196 PRO A CA 1
ATOM 1502 C C . PRO A 1 196 ? -37.115 10.109 44.312 1.00 68.75 196 PRO A C 1
ATOM 1504 O O . PRO A 1 196 ? -36.084 9.786 43.722 1.00 68.75 196 PRO A O 1
ATOM 1507 N N . GLY A 1 197 ? -37.191 11.251 45.007 1.00 72.38 197 GLY A N 1
ATOM 1508 C CA . GLY A 1 197 ? -36.079 12.201 45.109 1.00 72.38 197 GLY A CA 1
ATOM 1509 C C . GLY A 1 197 ? -34.870 11.649 45.876 1.00 72.38 197 GLY A C 1
ATOM 1510 O O . GLY A 1 197 ? -33.731 11.872 45.466 1.00 72.38 197 GLY A O 1
ATOM 1511 N N . LYS A 1 198 ? -35.100 10.877 46.950 1.00 74.62 198 LYS A N 1
ATOM 1512 C CA . LYS A 1 198 ? -34.044 10.216 47.740 1.00 74.62 198 LYS A CA 1
ATOM 1513 C C . LYS A 1 198 ? -33.431 9.027 46.996 1.00 74.62 198 LYS A C 1
ATOM 1515 O O . LYS A 1 198 ? -32.222 8.816 47.081 1.00 74.62 198 LYS A O 1
ATOM 1520 N N . ALA A 1 199 ? -34.234 8.274 46.245 1.00 76.50 199 ALA A N 1
ATOM 1521 C CA . ALA A 1 199 ? -33.748 7.199 45.383 1.00 76.50 199 ALA A CA 1
ATOM 1522 C C . ALA A 1 199 ? -32.790 7.751 44.312 1.00 76.50 199 ALA A C 1
ATOM 1524 O O . ALA A 1 199 ? -31.688 7.232 44.131 1.00 76.50 199 ALA A O 1
ATOM 1525 N N . LEU A 1 200 ? -33.155 8.868 43.669 1.00 78.12 200 LEU A N 1
ATOM 1526 C CA . LEU A 1 200 ? -32.327 9.512 42.650 1.00 78.12 200 LEU A CA 1
ATOM 1527 C C . LEU A 1 200 ? -31.014 10.079 43.212 1.00 78.12 200 LEU A C 1
ATOM 1529 O O . LEU A 1 200 ? -29.956 9.890 42.609 1.00 78.12 200 LEU A O 1
ATOM 1533 N N . THR A 1 201 ? -31.052 10.781 44.350 1.00 81.88 201 THR A N 1
ATOM 1534 C CA . THR A 1 201 ? -29.832 11.322 44.980 1.00 81.88 201 THR A CA 1
ATOM 1535 C C . THR A 1 201 ? -28.905 10.207 45.448 1.00 81.88 201 THR A C 1
ATOM 1537 O O . THR A 1 201 ? -27.691 10.312 45.274 1.00 81.88 201 THR A O 1
ATOM 1540 N N . THR A 1 202 ? -29.468 9.105 45.948 1.00 78.25 202 THR A N 1
ATOM 1541 C CA . THR A 1 202 ? -28.715 7.896 46.300 1.00 78.25 202 THR A CA 1
ATOM 1542 C C . THR A 1 202 ? -28.038 7.290 45.075 1.00 78.25 202 THR A C 1
ATOM 1544 O O . THR A 1 202 ? -26.833 7.053 45.109 1.00 78.25 202 THR A O 1
ATOM 1547 N N . LEU A 1 203 ? -28.768 7.098 43.972 1.00 80.75 203 LEU A N 1
ATOM 1548 C CA . LEU A 1 203 ? -28.203 6.576 42.725 1.00 80.75 203 LEU A CA 1
ATOM 1549 C C . LEU A 1 203 ? -27.078 7.471 42.193 1.00 80.75 203 LEU A C 1
ATOM 1551 O O . LEU A 1 203 ? -26.008 6.968 41.864 1.00 80.75 203 LEU A O 1
ATOM 1555 N N . LYS A 1 204 ? -27.272 8.796 42.168 1.00 80.62 204 LYS A N 1
ATOM 1556 C CA . LYS A 1 204 ? -26.231 9.754 41.750 1.00 80.62 204 LYS A CA 1
ATOM 1557 C C . LYS A 1 204 ? -24.989 9.681 42.641 1.00 80.62 204 LYS A C 1
ATOM 1559 O O . LYS A 1 204 ? -23.873 9.682 42.124 1.00 80.62 204 LYS A O 1
ATOM 1564 N N . LYS A 1 205 ? -25.171 9.566 43.961 1.00 82.00 205 LYS A N 1
ATOM 1565 C CA . LYS A 1 205 ? -24.069 9.401 44.916 1.00 82.00 205 LYS A CA 1
ATOM 1566 C C . LYS A 1 205 ? -23.304 8.102 44.660 1.00 82.00 205 LYS A C 1
ATOM 1568 O O . LYS A 1 205 ? -22.086 8.145 44.531 1.00 82.00 205 LYS A O 1
ATOM 1573 N N . LEU A 1 206 ? -23.997 6.975 44.506 1.00 78.06 206 LEU A N 1
ATOM 1574 C CA . LEU A 1 206 ? -23.357 5.688 44.214 1.00 78.06 206 LEU A CA 1
ATOM 1575 C C . LEU A 1 206 ? -22.626 5.695 42.863 1.00 78.06 206 LEU A C 1
ATOM 1577 O O . LEU A 1 206 ? -21.523 5.168 42.761 1.00 78.06 206 LEU A O 1
ATOM 1581 N N . ILE A 1 207 ? -23.187 6.356 41.847 1.00 77.94 207 ILE A N 1
ATOM 1582 C CA . ILE A 1 207 ? -22.541 6.528 40.539 1.00 77.94 207 ILE A CA 1
ATOM 1583 C C . ILE A 1 207 ? -21.244 7.335 40.663 1.00 77.94 207 ILE A C 1
ATOM 1585 O O . ILE A 1 207 ? -20.231 6.923 40.108 1.00 77.94 207 ILE A O 1
ATOM 1589 N N . SER A 1 208 ? -21.234 8.425 41.440 1.00 75.62 208 SER A N 1
ATOM 1590 C CA . SER A 1 208 ? -20.007 9.206 41.685 1.00 75.62 208 SER A CA 1
ATOM 1591 C C . SER A 1 208 ? -18.911 8.432 42.430 1.00 75.62 208 SER A C 1
ATOM 1593 O O . SER A 1 208 ? -17.748 8.804 42.362 1.00 75.62 208 SER A O 1
ATOM 1595 N N . GLN A 1 209 ? -19.270 7.344 43.117 1.00 75.12 209 GLN A N 1
ATOM 1596 C CA . GLN A 1 209 ? -18.348 6.479 43.859 1.00 75.12 209 GLN A CA 1
ATOM 1597 C C . GLN A 1 209 ? -17.846 5.285 43.030 1.00 75.12 209 GLN A C 1
ATOM 1599 O O . GLN A 1 209 ? -17.032 4.492 43.506 1.00 75.12 209 GLN A O 1
ATOM 1604 N N . CYS A 1 210 ? -18.315 5.137 41.788 1.00 69.88 210 CYS A N 1
ATOM 1605 C CA . CYS A 1 210 ? -17.862 4.099 40.870 1.00 69.88 210 CYS A CA 1
ATOM 1606 C C . CYS A 1 210 ? -16.486 4.470 40.287 1.00 69.88 210 CYS A C 1
ATOM 1608 O O . CYS A 1 210 ? -16.391 4.892 39.141 1.00 69.88 210 CYS A O 1
ATOM 1610 N N . ASN A 1 211 ? -15.414 4.293 41.065 1.00 66.75 211 ASN A N 1
ATOM 1611 C CA . ASN A 1 211 ? -14.023 4.493 40.632 1.00 66.75 211 ASN A CA 1
ATOM 1612 C C . ASN A 1 211 ? -13.618 3.446 39.568 1.00 66.75 211 ASN A C 1
ATOM 1614 O O . ASN A 1 211 ? -13.037 2.417 39.901 1.00 66.75 211 ASN A O 1
ATOM 1618 N N . ASN A 1 212 ? -13.971 3.665 38.296 1.00 65.62 212 ASN A N 1
ATOM 1619 C CA . ASN A 1 212 ? -13.691 2.777 37.150 1.00 65.62 212 ASN A CA 1
ATOM 1620 C C . ASN A 1 212 ? -14.282 1.354 37.229 1.00 65.62 212 ASN A C 1
ATOM 1622 O O . ASN A 1 212 ? -13.975 0.494 36.404 1.00 65.62 212 ASN A O 1
ATOM 1626 N N . ASN A 1 213 ? -15.194 1.088 38.167 1.00 75.44 213 ASN A N 1
ATOM 1627 C CA . ASN A 1 213 ? -15.953 -0.162 38.188 1.00 75.44 213 ASN A CA 1
ATOM 1628 C C . ASN A 1 213 ? -17.135 -0.080 37.207 1.00 75.44 213 ASN A C 1
ATOM 1630 O O . ASN A 1 213 ? -18.277 0.187 37.590 1.00 75.44 213 ASN A O 1
ATOM 1634 N N . PHE A 1 214 ? -16.857 -0.297 35.919 1.00 76.06 214 PHE A N 1
ATOM 1635 C CA . PHE A 1 214 ? -17.846 -0.146 34.843 1.00 76.06 214 PHE A CA 1
ATOM 1636 C C . PHE A 1 214 ? -19.017 -1.129 34.943 1.00 76.06 214 PHE A C 1
ATOM 1638 O O . PHE A 1 214 ? -20.137 -0.795 34.561 1.00 76.06 214 PHE A O 1
ATOM 1645 N N . ARG A 1 215 ? -18.794 -2.308 35.536 1.00 77.50 215 ARG A N 1
ATOM 1646 C CA . ARG A 1 215 ? -19.861 -3.273 35.829 1.00 77.50 215 ARG A CA 1
ATOM 1647 C C . ARG A 1 215 ? -20.857 -2.698 36.830 1.00 77.50 215 ARG A C 1
ATOM 1649 O O . ARG A 1 215 ? -22.058 -2.728 36.578 1.00 77.50 215 ARG A O 1
ATOM 1656 N N . LEU A 1 216 ? -20.360 -2.168 37.949 1.00 77.81 216 LEU A N 1
ATOM 1657 C CA . LEU A 1 216 ? -21.195 -1.523 38.963 1.00 77.81 216 LEU A CA 1
ATOM 1658 C C . LEU A 1 216 ? -21.943 -0.325 38.368 1.00 77.81 216 LEU A C 1
ATOM 1660 O O . LEU A 1 216 ? -23.154 -0.206 38.547 1.00 77.81 216 LEU A O 1
ATOM 1664 N N . LEU A 1 217 ? -21.242 0.505 37.591 1.00 79.75 217 LEU A N 1
ATOM 1665 C CA . LEU A 1 217 ? -21.830 1.651 36.902 1.00 79.75 217 LEU A CA 1
ATOM 1666 C C . LEU A 1 217 ? -22.983 1.231 35.977 1.00 79.75 217 LEU A C 1
ATOM 1668 O O . LEU A 1 217 ? -24.045 1.849 36.001 1.00 79.75 217 LEU A O 1
ATOM 1672 N N . LYS A 1 218 ? -22.811 0.151 35.206 1.00 81.62 218 LYS A N 1
ATOM 1673 C CA . LYS A 1 218 ? -23.847 -0.405 34.325 1.00 81.62 218 LYS A CA 1
ATOM 1674 C C . LYS A 1 218 ? -25.065 -0.892 35.111 1.00 81.62 218 LYS A C 1
ATOM 1676 O O . LYS A 1 218 ? -26.192 -0.575 34.731 1.00 81.62 218 LYS A O 1
ATOM 1681 N N . THR A 1 219 ? -24.854 -1.618 36.209 1.00 80.56 219 THR A N 1
ATOM 1682 C CA . THR A 1 219 ? -25.931 -2.089 37.096 1.00 80.56 219 THR A CA 1
ATOM 1683 C C . THR A 1 219 ? -26.729 -0.911 37.660 1.00 80.56 219 THR A C 1
ATOM 1685 O O . THR A 1 219 ? -27.951 -0.873 37.526 1.00 80.56 219 THR A O 1
ATOM 1688 N N . LEU A 1 220 ? -26.048 0.094 38.221 1.00 81.44 220 LEU A N 1
ATOM 1689 C CA . LEU A 1 220 ? -26.686 1.283 38.796 1.00 81.44 220 LEU A CA 1
ATOM 1690 C C . LEU A 1 220 ? -27.408 2.130 37.742 1.00 81.44 220 LEU A C 1
ATOM 1692 O O . LEU A 1 220 ? -28.509 2.616 37.995 1.00 81.44 220 LEU A O 1
ATOM 1696 N N . ALA A 1 221 ? -26.829 2.282 36.549 1.00 83.44 221 ALA A N 1
ATOM 1697 C CA . ALA A 1 221 ? -27.459 3.021 35.461 1.00 83.44 221 ALA A CA 1
ATOM 1698 C C . ALA A 1 221 ? -28.709 2.303 34.918 1.00 83.44 221 ALA A C 1
ATOM 1700 O O . ALA A 1 221 ? -29.700 2.957 34.595 1.00 83.44 221 ALA A O 1
ATOM 1701 N N . THR A 1 222 ? -28.695 0.966 34.877 1.00 83.31 222 THR A N 1
ATOM 1702 C CA . THR A 1 222 ? -29.861 0.152 34.488 1.00 83.31 222 THR A CA 1
ATOM 1703 C C . THR A 1 222 ? -30.976 0.262 35.531 1.00 83.31 222 THR A C 1
ATOM 1705 O O . THR A 1 222 ? -32.129 0.479 35.172 1.00 83.31 222 THR A O 1
ATOM 1708 N N . LEU A 1 223 ? -30.635 0.225 36.825 1.00 81.50 223 LEU A N 1
ATOM 1709 C CA . LEU A 1 223 ? -31.595 0.467 37.911 1.00 81.50 223 LEU A CA 1
ATOM 1710 C C . LEU A 1 223 ? -32.202 1.872 37.834 1.00 81.50 223 LEU A C 1
ATOM 1712 O O . LEU A 1 223 ? -33.414 2.030 37.962 1.00 81.50 223 LEU A O 1
ATOM 1716 N N . GLY A 1 224 ? -31.384 2.893 37.563 1.00 81.31 224 GLY A N 1
ATOM 1717 C CA . GLY A 1 224 ? -31.865 4.260 37.371 1.00 81.31 224 GLY A CA 1
ATOM 1718 C C . GLY A 1 224 ? -32.833 4.395 36.196 1.00 81.31 224 GLY A C 1
ATOM 1719 O O . GLY A 1 224 ? -33.818 5.124 36.299 1.00 81.31 224 GLY A O 1
ATOM 1720 N N . LEU A 1 225 ? -32.617 3.647 35.111 1.00 82.00 225 LEU A N 1
ATOM 1721 C CA . LEU A 1 225 ? -33.525 3.622 33.964 1.00 82.00 225 LEU A CA 1
ATOM 1722 C C . LEU A 1 225 ? -34.911 3.061 34.316 1.00 82.00 225 LEU A C 1
ATOM 1724 O O . LEU A 1 225 ? -35.917 3.559 33.809 1.00 82.00 225 LEU A O 1
ATOM 1728 N N . GLU A 1 226 ? -34.954 2.027 35.156 1.00 79.12 226 GLU A N 1
ATOM 1729 C CA . GLU A 1 226 ? -36.195 1.361 35.559 1.00 79.12 226 GLU A CA 1
ATOM 1730 C C . GLU A 1 226 ? -36.966 2.101 36.657 1.00 79.12 226 GLU A C 1
ATOM 1732 O O . GLU A 1 226 ? -38.191 2.011 36.691 1.00 79.12 226 GLU A O 1
ATOM 1737 N N . VAL A 1 227 ? -36.266 2.805 37.554 1.00 78.75 227 VAL A N 1
ATOM 1738 C CA . VAL A 1 227 ? -36.861 3.480 38.723 1.00 78.75 227 VAL A CA 1
ATOM 1739 C C . VAL A 1 227 ? -37.284 4.920 38.420 1.00 78.75 227 VAL A C 1
ATOM 1741 O O . VAL A 1 227 ? -38.228 5.420 39.025 1.00 78.75 227 VAL A O 1
ATOM 1744 N N . CYS A 1 228 ? -36.618 5.612 37.490 1.00 78.12 228 CYS A N 1
ATOM 1745 C CA . CYS A 1 228 ? -37.008 6.979 37.143 1.00 78.12 228 CYS A CA 1
ATOM 1746 C C . CYS A 1 228 ? -38.350 7.001 36.408 1.00 78.12 228 CYS A C 1
ATOM 1748 O O . CYS A 1 228 ? -38.600 6.161 35.548 1.00 78.12 228 CYS A O 1
ATOM 1750 N N . SER A 1 229 ? -39.176 8.014 36.673 1.00 72.38 229 SER A N 1
ATOM 1751 C CA . SER A 1 229 ? -40.416 8.273 35.923 1.00 72.38 229 SER A CA 1
ATOM 1752 C C . SER A 1 229 ? -40.198 9.307 34.812 1.00 72.38 229 SER A C 1
ATOM 1754 O O . SER A 1 229 ? -40.709 9.125 33.705 1.00 72.38 229 SER A O 1
ATOM 1756 N N . ASP A 1 230 ? -39.362 10.320 35.072 1.00 78.75 230 ASP A N 1
ATOM 1757 C CA . ASP A 1 230 ? -39.095 11.450 34.174 1.00 78.75 230 ASP A CA 1
ATOM 1758 C C . ASP A 1 230 ? -38.361 11.056 32.888 1.00 78.75 230 ASP A C 1
ATOM 1760 O O . ASP A 1 230 ? -37.344 10.355 32.903 1.00 78.75 230 ASP A O 1
ATOM 1764 N N . SER A 1 231 ? -38.830 11.585 31.756 1.00 74.62 231 SER A N 1
ATOM 1765 C CA . SER A 1 231 ? -38.262 11.326 30.426 1.00 74.62 231 SER A CA 1
ATOM 1766 C C . SER A 1 231 ? -36.824 11.843 30.274 1.00 74.62 231 SER A C 1
ATOM 1768 O O . SER A 1 231 ? -35.990 11.176 29.658 1.00 74.62 231 SER A O 1
ATOM 1770 N N . THR A 1 232 ? -36.509 12.990 30.881 1.00 77.19 232 THR A N 1
ATOM 1771 C CA . THR A 1 232 ? -35.179 13.625 30.868 1.00 77.19 232 THR A CA 1
ATOM 1772 C C . THR A 1 232 ? -34.161 12.862 31.715 1.00 77.19 232 THR A C 1
ATOM 1774 O O . THR A 1 232 ? -33.009 12.694 31.323 1.00 77.19 232 THR A O 1
ATOM 1777 N N . GLN A 1 233 ? -34.576 12.333 32.865 1.00 78.81 233 GLN A N 1
ATOM 1778 C CA . GLN A 1 233 ? -33.703 11.522 33.716 1.00 78.81 233 GLN A CA 1
ATOM 1779 C C . GLN A 1 233 ? -33.493 10.132 33.114 1.00 78.81 233 GLN A C 1
ATOM 1781 O O . GLN A 1 233 ? -32.367 9.636 33.084 1.00 78.81 233 GLN A O 1
ATOM 1786 N N . LYS A 1 234 ? -34.545 9.533 32.538 1.00 79.94 234 LYS A N 1
ATOM 1787 C CA . LYS A 1 234 ? -34.429 8.283 31.775 1.00 79.94 234 LYS A CA 1
ATOM 1788 C C . LYS A 1 234 ? -33.429 8.409 30.632 1.00 79.94 234 LYS A C 1
ATOM 1790 O O . LYS A 1 234 ? -32.623 7.502 30.450 1.00 79.94 234 LYS A O 1
ATOM 1795 N N . SER A 1 235 ? -33.448 9.501 29.864 1.00 78.50 235 SER A N 1
ATOM 1796 C CA . SER A 1 235 ? -32.489 9.684 28.766 1.00 78.50 235 SER A CA 1
ATOM 1797 C C . SER A 1 235 ? -31.048 9.812 29.275 1.00 78.50 235 SER A C 1
ATOM 1799 O O . SER A 1 235 ? -30.157 9.182 28.704 1.00 78.50 235 SER A O 1
ATOM 1801 N N . ALA A 1 236 ? -30.821 10.506 30.397 1.00 79.19 236 ALA A N 1
ATOM 1802 C CA . ALA A 1 236 ? -29.512 10.575 31.048 1.00 79.19 236 ALA A CA 1
ATOM 1803 C C . ALA A 1 236 ? -29.011 9.191 31.510 1.00 79.19 236 ALA A C 1
ATOM 1805 O O . ALA A 1 236 ? -27.866 8.825 31.241 1.00 79.19 236 ALA A O 1
ATOM 1806 N N . PHE A 1 237 ? -29.875 8.374 32.124 1.00 82.25 237 PHE A N 1
ATOM 1807 C CA . PHE A 1 237 ? -29.527 6.999 32.500 1.00 82.25 237 PHE A CA 1
ATOM 1808 C C . PHE A 1 237 ? -29.294 6.090 31.285 1.00 82.25 237 PHE A C 1
ATOM 1810 O O . PHE A 1 237 ? -28.359 5.292 31.307 1.00 82.25 237 PHE A O 1
ATOM 1817 N N . ARG A 1 238 ? -30.048 6.245 30.182 1.00 81.38 238 ARG A N 1
ATOM 1818 C CA . ARG A 1 238 ? -29.758 5.534 28.915 1.00 81.38 238 ARG A CA 1
ATOM 1819 C C . ARG A 1 238 ? -28.364 5.865 28.394 1.00 81.38 238 ARG A C 1
ATOM 1821 O O . ARG A 1 238 ? -27.658 4.962 27.951 1.00 81.38 238 ARG A O 1
ATOM 1828 N N . CYS A 1 239 ? -27.969 7.136 28.441 1.00 78.75 239 CYS A N 1
ATOM 1829 C CA . CYS A 1 239 ? -26.621 7.553 28.065 1.00 78.75 239 CYS A CA 1
ATOM 1830 C C . CYS A 1 239 ? -25.569 6.902 28.971 1.00 78.75 239 CYS A C 1
ATOM 1832 O O . CYS A 1 239 ? -24.625 6.315 28.457 1.00 78.75 239 CYS A O 1
ATOM 1834 N N . LEU A 1 240 ? -25.773 6.897 30.292 1.00 79.56 240 LEU A N 1
ATOM 1835 C CA . LEU A 1 240 ? -24.854 6.256 31.241 1.00 79.56 240 LEU A CA 1
ATOM 1836 C C . LEU A 1 240 ? -24.718 4.741 31.034 1.00 79.56 240 LEU A C 1
ATOM 1838 O O . LEU A 1 240 ? -23.606 4.226 31.114 1.00 79.56 240 LEU A O 1
ATOM 1842 N N . VAL A 1 241 ? -25.804 4.025 30.720 1.00 82.88 241 VAL A N 1
ATOM 1843 C CA . VAL A 1 241 ? -25.742 2.587 30.392 1.00 82.88 241 VAL A CA 1
ATOM 1844 C C . VAL A 1 241 ? -24.878 2.350 29.150 1.00 82.88 241 VAL A C 1
ATOM 1846 O O . VAL A 1 241 ? -24.023 1.462 29.156 1.00 82.88 241 VAL A O 1
ATOM 1849 N N . LYS A 1 242 ? -25.067 3.156 28.096 1.00 81.44 242 LYS A N 1
ATOM 1850 C CA . LYS A 1 242 ? -24.255 3.077 26.870 1.00 81.44 242 LYS A CA 1
ATOM 1851 C C . LYS A 1 242 ? -22.783 3.367 27.157 1.00 81.44 242 LYS A C 1
ATOM 1853 O O . LYS A 1 242 ? -21.920 2.616 26.712 1.00 81.44 242 LYS A O 1
ATOM 1858 N N . SER A 1 243 ? -22.507 4.415 27.928 1.00 78.69 243 SER A N 1
ATOM 1859 C CA . SER A 1 243 ? -21.156 4.788 28.341 1.00 78.69 243 SER A CA 1
ATOM 1860 C C . SER A 1 243 ? -20.483 3.678 29.143 1.00 78.69 243 SER A C 1
ATOM 1862 O O . SER A 1 243 ? -19.363 3.303 28.827 1.00 78.69 243 SER A O 1
ATOM 1864 N N . ALA A 1 244 ? -21.179 3.079 30.114 1.00 80.00 244 ALA A N 1
ATOM 1865 C CA . ALA A 1 244 ? -20.644 1.984 30.921 1.00 80.00 244 ALA A CA 1
ATOM 1866 C C . ALA A 1 244 ? -20.322 0.735 30.084 1.00 80.00 244 ALA A C 1
ATOM 1868 O O . ALA A 1 244 ? -19.284 0.111 30.292 1.00 80.00 244 ALA A O 1
ATOM 1869 N N . TYR A 1 245 ? -21.176 0.400 29.109 1.00 83.44 245 TYR A N 1
ATOM 1870 C CA . TYR A 1 245 ? -20.919 -0.691 28.165 1.00 83.44 245 TYR A CA 1
ATOM 1871 C C . TYR A 1 245 ? -19.644 -0.456 27.344 1.00 83.44 245 TYR A C 1
ATOM 1873 O O . TYR A 1 245 ? -18.810 -1.354 27.227 1.00 83.44 245 TYR A O 1
ATOM 1881 N N . TRP A 1 246 ? -19.467 0.752 26.801 1.00 81.19 246 TRP A N 1
ATOM 1882 C CA . TRP A 1 246 ? -18.274 1.082 26.025 1.00 81.19 246 TRP A CA 1
ATOM 1883 C C . TRP A 1 246 ? -17.024 1.193 26.893 1.00 81.19 246 TRP A C 1
ATOM 1885 O O . TRP A 1 246 ? -15.997 0.663 26.493 1.00 81.19 246 TRP A O 1
ATOM 1895 N N . CYS A 1 247 ? -17.101 1.757 28.101 1.00 78.56 247 CYS A N 1
ATOM 1896 C CA . CYS A 1 247 ? -15.976 1.742 29.035 1.00 78.56 247 CYS A CA 1
ATOM 1897 C C . CYS A 1 247 ? -15.528 0.312 29.365 1.00 78.56 247 CYS A C 1
ATOM 1899 O O . CYS A 1 247 ? -14.338 0.036 29.369 1.00 78.56 247 CYS A O 1
ATOM 1901 N N . GLU A 1 248 ? -16.460 -0.617 29.600 1.00 77.62 248 GLU A N 1
ATOM 1902 C CA . GLU A 1 248 ? -16.135 -2.027 29.852 1.00 77.62 248 GLU A CA 1
ATOM 1903 C C . GLU A 1 248 ? -15.463 -2.688 28.636 1.00 77.62 248 GLU A C 1
ATOM 1905 O O . GLU A 1 248 ? -14.519 -3.466 28.789 1.00 77.62 248 GLU A O 1
ATOM 1910 N N . LYS A 1 249 ? -15.922 -2.368 27.418 1.00 77.62 249 LYS A N 1
ATOM 1911 C CA . LYS A 1 249 ? -15.346 -2.898 26.175 1.00 77.62 249 LYS A CA 1
ATOM 1912 C C . LYS A 1 249 ? -13.964 -2.298 25.873 1.00 77.62 249 LYS A C 1
ATOM 1914 O O . LYS A 1 249 ? -13.080 -3.037 25.452 1.00 77.62 249 LYS A O 1
ATOM 1919 N N . LEU A 1 250 ? -13.772 -1.001 26.118 1.00 77.00 250 LEU A N 1
ATOM 1920 C CA . LEU A 1 250 ? -12.534 -0.256 25.848 1.00 77.00 250 LEU A CA 1
ATOM 1921 C C . LEU A 1 250 ? -11.485 -0.399 26.958 1.00 77.00 250 LEU A C 1
ATOM 1923 O O . LEU A 1 250 ? -10.297 -0.300 26.677 1.00 77.00 250 LEU A O 1
ATOM 1927 N N . ALA A 1 251 ? -11.888 -0.722 28.190 1.00 74.50 251 ALA A N 1
ATOM 1928 C CA . ALA A 1 251 ? -10.961 -1.056 29.272 1.00 74.50 251 ALA A CA 1
ATOM 1929 C C . ALA A 1 251 ? -10.089 -2.276 28.939 1.00 74.50 251 ALA A C 1
ATOM 1931 O O . ALA A 1 251 ? -8.986 -2.399 29.451 1.00 74.50 251 ALA A O 1
ATOM 1932 N N . LYS A 1 252 ? -10.558 -3.162 28.049 1.00 70.75 252 LYS A N 1
ATOM 1933 C CA . LYS A 1 252 ? -9.766 -4.289 27.527 1.00 70.75 252 LYS A CA 1
ATOM 1934 C C . LYS A 1 252 ? -8.650 -3.862 26.565 1.00 70.75 252 LYS A C 1
ATOM 1936 O O . LYS A 1 252 ? -7.861 -4.706 26.163 1.00 70.75 252 LYS A O 1
ATOM 1941 N N . LEU A 1 253 ? -8.632 -2.595 26.160 1.00 66.00 253 LEU A N 1
ATOM 1942 C CA . LEU A 1 253 ? -7.682 -2.001 25.218 1.00 66.00 253 LEU A CA 1
ATOM 1943 C C . LEU A 1 253 ? -6.732 -1.018 25.916 1.00 66.00 253 LEU A C 1
ATOM 1945 O O . LEU A 1 253 ? -6.093 -0.222 25.237 1.00 66.00 253 LEU A O 1
ATOM 1949 N N . ASP A 1 254 ? -6.713 -1.019 27.254 1.00 63.16 254 ASP A N 1
ATOM 1950 C CA . ASP A 1 254 ? -5.994 -0.060 28.105 1.00 63.16 254 ASP A CA 1
ATOM 1951 C C . ASP A 1 254 ? -6.338 1.419 27.835 1.00 63.16 254 ASP A C 1
ATOM 1953 O O . ASP A 1 254 ? -5.599 2.333 28.201 1.00 63.16 254 ASP A O 1
ATOM 1957 N N . LEU A 1 255 ? -7.508 1.685 27.243 1.00 64.38 255 LEU A N 1
ATOM 1958 C CA . LEU A 1 255 ? -7.975 3.043 26.981 1.00 64.38 255 LEU A CA 1
ATOM 1959 C C . LEU A 1 255 ? -8.783 3.567 28.175 1.00 64.38 255 LEU A C 1
ATOM 1961 O O . LEU A 1 255 ? -9.949 3.214 28.373 1.00 64.38 255 LEU A O 1
ATOM 1965 N N . SER A 1 256 ? -8.173 4.438 28.981 1.00 59.09 256 SER A N 1
ATOM 1966 C CA . SER A 1 256 ? -8.853 5.096 30.104 1.00 59.09 256 SER A CA 1
ATOM 1967 C C . SER A 1 256 ? -9.720 6.262 29.616 1.00 59.09 256 SER A C 1
ATOM 1969 O O . SER A 1 256 ? -9.268 7.399 29.514 1.00 59.09 256 SER A O 1
ATOM 1971 N N . ILE A 1 257 ? -10.986 5.976 29.297 1.00 60.16 257 ILE A N 1
ATOM 1972 C CA . ILE A 1 257 ? -11.951 6.964 28.762 1.00 60.16 257 ILE A CA 1
ATOM 1973 C C . ILE A 1 257 ? -13.107 7.222 29.762 1.00 60.16 257 ILE A C 1
ATOM 1975 O O . ILE A 1 257 ? -14.137 7.818 29.440 1.00 60.16 257 ILE A O 1
ATOM 1979 N N . ALA A 1 258 ? -12.948 6.785 31.015 1.00 57.72 258 ALA A N 1
ATOM 1980 C CA . ALA A 1 258 ? -14.006 6.776 32.030 1.00 57.72 258 ALA A CA 1
ATOM 1981 C C . ALA A 1 258 ? -14.660 8.151 32.271 1.00 57.72 258 ALA A C 1
ATOM 1983 O O . ALA A 1 258 ? -15.891 8.261 32.308 1.00 57.72 258 ALA A O 1
ATOM 1984 N N . ASP A 1 259 ? -13.846 9.204 32.367 1.00 54.69 259 ASP A N 1
ATOM 1985 C CA . ASP A 1 259 ? -14.302 10.569 32.659 1.00 54.69 259 ASP A CA 1
ATOM 1986 C C . ASP A 1 259 ? -14.944 11.270 31.455 1.00 54.69 259 ASP A C 1
ATOM 1988 O O . ASP A 1 259 ? -15.781 12.163 31.607 1.00 54.69 259 ASP A O 1
ATOM 1992 N N . ALA A 1 260 ? -14.587 10.860 30.239 1.00 52.00 260 ALA A N 1
ATOM 1993 C CA . ALA A 1 260 ? -15.113 11.450 29.016 1.00 52.00 260 ALA A CA 1
ATOM 1994 C C . ALA A 1 260 ? -16.440 10.837 28.574 1.00 52.00 260 ALA A C 1
ATOM 1996 O O . ALA A 1 260 ? -17.326 11.554 28.105 1.00 52.00 260 ALA A O 1
ATOM 1997 N N . LEU A 1 261 ? -16.601 9.526 28.765 1.00 58.50 261 LEU A N 1
ATOM 1998 C CA . LEU A 1 261 ? -17.830 8.807 28.435 1.00 58.50 261 LEU A CA 1
ATOM 1999 C C . LEU A 1 261 ? -18.973 9.164 29.396 1.00 58.50 261 LEU A C 1
ATOM 2001 O O . LEU A 1 261 ? -20.138 9.151 29.000 1.00 58.50 261 LEU A O 1
ATOM 2005 N N . THR A 1 262 ? -18.664 9.547 30.637 1.00 57.06 262 THR A N 1
ATOM 2006 C CA . THR A 1 262 ? -19.654 10.025 31.617 1.00 57.06 262 THR A CA 1
ATOM 2007 C C . THR A 1 262 ? -20.057 11.490 31.408 1.00 57.06 262 THR A C 1
ATOM 2009 O O . THR A 1 262 ? -21.209 11.831 31.671 1.00 57.06 262 THR A O 1
ATOM 2012 N N . LYS A 1 263 ? -19.159 12.342 30.886 1.00 63.19 263 LYS A N 1
ATOM 2013 C CA . LYS A 1 263 ? -19.407 13.780 30.634 1.00 63.19 263 LYS A CA 1
ATOM 2014 C C . LYS A 1 263 ? -19.763 14.134 29.180 1.00 63.19 263 LYS A C 1
ATOM 2016 O O . LYS A 1 263 ? -20.025 15.298 28.905 1.00 63.19 263 LYS A O 1
ATOM 2021 N N . GLN A 1 264 ? -19.780 13.158 28.266 1.00 64.56 264 GLN A N 1
ATOM 2022 C CA . GLN A 1 264 ? -20.029 13.347 26.824 1.00 64.56 264 GLN A CA 1
ATOM 2023 C C . GLN A 1 264 ? -19.100 14.376 26.157 1.00 64.56 264 GLN A C 1
ATOM 2025 O O . GLN A 1 264 ? -19.525 15.157 25.307 1.00 64.56 264 GLN A O 1
ATOM 2030 N N . ASN A 1 265 ? -17.817 14.379 26.523 1.00 72.69 265 ASN A N 1
ATOM 2031 C CA . ASN A 1 265 ? -16.848 15.260 25.874 1.00 72.69 265 ASN A CA 1
ATOM 2032 C C . ASN A 1 265 ? -16.537 14.753 24.453 1.00 72.69 265 ASN A C 1
ATOM 2034 O O . ASN A 1 265 ? -15.890 13.716 24.287 1.00 72.69 265 ASN A O 1
ATOM 2038 N N . THR A 1 266 ? -16.981 15.492 23.435 1.00 75.19 266 THR A N 1
ATOM 2039 C CA . THR A 1 266 ? -16.831 15.137 22.014 1.00 75.19 266 THR A CA 1
ATOM 2040 C C . THR A 1 266 ? -15.376 14.945 21.592 1.00 75.19 266 THR A C 1
ATOM 2042 O O . THR A 1 266 ? -15.098 14.010 20.846 1.00 75.19 266 THR A O 1
ATOM 2045 N N . ALA A 1 267 ? -14.442 15.748 22.112 1.00 77.19 267 ALA A N 1
ATOM 2046 C CA . ALA A 1 267 ? -13.024 15.660 21.755 1.00 77.19 267 ALA A CA 1
ATOM 2047 C C . ALA A 1 267 ? -12.394 14.329 22.197 1.00 77.19 267 ALA A C 1
ATOM 2049 O O . ALA A 1 267 ? -11.654 13.692 21.453 1.00 77.19 267 ALA A O 1
ATOM 2050 N N . VAL A 1 268 ? -12.733 13.859 23.397 1.00 76.50 268 VAL A N 1
ATOM 2051 C CA . VAL A 1 268 ? -12.185 12.598 23.912 1.00 76.50 268 VAL A CA 1
ATOM 2052 C C . VAL A 1 268 ? -12.881 11.392 23.274 1.00 76.50 268 VAL A C 1
ATOM 2054 O O . VAL A 1 268 ? -12.236 10.379 23.023 1.00 76.50 268 VAL A O 1
ATOM 2057 N N . LEU A 1 269 ? -14.176 11.499 22.941 1.00 80.00 269 LEU A N 1
ATOM 2058 C CA . LEU A 1 269 ? -14.875 10.470 22.161 1.00 80.00 269 LEU A CA 1
ATOM 2059 C C . LEU A 1 269 ? -14.261 10.292 20.766 1.00 80.00 269 LEU A C 1
ATOM 2061 O O . LEU A 1 269 ? -14.205 9.161 20.282 1.00 80.00 269 LEU A O 1
ATOM 2065 N N . GLN A 1 270 ? -13.797 11.385 20.148 1.00 82.75 270 GLN A N 1
ATOM 2066 C CA . GLN A 1 270 ? -13.064 11.371 18.880 1.00 82.75 270 GLN A CA 1
ATOM 2067 C C . GLN A 1 270 ? -11.658 10.786 19.036 1.00 82.75 270 GLN A C 1
ATOM 2069 O O . GLN A 1 270 ? -11.300 9.895 18.278 1.00 82.75 270 GLN A O 1
ATOM 2074 N N . SER A 1 271 ? -10.898 11.192 20.056 1.00 82.38 271 SER A N 1
ATOM 2075 C CA . SER A 1 271 ? -9.573 10.613 20.324 1.00 82.38 271 SER A CA 1
ATOM 2076 C C . SER A 1 271 ? -9.639 9.100 20.586 1.00 82.38 271 SER A C 1
ATOM 2078 O O . SER A 1 271 ? -8.834 8.333 20.059 1.00 82.38 271 SER A O 1
ATOM 2080 N N . ALA A 1 272 ? -10.654 8.645 21.326 1.00 82.19 272 ALA A N 1
ATOM 2081 C CA . ALA A 1 272 ? -10.926 7.223 21.502 1.00 82.19 272 ALA A CA 1
ATOM 2082 C C . ALA A 1 272 ? -11.231 6.536 20.164 1.00 82.19 272 ALA A C 1
ATOM 2084 O O . ALA A 1 272 ? -10.688 5.471 19.887 1.00 82.19 272 ALA A O 1
ATOM 2085 N N . LEU A 1 273 ? -12.058 7.156 19.317 1.00 87.06 273 LEU A N 1
ATOM 2086 C CA . LEU A 1 273 ? -12.383 6.631 17.993 1.00 87.06 273 LEU A CA 1
ATOM 2087 C C . LEU A 1 273 ? -11.132 6.476 17.117 1.00 87.06 273 LEU A C 1
ATOM 2089 O O . LEU A 1 273 ? -10.959 5.429 16.505 1.00 87.06 273 LEU A O 1
ATOM 2093 N N . GLU A 1 274 ? -10.228 7.454 17.112 1.00 86.12 274 GLU A N 1
ATOM 2094 C CA . GLU A 1 274 ? -8.964 7.395 16.361 1.00 86.12 274 GLU A CA 1
ATOM 2095 C C . GLU A 1 274 ? -8.060 6.238 16.814 1.00 86.12 274 GLU A C 1
ATOM 2097 O O . GLU A 1 274 ? -7.379 5.612 16.000 1.00 86.12 274 GLU A O 1
ATOM 2102 N N . GLN A 1 275 ? -8.062 5.908 18.108 1.00 83.69 275 GLN A N 1
ATOM 2103 C CA . GLN A 1 275 ? -7.334 4.747 18.627 1.00 83.69 275 GLN A CA 1
ATOM 2104 C C . GLN A 1 275 ? -8.029 3.429 18.268 1.00 83.69 275 GLN A C 1
ATOM 2106 O O . GLN A 1 275 ? -7.374 2.456 17.885 1.00 83.69 275 GLN A O 1
ATOM 2111 N N . MET A 1 276 ? -9.362 3.394 18.328 1.00 84.69 276 MET A N 1
ATOM 2112 C CA . MET A 1 276 ? -10.157 2.240 17.901 1.00 84.69 276 MET A CA 1
ATOM 2113 C C . MET A 1 276 ? -9.969 1.945 16.407 1.00 84.69 276 MET A C 1
ATOM 2115 O O . MET A 1 276 ? -9.852 0.782 16.026 1.00 84.69 276 MET A O 1
ATOM 2119 N N . GLU A 1 277 ? -9.872 2.986 15.575 1.00 89.12 277 GLU A N 1
ATOM 2120 C CA . GLU A 1 277 ? -9.607 2.903 14.134 1.00 89.12 277 GLU A CA 1
ATOM 2121 C C . GLU A 1 277 ? -8.260 2.232 13.815 1.00 89.12 277 GLU A C 1
ATOM 2123 O O . GLU A 1 277 ? -8.082 1.720 12.714 1.00 89.12 277 GLU A O 1
ATOM 2128 N N . LYS A 1 278 ? -7.327 2.132 14.768 1.00 87.00 278 LYS A N 1
ATOM 2129 C CA . LYS A 1 278 ? -6.031 1.448 14.583 1.00 87.00 278 LYS A CA 1
ATOM 2130 C C . LYS A 1 278 ? -5.960 0.075 15.265 1.00 87.00 278 LYS A C 1
ATOM 2132 O O . LYS A 1 278 ? -5.153 -0.774 14.901 1.00 87.00 278 LYS A O 1
ATOM 2137 N N . SER A 1 279 ? -6.850 -0.189 16.221 1.00 83.50 279 SER A N 1
ATOM 2138 C CA . SER A 1 279 ? -6.802 -1.386 17.070 1.00 83.50 279 SER A CA 1
ATOM 2139 C C . SER A 1 279 ? -7.241 -2.678 16.351 1.00 83.50 279 SER A C 1
ATOM 2141 O O . SER A 1 279 ? -8.277 -2.662 15.679 1.00 83.50 279 SER A O 1
ATOM 2143 N N . PRO A 1 280 ? -6.534 -3.816 16.523 1.00 82.19 280 PRO A N 1
ATOM 2144 C CA . PRO A 1 280 ? -6.947 -5.129 16.005 1.00 82.19 280 PRO A CA 1
ATOM 2145 C C . PRO A 1 280 ? -8.080 -5.793 16.790 1.00 82.19 280 PRO A C 1
ATOM 2147 O O . PRO A 1 280 ? -8.731 -6.708 16.298 1.00 82.19 280 PRO A O 1
ATOM 2150 N N . PHE A 1 281 ? -8.341 -5.339 18.012 1.00 81.06 281 PHE A N 1
ATOM 2151 C CA . PHE A 1 281 ? -9.313 -5.966 18.908 1.00 81.06 281 PHE A CA 1
ATOM 2152 C C . PHE A 1 281 ? -10.757 -5.511 18.671 1.00 81.06 281 PHE A C 1
ATOM 2154 O O . PHE A 1 281 ? -11.688 -6.065 19.261 1.00 81.06 281 PHE A O 1
ATOM 2161 N N . ILE A 1 282 ? -10.948 -4.472 17.856 1.00 83.31 282 ILE A N 1
ATOM 2162 C CA . ILE A 1 282 ? -12.262 -3.958 17.486 1.00 83.31 282 ILE A CA 1
ATOM 2163 C C . ILE A 1 282 ? -12.486 -4.242 16.008 1.00 83.31 282 ILE A C 1
ATOM 2165 O O . ILE A 1 282 ? -11.706 -3.822 15.157 1.00 83.31 282 ILE A O 1
ATOM 2169 N N . ASP A 1 283 ? -13.585 -4.930 15.739 1.00 85.56 283 ASP A N 1
ATOM 2170 C CA . ASP A 1 283 ? -14.100 -5.217 14.411 1.00 85.56 283 ASP A CA 1
ATOM 2171 C C . ASP A 1 283 ? -14.854 -4.019 13.810 1.00 85.56 283 ASP A C 1
ATOM 2173 O O . ASP A 1 283 ? -15.286 -3.092 14.507 1.00 85.56 283 ASP A O 1
ATOM 2177 N N . VAL A 1 284 ? -15.063 -4.059 12.493 1.00 88.19 284 VAL A N 1
ATOM 2178 C CA . VAL A 1 284 ? -15.848 -3.054 11.749 1.00 88.19 284 VAL A CA 1
ATOM 2179 C C . VAL A 1 284 ? -17.228 -2.804 12.369 1.00 88.19 284 VAL A C 1
ATOM 2181 O O . VAL A 1 284 ? -17.666 -1.655 12.483 1.00 88.19 284 VAL A O 1
ATOM 2184 N N . ASP A 1 285 ? -17.918 -3.860 12.808 1.00 88.56 285 ASP A N 1
ATOM 2185 C CA . ASP A 1 285 ? -19.233 -3.735 13.441 1.00 88.56 285 ASP A CA 1
ATOM 2186 C C . ASP A 1 285 ? -19.142 -3.047 14.810 1.00 88.56 285 ASP A C 1
ATOM 2188 O O . ASP A 1 285 ? -20.003 -2.238 15.162 1.00 88.56 285 ASP A O 1
ATOM 2192 N N . GLY A 1 286 ? -18.079 -3.291 15.577 1.00 86.88 286 GLY A N 1
ATOM 2193 C CA . GLY A 1 286 ? -17.762 -2.552 16.791 1.00 86.88 286 GLY A CA 1
ATOM 2194 C C . GLY A 1 286 ? -17.572 -1.058 16.533 1.00 86.88 286 GLY A C 1
ATOM 2195 O O . GLY A 1 286 ? -18.188 -0.248 17.227 1.00 86.88 286 GLY A O 1
ATOM 2196 N N . LEU A 1 287 ? -16.797 -0.681 15.515 1.00 89.12 287 LEU A N 1
ATOM 2197 C CA . LEU A 1 287 ? -16.620 0.724 15.124 1.00 89.12 287 LEU A CA 1
ATOM 2198 C C . LEU A 1 287 ? -17.954 1.370 14.723 1.00 89.12 287 LEU A C 1
ATOM 2200 O O . LEU A 1 287 ? -18.329 2.416 15.257 1.00 89.12 287 LEU A O 1
ATOM 2204 N N . ALA A 1 288 ? -18.734 0.708 13.865 1.00 88.56 288 ALA A N 1
ATOM 2205 C CA . ALA A 1 288 ? -20.039 1.204 13.431 1.00 88.56 288 ALA A CA 1
ATOM 2206 C C . ALA A 1 288 ? -21.025 1.382 14.602 1.00 88.56 288 ALA A C 1
ATOM 2208 O O . ALA A 1 288 ? -21.753 2.381 14.670 1.00 88.56 288 ALA A O 1
ATOM 2209 N N . ASN A 1 289 ? -21.029 0.442 15.550 1.00 89.44 289 ASN A N 1
ATOM 2210 C CA . ASN A 1 289 ? -21.849 0.514 16.755 1.00 89.44 289 ASN A CA 1
ATOM 2211 C C . ASN A 1 289 ? -21.414 1.655 17.685 1.00 89.44 289 ASN A C 1
ATOM 2213 O O . ASN A 1 289 ? -22.269 2.283 18.317 1.00 89.44 289 ASN A O 1
ATOM 2217 N N . TYR A 1 290 ? -20.113 1.947 17.771 1.00 87.56 290 TYR A N 1
ATOM 2218 C CA . TYR A 1 290 ? -19.594 3.065 18.560 1.00 87.56 290 TYR A CA 1
ATOM 2219 C C . TYR A 1 290 ? -20.018 4.403 17.956 1.00 87.56 290 TYR A C 1
ATOM 2221 O O . TYR A 1 290 ? -20.625 5.222 18.650 1.00 87.56 290 TYR A O 1
ATOM 2229 N N . CYS A 1 291 ? -19.821 4.584 16.646 1.00 88.81 291 CYS A N 1
ATOM 2230 C CA . CYS A 1 291 ? -20.272 5.781 15.937 1.00 88.81 291 CYS A CA 1
ATOM 2231 C C . CYS A 1 291 ? -21.781 6.000 16.111 1.00 88.81 291 CYS A C 1
ATOM 2233 O O . CYS A 1 291 ? -22.212 7.094 16.472 1.00 88.81 291 CYS A O 1
ATOM 2235 N N . SER A 1 292 ? -22.582 4.940 15.974 1.00 87.25 292 SER A N 1
ATOM 2236 C CA . SER A 1 292 ? -24.038 5.001 16.172 1.00 87.25 292 SER A CA 1
ATOM 2237 C C . SER A 1 292 ? -24.436 5.312 17.622 1.00 87.25 292 SER A C 1
ATOM 2239 O O . SER A 1 292 ? -25.425 6.004 17.866 1.00 87.25 292 SER A O 1
ATOM 2241 N N . SER A 1 293 ? -23.665 4.837 18.606 1.00 84.31 293 SER A N 1
ATOM 2242 C CA . SER A 1 293 ? -23.931 5.082 20.030 1.00 84.31 293 SER A CA 1
ATOM 2243 C C . SER A 1 293 ? -23.754 6.551 20.413 1.00 84.31 293 SER A C 1
ATOM 2245 O O . SER A 1 293 ? -24.547 7.061 21.208 1.00 84.31 293 SER A O 1
ATOM 2247 N N . PHE A 1 294 ? -22.754 7.217 19.831 1.00 82.94 294 PHE A N 1
ATOM 2248 C CA . PHE A 1 294 ? -22.357 8.587 20.168 1.00 82.94 294 PHE A CA 1
ATOM 2249 C C . PHE A 1 294 ? -22.681 9.616 19.074 1.00 82.94 294 PHE A C 1
ATOM 2251 O O . PHE A 1 294 ? -22.307 10.776 19.214 1.00 82.94 294 PHE A O 1
ATOM 2258 N N . LYS A 1 295 ? -23.415 9.219 18.021 1.00 84.44 295 LYS A N 1
ATOM 2259 C CA . LYS A 1 295 ? -23.752 10.062 16.857 1.00 84.44 295 LYS A CA 1
ATOM 2260 C C . LYS A 1 295 ? -22.513 10.669 16.181 1.00 84.44 295 LYS A C 1
ATOM 2262 O O . LYS A 1 295 ? -22.516 11.835 15.799 1.00 84.44 295 LYS A O 1
ATOM 2267 N N . LEU A 1 296 ? -21.449 9.879 16.071 1.00 87.50 296 LEU A N 1
ATOM 2268 C CA . LEU A 1 296 ? -20.235 10.256 15.349 1.00 87.50 296 LEU A CA 1
ATOM 2269 C C . LEU A 1 296 ? -20.358 9.863 13.876 1.00 87.50 296 LEU A C 1
ATOM 2271 O O . LEU A 1 296 ? -21.146 8.984 13.518 1.00 87.50 296 LEU A O 1
ATOM 2275 N N . ASP A 1 297 ? -19.543 10.491 13.035 1.00 88.50 297 ASP A N 1
ATOM 2276 C CA . ASP A 1 297 ? -19.497 10.201 11.606 1.00 88.50 297 ASP A CA 1
ATOM 2277 C C . ASP A 1 297 ? -18.930 8.793 11.351 1.00 88.50 297 ASP A C 1
ATOM 2279 O O . ASP A 1 297 ? -17.728 8.537 11.479 1.00 88.50 297 ASP A O 1
ATOM 2283 N N . LYS A 1 298 ? -19.834 7.869 11.007 1.00 89.81 298 LYS A N 1
ATOM 2284 C CA . LYS A 1 298 ? -19.513 6.480 10.670 1.00 89.81 298 LYS A CA 1
ATOM 2285 C C . LYS A 1 298 ? -18.689 6.396 9.384 1.00 89.81 298 LYS A C 1
ATOM 2287 O O . LYS A 1 298 ? -17.769 5.588 9.316 1.00 89.81 298 LYS A O 1
ATOM 2292 N N . GLU A 1 299 ? -19.011 7.191 8.371 1.00 89.25 299 GLU A N 1
ATOM 2293 C CA . GLU A 1 299 ? -18.384 7.097 7.049 1.00 89.25 299 GLU A CA 1
ATOM 2294 C C . GLU A 1 299 ? -16.949 7.617 7.090 1.00 89.25 299 GLU A C 1
ATOM 2296 O O . GLU A 1 299 ? -16.037 6.962 6.578 1.00 89.25 299 GLU A O 1
ATOM 2301 N N . ALA A 1 300 ? -16.724 8.740 7.777 1.00 89.88 300 ALA A N 1
ATOM 2302 C CA . ALA A 1 300 ? -15.380 9.255 8.012 1.00 89.88 300 ALA A CA 1
ATOM 2303 C C . ALA A 1 300 ? -14.527 8.265 8.817 1.00 89.88 300 ALA A C 1
ATOM 2305 O O . ALA A 1 300 ? -13.351 8.080 8.504 1.00 89.88 300 ALA A O 1
ATOM 2306 N N . SER A 1 301 ? -15.116 7.595 9.813 1.00 91.44 301 SER A N 1
ATOM 2307 C CA . SER A 1 301 ? -14.398 6.609 10.623 1.00 91.44 301 SER A CA 1
ATOM 2308 C C . SER A 1 301 ? -14.017 5.354 9.841 1.00 91.44 301 SER A C 1
ATOM 2310 O O . SER A 1 301 ? -12.862 4.929 9.875 1.00 91.44 301 SER A O 1
ATOM 2312 N N . LEU A 1 302 ? -14.949 4.799 9.060 1.00 92.31 302 LEU A N 1
ATOM 2313 C CA . LEU A 1 302 ? -14.665 3.668 8.171 1.00 92.31 302 LEU A CA 1
ATOM 2314 C C . LEU A 1 302 ? -13.614 4.031 7.116 1.00 92.31 302 LEU A C 1
ATOM 2316 O O . LEU A 1 302 ? -12.729 3.228 6.836 1.00 92.31 302 LEU A O 1
ATOM 2320 N N . SER A 1 303 ? -13.659 5.256 6.585 1.00 91.56 303 SER A N 1
ATOM 2321 C CA . SER A 1 303 ? -12.657 5.747 5.632 1.00 91.56 303 SER A CA 1
ATOM 2322 C C . SER A 1 303 ? -11.261 5.834 6.260 1.00 91.56 303 SER A C 1
ATOM 2324 O O . SER A 1 303 ? -10.292 5.400 5.642 1.00 91.56 303 SER A O 1
ATOM 2326 N N . ARG A 1 304 ? -11.143 6.342 7.497 1.00 91.94 304 ARG A N 1
ATOM 2327 C CA . ARG A 1 304 ? -9.863 6.389 8.229 1.00 91.94 304 ARG A CA 1
ATOM 2328 C C . ARG A 1 304 ? -9.354 4.998 8.603 1.00 91.94 304 ARG A C 1
ATOM 2330 O O . ARG A 1 304 ? -8.163 4.737 8.461 1.00 91.94 304 ARG A O 1
ATOM 2337 N N . ARG A 1 305 ? -10.246 4.088 9.010 1.00 92.25 305 ARG A N 1
ATOM 2338 C CA . ARG A 1 305 ? -9.915 2.675 9.254 1.00 92.25 305 ARG A CA 1
ATOM 2339 C C . ARG A 1 305 ? -9.368 2.011 7.994 1.00 92.25 305 ARG A C 1
ATOM 2341 O O . ARG A 1 305 ? -8.341 1.345 8.067 1.00 92.25 305 ARG A O 1
ATOM 2348 N N . LEU A 1 306 ? -10.028 2.201 6.851 1.00 93.56 306 LEU A N 1
ATOM 2349 C CA . LEU A 1 306 ? -9.561 1.677 5.568 1.00 93.56 306 LEU A CA 1
ATOM 2350 C C . LEU A 1 306 ? -8.185 2.247 5.212 1.00 93.56 306 LEU A C 1
ATOM 2352 O O . LEU A 1 306 ? -7.280 1.490 4.878 1.00 93.56 306 LEU A O 1
ATOM 2356 N N . GLU A 1 307 ? -8.013 3.565 5.327 1.00 92.44 307 GLU A N 1
ATOM 2357 C CA . GLU A 1 307 ? -6.734 4.223 5.060 1.00 92.44 307 GLU A CA 1
ATOM 2358 C C . GLU A 1 307 ? -5.615 3.635 5.931 1.00 92.44 307 GLU A C 1
ATOM 2360 O O . GLU A 1 307 ? -4.567 3.272 5.403 1.00 92.44 307 GLU A O 1
ATOM 2365 N N . PHE A 1 308 ? -5.855 3.446 7.231 1.00 91.75 308 PHE A N 1
ATOM 2366 C CA . PHE A 1 308 ? -4.900 2.802 8.134 1.00 91.75 308 PHE A CA 1
ATOM 2367 C C . PHE A 1 308 ? -4.561 1.366 7.703 1.00 91.75 308 PHE A C 1
ATOM 2369 O O . PHE A 1 308 ? -3.386 1.020 7.599 1.00 91.75 308 PHE A O 1
ATOM 2376 N N . LEU A 1 309 ? -5.568 0.536 7.408 1.00 91.44 309 LEU A N 1
ATOM 2377 C CA . LEU A 1 309 ? -5.362 -0.867 7.026 1.00 91.44 309 LEU A CA 1
ATOM 2378 C C . LEU A 1 309 ? -4.547 -1.016 5.732 1.00 91.44 309 LEU A C 1
ATOM 2380 O O . LEU A 1 309 ? -3.756 -1.953 5.620 1.00 91.44 309 LEU A O 1
ATOM 2384 N N . LEU A 1 310 ? -4.728 -0.103 4.772 1.00 91.75 310 LEU A N 1
ATOM 2385 C CA . LEU A 1 310 ? -4.032 -0.140 3.483 1.00 91.75 310 LEU A CA 1
ATOM 2386 C C . LEU A 1 310 ? -2.660 0.557 3.523 1.00 91.75 310 LEU A C 1
ATOM 2388 O O . LEU A 1 310 ? -1.745 0.130 2.824 1.00 91.75 310 LEU A O 1
ATOM 2392 N N . CYS A 1 311 ? -2.490 1.613 4.323 1.00 88.00 311 CYS A N 1
ATOM 2393 C CA . CYS A 1 311 ? -1.290 2.464 4.276 1.00 88.00 311 CYS A CA 1
ATOM 2394 C C . CYS A 1 311 ? -0.274 2.194 5.391 1.00 88.00 311 CYS A C 1
ATOM 2396 O O . CYS A 1 311 ? 0.837 2.720 5.327 1.00 88.00 311 CYS A O 1
ATOM 2398 N N . ALA A 1 312 ? -0.631 1.414 6.415 1.00 83.62 312 ALA A N 1
ATOM 2399 C CA . ALA A 1 312 ? 0.283 1.116 7.511 1.00 83.62 312 ALA A CA 1
ATOM 2400 C C . ALA A 1 312 ? 1.560 0.417 7.000 1.00 83.62 312 ALA A C 1
ATOM 2402 O O . ALA A 1 312 ? 1.490 -0.579 6.271 1.00 83.62 312 ALA A O 1
ATOM 2403 N N . GLN A 1 313 ? 2.717 0.951 7.393 1.00 73.19 313 GLN A N 1
ATOM 2404 C CA . GLN A 1 313 ? 4.039 0.488 6.963 1.00 73.19 313 GLN A CA 1
ATOM 2405 C C . GLN A 1 313 ? 4.584 -0.603 7.892 1.00 73.19 313 GLN A C 1
ATOM 2407 O O . GLN A 1 313 ? 4.186 -0.716 9.056 1.00 73.19 313 GLN A O 1
ATOM 2412 N N . GLU A 1 314 ? 5.533 -1.390 7.385 1.00 62.91 314 GLU A N 1
ATOM 2413 C CA . GLU A 1 314 ? 6.326 -2.298 8.214 1.00 62.91 314 GLU A CA 1
ATOM 2414 C C . GLU A 1 314 ? 7.134 -1.478 9.231 1.00 62.91 314 GLU A C 1
ATOM 2416 O O . GLU A 1 314 ? 7.883 -0.582 8.858 1.00 62.91 314 GLU A O 1
ATOM 2421 N N . GLY A 1 315 ? 6.935 -1.744 10.525 1.00 59.62 315 GLY A N 1
ATOM 2422 C CA . GLY A 1 315 ? 7.583 -1.005 11.616 1.00 59.62 315 GLY A CA 1
ATOM 2423 C C . GLY A 1 315 ? 6.688 0.000 12.350 1.00 59.62 315 GLY A C 1
ATOM 2424 O O . GLY A 1 315 ? 7.048 0.405 13.456 1.00 59.62 315 GLY A O 1
ATOM 2425 N N . ASP A 1 316 ? 5.498 0.334 11.829 1.00 65.81 316 ASP A N 1
ATOM 2426 C CA . ASP A 1 316 ? 4.538 1.177 12.556 1.00 65.81 316 ASP A CA 1
ATOM 2427 C C . ASP A 1 316 ? 4.138 0.487 13.882 1.00 65.81 316 ASP A C 1
ATOM 2429 O O . ASP A 1 316 ? 3.615 -0.637 13.861 1.00 65.81 316 ASP A O 1
ATOM 2433 N N . PRO A 1 317 ? 4.350 1.124 15.053 1.00 60.00 317 PRO A N 1
ATOM 2434 C CA . PRO A 1 317 ? 3.918 0.588 16.341 1.00 60.00 317 PRO A CA 1
ATOM 2435 C C . PRO A 1 317 ? 2.435 0.208 16.366 1.00 60.00 317 PRO A C 1
ATOM 2437 O O . PRO A 1 317 ? 2.073 -0.755 17.036 1.00 60.00 317 PRO A O 1
ATOM 2440 N N . CYS A 1 318 ? 1.593 0.931 15.621 1.00 59.34 318 CYS A N 1
ATOM 2441 C CA . CYS A 1 318 ? 0.157 0.686 15.524 1.00 59.34 318 CYS A CA 1
ATOM 2442 C C . CYS A 1 318 ? -0.182 -0.505 14.615 1.00 59.34 318 CYS A C 1
ATOM 2444 O O . CYS A 1 318 ? -1.236 -1.114 14.782 1.00 59.34 318 CYS A O 1
ATOM 2446 N N . ALA A 1 319 ? 0.696 -0.861 13.674 1.00 62.56 319 ALA A N 1
ATOM 2447 C CA . ALA A 1 319 ? 0.535 -2.042 12.826 1.00 62.56 319 ALA A CA 1
ATOM 2448 C C . ALA A 1 319 ? 0.928 -3.344 13.544 1.00 62.56 319 ALA A C 1
ATOM 2450 O O . ALA A 1 319 ? 0.587 -4.432 13.076 1.00 62.56 319 ALA A O 1
ATOM 2451 N N . LYS A 1 320 ? 1.619 -3.255 14.692 1.00 64.25 320 LYS A N 1
ATOM 2452 C CA . LYS A 1 320 ? 1.988 -4.418 15.510 1.00 64.25 320 LYS A CA 1
ATOM 2453 C C . LYS A 1 320 ? 0.721 -5.159 15.950 1.00 64.25 320 LYS A C 1
ATOM 2455 O O . LYS A 1 320 ? -0.073 -4.651 16.734 1.00 64.25 320 LYS A O 1
ATOM 2460 N N . GLY A 1 321 ? 0.540 -6.372 15.431 1.00 68.94 321 GLY A N 1
ATOM 2461 C CA . GLY A 1 321 ? -0.634 -7.216 15.687 1.00 68.94 321 GLY A CA 1
ATOM 2462 C C . GLY A 1 321 ? -1.506 -7.473 14.458 1.00 68.94 321 GLY A C 1
ATOM 2463 O O . GLY A 1 321 ? -2.352 -8.360 14.508 1.00 68.94 321 GLY A O 1
ATOM 2464 N N . TRP A 1 322 ? -1.265 -6.765 13.353 1.00 79.69 322 TRP A N 1
ATOM 2465 C CA . TRP A 1 322 ? -1.880 -7.039 12.060 1.00 79.69 322 TRP A CA 1
ATOM 2466 C C . TRP A 1 322 ? -0.896 -7.742 11.127 1.00 79.69 322 TRP A C 1
ATOM 2468 O O . TRP A 1 322 ? 0.180 -7.216 10.851 1.00 79.69 322 TRP A O 1
ATOM 2478 N N . ASN A 1 323 ? -1.278 -8.893 10.575 1.00 84.75 323 ASN A N 1
ATOM 2479 C CA . ASN A 1 323 ? -0.603 -9.444 9.398 1.00 84.75 323 ASN A CA 1
ATOM 2480 C C . ASN A 1 323 ? -1.288 -8.975 8.097 1.00 84.75 323 ASN A C 1
ATOM 2482 O O . ASN A 1 323 ? -2.436 -8.524 8.114 1.00 84.75 323 ASN A O 1
ATOM 2486 N N . LEU A 1 324 ? -0.598 -9.083 6.957 1.00 84.81 324 LEU A N 1
ATOM 2487 C CA . LEU A 1 324 ? -1.107 -8.597 5.667 1.00 84.81 324 LEU A CA 1
ATOM 2488 C C . LEU A 1 324 ? -2.478 -9.195 5.302 1.00 84.81 324 LEU A C 1
ATOM 2490 O O . LEU A 1 324 ? -3.383 -8.458 4.915 1.00 84.81 324 LEU A O 1
ATOM 2494 N N . GLN A 1 325 ? -2.658 -10.507 5.487 1.00 87.75 325 GLN A N 1
ATOM 2495 C CA . GLN A 1 325 ? -3.916 -11.199 5.182 1.00 87.75 325 GLN A CA 1
ATOM 2496 C C . GLN A 1 325 ? -5.074 -10.719 6.065 1.00 87.75 325 GLN A C 1
ATOM 2498 O O . GLN A 1 325 ? -6.178 -10.503 5.574 1.00 87.75 325 GLN A O 1
ATOM 2503 N N . GLN A 1 326 ? -4.825 -10.500 7.358 1.00 88.81 326 GLN A N 1
ATOM 2504 C CA . GLN A 1 326 ? -5.803 -9.960 8.300 1.00 88.81 326 GLN A CA 1
ATOM 2505 C C . GLN A 1 326 ? -6.214 -8.542 7.914 1.00 88.81 326 GLN A C 1
ATOM 2507 O O . GLN A 1 326 ? -7.400 -8.227 7.966 1.00 88.81 326 GLN A O 1
ATOM 2512 N N . ARG A 1 327 ? -5.264 -7.698 7.487 1.00 89.94 327 ARG A N 1
ATOM 2513 C CA . ARG A 1 327 ? -5.592 -6.343 7.025 1.00 89.94 327 ARG A CA 1
ATOM 2514 C C . ARG A 1 327 ? -6.449 -6.363 5.773 1.00 89.94 327 ARG A C 1
ATOM 2516 O O . ARG A 1 327 ? -7.419 -5.622 5.719 1.00 89.94 327 ARG A O 1
ATOM 2523 N N . ILE A 1 328 ? -6.122 -7.209 4.796 1.00 91.38 328 ILE A N 1
ATOM 2524 C CA . ILE A 1 328 ? -6.906 -7.351 3.560 1.00 91.38 328 ILE A CA 1
ATOM 2525 C C . ILE A 1 328 ? -8.318 -7.869 3.873 1.00 91.38 328 ILE A C 1
ATOM 2527 O O . ILE A 1 328 ? -9.307 -7.322 3.380 1.00 91.38 328 ILE A O 1
ATOM 2531 N N . ALA A 1 329 ? -8.434 -8.880 4.739 1.00 91.56 329 ALA A N 1
ATOM 2532 C CA . ALA A 1 329 ? -9.723 -9.422 5.159 1.00 91.56 329 ALA A CA 1
ATOM 2533 C C . ALA A 1 329 ? -10.580 -8.372 5.886 1.00 91.56 329 ALA A C 1
ATOM 2535 O O . ALA A 1 329 ? -11.766 -8.226 5.594 1.00 91.56 329 ALA A O 1
ATOM 2536 N N . GLU A 1 330 ? -9.988 -7.602 6.801 1.00 90.81 330 GLU A N 1
ATOM 2537 C CA . GLU A 1 330 ? -10.706 -6.537 7.502 1.00 90.81 330 GLU A CA 1
ATOM 2538 C C . GLU A 1 330 ? -11.030 -5.356 6.574 1.00 90.81 330 GLU A C 1
ATOM 2540 O O . GLU A 1 330 ? -12.136 -4.827 6.629 1.00 90.81 330 GLU A O 1
ATOM 2545 N N . ALA A 1 331 ? -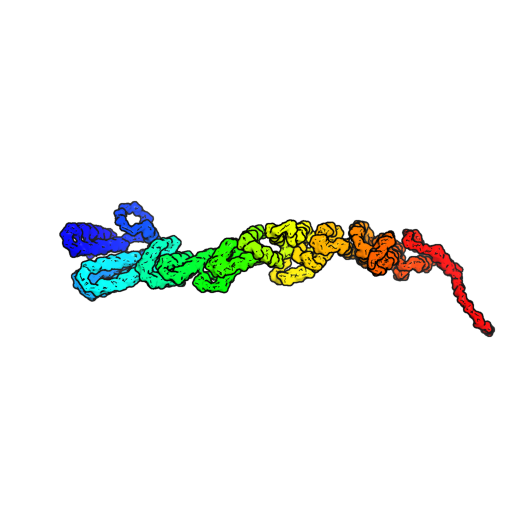10.126 -4.974 5.667 1.00 93.38 331 ALA A N 1
ATOM 2546 C CA . ALA A 1 331 ? -10.376 -3.938 4.667 1.00 93.38 331 ALA A CA 1
ATOM 2547 C C . ALA A 1 331 ? -11.558 -4.311 3.762 1.00 93.38 331 ALA A C 1
ATOM 2549 O O . ALA A 1 331 ? -12.409 -3.466 3.493 1.00 93.38 331 ALA A O 1
ATOM 2550 N N . SER A 1 332 ? -11.669 -5.586 3.376 1.00 93.19 332 SER A N 1
ATOM 2551 C CA . SER A 1 332 ? -12.819 -6.111 2.627 1.00 93.19 332 SER A CA 1
ATOM 2552 C C . SER A 1 332 ? -14.130 -5.904 3.393 1.00 93.19 332 SER A C 1
ATOM 2554 O O . SER A 1 332 ? -15.090 -5.364 2.848 1.00 93.19 332 SER A O 1
ATOM 2556 N N . ARG A 1 333 ? -14.149 -6.222 4.695 1.00 92.75 333 ARG A N 1
ATOM 2557 C CA . ARG A 1 333 ? -15.319 -5.989 5.563 1.00 92.75 333 ARG A CA 1
ATOM 2558 C C . ARG A 1 333 ? -15.651 -4.508 5.730 1.00 92.75 333 ARG A C 1
ATOM 2560 O O . ARG A 1 333 ? -16.821 -4.149 5.833 1.00 92.75 333 ARG A O 1
ATOM 2567 N N . VAL A 1 334 ? -14.642 -3.636 5.785 1.00 93.44 334 VAL A N 1
ATOM 2568 C CA . VAL A 1 334 ? -14.853 -2.181 5.839 1.00 93.44 334 VAL A CA 1
ATOM 2569 C C . VAL A 1 334 ? -15.516 -1.701 4.549 1.00 93.44 334 VAL A C 1
ATOM 2571 O O . VAL A 1 334 ? -16.500 -0.964 4.615 1.00 93.44 334 VAL A O 1
ATOM 2574 N N . LEU A 1 335 ? -15.022 -2.154 3.394 1.00 92.75 335 LEU A N 1
ATOM 2575 C CA . LEU A 1 335 ? -15.558 -1.801 2.079 1.00 92.75 335 LEU A CA 1
ATOM 2576 C C . LEU A 1 335 ? -17.025 -2.232 1.917 1.00 92.75 335 LEU A C 1
ATOM 2578 O O . LEU A 1 335 ? -17.831 -1.441 1.437 1.00 92.75 335 LEU A O 1
ATOM 2582 N N . GLU A 1 336 ? -17.417 -3.406 2.423 1.00 91.88 336 GLU A N 1
ATOM 2583 C CA . GLU A 1 336 ? -18.822 -3.861 2.435 1.00 91.88 336 GLU A CA 1
ATOM 2584 C C . GLU A 1 336 ? -19.775 -2.932 3.213 1.00 91.88 336 GLU A C 1
ATOM 2586 O O . GLU A 1 336 ? -20.981 -2.909 2.957 1.00 91.88 336 GLU A O 1
ATOM 2591 N N . LYS A 1 337 ? -19.261 -2.170 4.188 1.00 90.06 337 LYS A N 1
ATOM 2592 C CA . LYS A 1 337 ? -20.061 -1.283 5.053 1.00 90.06 337 LYS A CA 1
ATOM 2593 C C . LYS A 1 337 ? -20.110 0.162 4.555 1.00 90.06 337 LYS A C 1
ATOM 2595 O O . LYS A 1 337 ? -20.899 0.943 5.099 1.00 90.06 337 LYS A O 1
ATOM 2600 N N . ILE A 1 338 ? -19.279 0.525 3.576 1.00 90.31 338 ILE A N 1
ATOM 2601 C CA . ILE A 1 338 ? -19.250 1.855 2.961 1.00 90.31 338 ILE A CA 1
ATOM 2602 C C . ILE A 1 338 ? -20.333 1.925 1.868 1.00 90.31 338 ILE A C 1
ATOM 2604 O O . ILE A 1 338 ? -20.473 0.988 1.081 1.00 90.31 338 ILE A O 1
ATOM 2608 N N . PRO A 1 339 ? -21.113 3.020 1.774 1.00 88.94 339 PRO A N 1
ATOM 2609 C CA . PRO A 1 339 ? -22.097 3.178 0.706 1.00 88.94 339 PRO A CA 1
ATOM 2610 C C . PRO A 1 339 ? -21.460 3.078 -0.688 1.00 88.94 339 PRO A C 1
ATOM 2612 O O . PRO A 1 339 ? -20.461 3.747 -0.959 1.00 88.94 339 PRO A O 1
ATOM 2615 N N . LYS A 1 340 ? -22.081 2.317 -1.605 1.00 85.81 340 LYS A N 1
ATOM 2616 C CA . LYS A 1 340 ? -21.574 2.085 -2.977 1.00 85.81 340 LYS A CA 1
ATOM 2617 C C . LYS A 1 340 ? -21.179 3.373 -3.713 1.00 85.81 340 LYS A C 1
ATOM 2619 O O . LYS A 1 340 ? -20.153 3.406 -4.379 1.00 85.81 340 LYS A O 1
ATOM 2624 N N . VAL A 1 341 ? -21.950 4.449 -3.531 1.00 85.94 341 VAL A N 1
ATOM 2625 C CA . VAL A 1 341 ? -21.727 5.763 -4.169 1.00 85.94 341 VAL A CA 1
ATOM 2626 C C . VAL A 1 341 ? -20.391 6.402 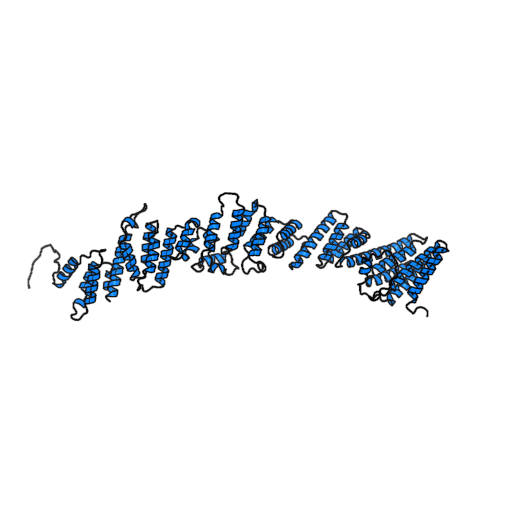-3.760 1.00 85.94 341 VAL A C 1
ATOM 2628 O O . VAL A 1 341 ? -19.792 7.146 -4.532 1.00 85.94 341 VAL A O 1
ATOM 2631 N N . LEU A 1 342 ? -19.906 6.122 -2.547 1.00 87.44 342 LEU A N 1
ATOM 2632 C CA . LEU A 1 342 ? -18.666 6.688 -2.005 1.00 87.44 342 LEU A CA 1
ATOM 2633 C C . LEU A 1 342 ? -17.475 5.731 -2.120 1.00 87.44 342 LEU A C 1
ATOM 2635 O O . LEU A 1 342 ? -16.331 6.163 -1.981 1.00 87.44 342 LEU A O 1
ATOM 2639 N N . LEU A 1 343 ? -17.737 4.453 -2.390 1.00 88.94 343 LEU A N 1
ATOM 2640 C CA . LEU A 1 343 ? -16.779 3.355 -2.314 1.00 88.94 343 LEU A CA 1
ATOM 2641 C C . LEU A 1 343 ? -15.550 3.584 -3.199 1.00 88.94 343 LEU A C 1
ATOM 2643 O O . LEU A 1 343 ? -14.428 3.597 -2.697 1.00 88.94 343 LEU A O 1
ATOM 2647 N N . GLN A 1 344 ? -15.765 3.869 -4.488 1.00 88.81 344 GLN A N 1
ATOM 2648 C CA . GLN A 1 344 ? -14.680 4.119 -5.439 1.00 88.81 344 GLN A CA 1
ATOM 2649 C C . GLN A 1 344 ? -13.840 5.339 -5.034 1.00 88.81 344 GLN A C 1
ATOM 2651 O O . GLN A 1 344 ? -12.613 5.281 -5.035 1.00 88.81 344 GLN A O 1
ATOM 2656 N N . LYS A 1 345 ? -14.486 6.441 -4.627 1.00 89.81 345 LYS A N 1
ATOM 2657 C CA . LYS A 1 345 ? -13.800 7.681 -4.229 1.00 89.81 345 LYS A CA 1
ATOM 2658 C C . LYS A 1 345 ? -12.946 7.485 -2.975 1.00 89.81 345 LYS A C 1
ATOM 2660 O O . LYS A 1 345 ? -11.816 7.967 -2.923 1.00 89.81 345 LYS A O 1
ATOM 2665 N N . VAL A 1 346 ? -13.488 6.807 -1.964 1.00 91.06 346 VAL A N 1
ATOM 2666 C CA . VAL A 1 346 ? -12.785 6.530 -0.704 1.00 91.06 346 VAL A CA 1
ATOM 2667 C C . VAL A 1 346 ? -11.608 5.587 -0.947 1.00 91.06 346 VAL A C 1
ATOM 2669 O O . VAL A 1 346 ? -10.505 5.868 -0.481 1.00 91.06 346 VAL A O 1
ATOM 2672 N N . LEU A 1 347 ? -11.813 4.522 -1.726 1.00 92.50 347 LEU A N 1
ATOM 2673 C CA . LEU A 1 347 ? -10.768 3.550 -2.031 1.00 92.50 347 LEU A CA 1
ATOM 2674 C C . LEU A 1 347 ? -9.643 4.163 -2.875 1.00 92.50 347 LEU A C 1
ATOM 2676 O O . LEU A 1 347 ? -8.483 4.026 -2.503 1.00 92.50 347 LEU A O 1
ATOM 2680 N N . MET A 1 348 ? -9.955 4.927 -3.928 1.00 90.62 348 MET A N 1
ATOM 2681 C CA . MET A 1 348 ? -8.940 5.633 -4.726 1.00 90.62 348 MET A CA 1
ATOM 2682 C C . MET A 1 348 ? -8.119 6.614 -3.884 1.00 90.62 348 MET A C 1
ATOM 2684 O O . MET A 1 348 ? -6.899 6.690 -4.024 1.00 90.62 348 MET A O 1
ATOM 2688 N N . LYS A 1 349 ? -8.767 7.337 -2.960 1.00 91.94 349 LYS A N 1
ATOM 2689 C CA . LYS A 1 349 ? -8.073 8.238 -2.031 1.00 91.94 349 LYS A CA 1
ATOM 2690 C C . LYS A 1 349 ? -7.127 7.479 -1.095 1.00 91.94 349 LYS A C 1
ATOM 2692 O O . LYS A 1 349 ? -6.050 7.989 -0.795 1.00 91.94 349 LYS A O 1
ATOM 2697 N N . ALA A 1 350 ? -7.521 6.294 -0.632 1.00 92.50 350 ALA A N 1
ATOM 2698 C CA . ALA A 1 350 ? -6.672 5.454 0.205 1.00 92.50 350 ALA A CA 1
ATOM 2699 C C . ALA A 1 350 ? -5.503 4.861 -0.601 1.00 92.50 350 ALA A C 1
ATOM 2701 O O . ALA A 1 350 ? -4.357 4.984 -0.179 1.00 92.50 350 ALA A O 1
ATOM 2702 N N . LEU A 1 351 ? -5.758 4.314 -1.796 1.00 92.81 351 LEU A N 1
ATOM 2703 C CA . LEU A 1 351 ? -4.726 3.771 -2.692 1.00 92.81 351 LEU A CA 1
ATOM 2704 C C . LEU A 1 351 ? -3.684 4.816 -3.094 1.00 92.81 351 LEU A C 1
ATOM 2706 O O . LEU A 1 351 ? -2.501 4.500 -3.199 1.00 92.81 351 LEU A O 1
ATOM 2710 N N . ALA A 1 352 ? -4.090 6.080 -3.220 1.00 90.25 352 ALA A N 1
ATOM 2711 C CA . ALA A 1 352 ? -3.181 7.191 -3.466 1.00 90.25 352 ALA A CA 1
ATOM 2712 C C . ALA A 1 352 ? -2.168 7.439 -2.334 1.00 90.25 352 ALA A C 1
ATOM 2714 O O . ALA A 1 352 ? -1.260 8.234 -2.544 1.00 90.25 352 ALA A O 1
ATOM 2715 N N . LYS A 1 353 ? -2.282 6.787 -1.169 1.00 90.12 353 LYS A N 1
ATOM 2716 C CA . LYS A 1 353 ? -1.348 6.892 -0.029 1.00 90.12 353 LYS A CA 1
ATOM 2717 C C . LYS A 1 353 ? -0.605 5.588 0.283 1.00 90.12 353 LYS A C 1
ATOM 2719 O O . LYS A 1 353 ? 0.342 5.599 1.073 1.00 90.12 353 LYS A O 1
ATOM 2724 N N . VAL A 1 354 ? -1.027 4.478 -0.323 1.00 91.19 354 VAL A N 1
ATOM 2725 C CA . VAL A 1 354 ? -0.407 3.162 -0.134 1.00 91.19 354 VAL A CA 1
ATOM 2726 C C . VAL A 1 354 ? 1.042 3.200 -0.610 1.00 91.19 354 VAL A C 1
ATOM 2728 O O . VAL A 1 354 ? 1.364 3.855 -1.602 1.00 91.19 354 VAL A O 1
ATOM 2731 N N . ASN A 1 355 ? 1.908 2.472 0.099 1.00 90.19 355 ASN A N 1
ATOM 2732 C CA . ASN A 1 355 ? 3.297 2.272 -0.299 1.00 90.19 355 ASN A CA 1
ATOM 2733 C C . ASN A 1 355 ? 3.362 1.812 -1.777 1.00 90.19 355 ASN A C 1
ATOM 2735 O O . ASN A 1 355 ? 2.773 0.778 -2.106 1.00 90.19 355 ASN A O 1
ATOM 2739 N N . PRO A 1 356 ? 4.080 2.524 -2.667 1.00 92.06 356 PRO A N 1
ATOM 2740 C CA . PRO A 1 356 ? 4.088 2.228 -4.099 1.00 92.06 356 PRO A CA 1
ATOM 2741 C C . PRO A 1 356 ? 4.763 0.891 -4.451 1.00 92.06 356 PRO A C 1
ATOM 2743 O O . PRO A 1 356 ? 4.628 0.436 -5.583 1.00 92.06 356 PRO A O 1
ATOM 2746 N N . TYR A 1 357 ? 5.457 0.257 -3.505 1.00 92.50 357 TYR A N 1
ATOM 2747 C CA . TYR A 1 357 ? 6.115 -1.042 -3.661 1.00 92.50 357 TYR A CA 1
ATOM 2748 C C . TYR A 1 357 ? 5.285 -2.212 -3.097 1.00 92.50 357 TYR A C 1
ATOM 2750 O O . TYR A 1 357 ? 5.639 -3.379 -3.288 1.00 92.50 357 TYR A O 1
ATOM 2758 N N . ASN A 1 358 ? 4.179 -1.933 -2.393 1.00 91.62 358 ASN A N 1
ATOM 2759 C CA . ASN A 1 358 ? 3.305 -2.965 -1.830 1.00 91.62 358 ASN A CA 1
ATOM 2760 C C . ASN A 1 358 ? 2.245 -3.396 -2.854 1.00 91.62 358 ASN A C 1
ATOM 2762 O O . ASN A 1 358 ? 1.091 -2.959 -2.820 1.00 91.62 358 ASN A O 1
ATOM 2766 N N . TYR A 1 359 ? 2.676 -4.231 -3.799 1.00 94.06 359 TYR A N 1
ATOM 2767 C CA . TYR A 1 359 ? 1.848 -4.701 -4.906 1.00 94.06 359 TYR A CA 1
ATOM 2768 C C . TYR A 1 359 ? 0.626 -5.471 -4.421 1.00 94.06 359 TYR A C 1
ATOM 2770 O O . TYR A 1 359 ? -0.439 -5.318 -4.994 1.00 94.06 359 TYR A O 1
ATOM 2778 N N . GLU A 1 360 ? 0.730 -6.196 -3.312 1.00 92.62 360 GLU A N 1
ATOM 2779 C CA . GLU A 1 360 ? -0.349 -7.011 -2.762 1.00 92.62 360 GLU A CA 1
ATOM 2780 C C . GLU A 1 360 ? -1.564 -6.162 -2.350 1.00 92.62 360 GLU A C 1
ATOM 2782 O O . GLU A 1 360 ? -2.707 -6.498 -2.665 1.00 92.62 360 GLU A O 1
ATOM 2787 N N . ILE A 1 361 ? -1.332 -5.033 -1.671 1.00 93.56 361 ILE A N 1
ATOM 2788 C CA . ILE A 1 361 ? -2.407 -4.106 -1.277 1.00 93.56 361 ILE A CA 1
ATOM 2789 C C . ILE A 1 361 ? -2.941 -3.343 -2.484 1.00 93.56 361 ILE A C 1
ATOM 2791 O O . ILE A 1 361 ? -4.153 -3.155 -2.608 1.00 93.56 361 ILE A O 1
ATOM 2795 N N . LEU A 1 362 ? -2.042 -2.876 -3.356 1.00 94.88 362 LEU A N 1
ATOM 2796 C CA . LEU A 1 362 ? -2.426 -2.154 -4.566 1.00 94.88 362 LEU A CA 1
ATOM 2797 C C . LEU A 1 362 ? -3.318 -3.041 -5.440 1.00 94.88 362 LEU A C 1
ATOM 2799 O O . LEU A 1 362 ? -4.406 -2.619 -5.828 1.00 94.88 362 LEU A O 1
ATOM 2803 N N . ARG A 1 363 ? -2.909 -4.294 -5.653 1.00 94.50 363 ARG A N 1
ATOM 2804 C CA . ARG A 1 363 ? -3.647 -5.315 -6.393 1.00 94.50 363 ARG A CA 1
ATOM 2805 C C . ARG A 1 363 ? -5.024 -5.550 -5.798 1.00 94.50 363 ARG A C 1
ATOM 2807 O O . ARG A 1 363 ? -6.007 -5.438 -6.522 1.00 94.50 363 ARG A O 1
ATOM 2814 N N . PHE A 1 364 ? -5.105 -5.771 -4.485 1.00 94.88 364 PHE A N 1
ATOM 2815 C CA . PHE A 1 364 ? -6.381 -5.890 -3.779 1.00 94.88 364 PHE A CA 1
ATOM 2816 C C . PHE A 1 364 ? -7.311 -4.700 -4.061 1.00 94.88 364 PHE A C 1
ATOM 2818 O O . PHE A 1 364 ? -8.481 -4.891 -4.390 1.00 94.88 364 PHE A O 1
ATOM 2825 N N . GLY A 1 365 ? -6.797 -3.472 -3.964 1.00 93.88 365 GLY A N 1
ATOM 2826 C CA . GLY A 1 365 ? -7.588 -2.268 -4.196 1.00 93.88 365 GLY A CA 1
ATOM 2827 C C . GLY A 1 365 ? -8.088 -2.129 -5.632 1.00 93.88 365 GLY A C 1
ATOM 2828 O O . GLY A 1 365 ? -9.271 -1.867 -5.839 1.00 93.88 365 GLY A O 1
ATOM 2829 N N . TYR A 1 366 ? -7.216 -2.320 -6.623 1.00 93.69 366 TYR A N 1
ATOM 2830 C CA . TYR A 1 366 ? -7.600 -2.211 -8.032 1.00 93.69 366 TYR A CA 1
ATOM 2831 C C . TYR A 1 366 ? -8.516 -3.352 -8.483 1.00 93.69 366 TYR A C 1
ATOM 2833 O O . TYR A 1 366 ? -9.495 -3.089 -9.178 1.00 93.69 366 TYR A O 1
ATOM 2841 N N . ASP A 1 367 ? -8.284 -4.591 -8.034 1.00 92.94 367 ASP A N 1
ATOM 2842 C CA . ASP A 1 367 ? -9.195 -5.712 -8.299 1.00 92.94 367 ASP A CA 1
ATOM 2843 C C . ASP A 1 367 ? -10.586 -5.450 -7.697 1.00 92.94 367 ASP A C 1
ATOM 2845 O O . ASP A 1 367 ? -11.599 -5.766 -8.326 1.00 92.94 367 ASP A O 1
ATOM 2849 N N . TYR A 1 368 ? -10.653 -4.823 -6.515 1.00 92.62 368 TYR A N 1
ATOM 2850 C CA . TYR A 1 368 ? -11.921 -4.426 -5.905 1.00 92.62 368 TYR A CA 1
ATOM 2851 C C . TYR A 1 368 ? -12.625 -3.324 -6.710 1.00 92.62 368 TYR A C 1
ATOM 2853 O O . TYR A 1 368 ? -13.835 -3.404 -6.905 1.00 92.62 368 TYR A O 1
ATOM 2861 N N . ILE A 1 369 ? -11.891 -2.322 -7.218 1.00 91.56 369 ILE A N 1
ATOM 2862 C CA . ILE A 1 369 ? -12.457 -1.285 -8.102 1.00 91.56 369 ILE A CA 1
ATOM 2863 C C . ILE A 1 369 ? -13.013 -1.916 -9.378 1.00 91.56 369 ILE A C 1
ATOM 2865 O O . ILE A 1 369 ? -14.160 -1.651 -9.730 1.00 91.56 369 ILE A O 1
ATOM 2869 N N . ARG A 1 370 ? -12.250 -2.803 -10.024 1.00 91.06 370 ARG A N 1
ATOM 2870 C CA . ARG A 1 370 ? -12.715 -3.530 -11.210 1.00 91.06 370 ARG A CA 1
ATOM 2871 C C . ARG A 1 370 ? -13.994 -4.321 -10.927 1.00 91.06 370 ARG A C 1
ATOM 2873 O O . ARG A 1 370 ? -14.884 -4.350 -11.763 1.00 91.06 370 ARG A O 1
ATOM 2880 N N . ALA A 1 371 ? -14.108 -4.942 -9.751 1.00 89.31 371 ALA A N 1
ATOM 2881 C CA . ALA A 1 371 ? -15.284 -5.729 -9.378 1.00 89.31 371 ALA A CA 1
ATOM 2882 C C . ALA A 1 371 ? -16.557 -4.891 -9.143 1.00 89.31 371 ALA A C 1
ATOM 2884 O O . ALA A 1 371 ? -17.658 -5.431 -9.244 1.00 89.31 371 ALA A O 1
ATOM 2885 N N . ILE A 1 372 ? -16.426 -3.603 -8.804 1.00 87.81 372 ILE A N 1
ATOM 2886 C CA . ILE A 1 372 ? -17.570 -2.704 -8.567 1.00 87.81 372 ILE A CA 1
ATOM 2887 C C . ILE A 1 372 ? -17.913 -1.821 -9.773 1.00 87.81 372 ILE A C 1
ATOM 2889 O O . ILE A 1 372 ? -18.981 -1.210 -9.778 1.00 87.81 372 ILE A O 1
ATOM 2893 N N . GLU A 1 373 ? -17.026 -1.712 -10.763 1.00 84.56 373 GLU A N 1
ATOM 2894 C CA . GLU A 1 373 ? -17.306 -0.995 -12.006 1.00 84.56 373 GLU A CA 1
ATOM 2895 C C . GLU A 1 373 ? -18.263 -1.814 -12.884 1.00 84.56 373 GLU A C 1
ATOM 2897 O O . GLU A 1 373 ? -17.948 -2.904 -13.352 1.00 84.56 373 GLU A O 1
ATOM 2902 N N . GLU A 1 374 ? -19.461 -1.278 -13.114 1.00 67.94 374 GLU A N 1
ATOM 2903 C CA . GLU A 1 374 ? -20.449 -1.872 -14.014 1.00 67.94 374 GLU A CA 1
ATOM 2904 C C . GLU A 1 374 ? -20.161 -1.402 -15.454 1.00 67.94 374 GLU A C 1
ATOM 2906 O O . GLU A 1 374 ? -20.503 -0.283 -15.835 1.00 67.94 374 GLU A O 1
ATOM 2911 N N . GLY A 1 375 ? -19.493 -2.234 -16.260 1.00 65.50 375 GLY A N 1
ATOM 2912 C CA . GLY A 1 375 ? -19.204 -1.940 -17.669 1.00 65.50 375 GLY A CA 1
ATOM 2913 C C . GLY A 1 375 ? -18.250 -2.951 -18.325 1.00 65.50 375 GLY A C 1
ATOM 2914 O O . GLY A 1 375 ? -17.554 -3.673 -17.617 1.00 65.50 375 GLY A O 1
ATOM 2915 N N . PRO A 1 376 ? -18.215 -3.034 -19.671 1.00 60.91 376 PRO A N 1
ATOM 2916 C CA . PRO A 1 376 ? -17.345 -3.968 -20.393 1.00 60.91 376 PRO A CA 1
ATOM 2917 C C . PRO A 1 376 ? -15.860 -3.567 -20.373 1.00 60.91 376 PRO A C 1
ATOM 2919 O O . PRO A 1 376 ? -15.005 -4.428 -20.548 1.00 60.91 376 PRO A O 1
ATOM 2922 N N . GLU A 1 377 ? -15.549 -2.289 -20.131 1.00 69.31 377 GLU A N 1
ATOM 2923 C CA . GLU A 1 377 ? -14.181 -1.775 -20.006 1.00 69.31 377 GLU A CA 1
ATOM 2924 C C . GLU A 1 377 ? -14.008 -1.103 -18.643 1.00 69.31 377 GLU A C 1
ATOM 2926 O O . GLU A 1 377 ? -14.595 -0.052 -18.367 1.00 69.31 377 GLU A O 1
ATOM 2931 N N . SER A 1 378 ? -13.205 -1.723 -17.779 1.00 74.69 378 SER A N 1
ATOM 2932 C CA . SER A 1 378 ? -12.836 -1.134 -16.496 1.00 74.69 378 SER A CA 1
ATOM 2933 C C . SER A 1 378 ? -11.790 -0.044 -16.699 1.00 74.69 378 SER A C 1
ATOM 2935 O O . SER A 1 378 ? -10.813 -0.223 -17.429 1.00 74.69 378 SER A O 1
ATOM 2937 N N . LYS A 1 379 ? -11.953 1.082 -16.001 1.00 81.50 379 LYS A N 1
ATOM 2938 C CA . LYS A 1 379 ? -11.017 2.213 -16.076 1.00 81.50 379 LYS A CA 1
ATOM 2939 C C . LYS A 1 379 ? -9.658 1.899 -15.460 1.00 81.50 379 LYS A C 1
ATOM 2941 O O . LYS A 1 379 ? -8.737 2.682 -15.654 1.00 81.50 379 LYS A O 1
ATOM 2946 N N . VAL A 1 380 ? -9.554 0.792 -14.720 1.00 90.00 380 VAL A N 1
ATOM 2947 C CA . VAL A 1 380 ? -8.342 0.379 -14.006 1.00 90.00 380 VAL A CA 1
ATOM 2948 C C . VAL A 1 380 ? -7.594 -0.781 -14.671 1.00 90.00 380 VAL A C 1
ATOM 2950 O O . VAL A 1 380 ? -6.638 -1.304 -14.100 1.00 90.00 380 VAL A O 1
ATOM 2953 N N . GLU A 1 381 ? -8.009 -1.223 -15.864 1.00 89.94 381 GLU A N 1
ATOM 2954 C CA . GLU A 1 381 ? -7.390 -2.388 -16.517 1.00 89.94 381 GLU A CA 1
ATOM 2955 C C . GLU A 1 381 ? -5.917 -2.131 -16.875 1.00 89.94 381 GLU A C 1
ATOM 2957 O O . GLU A 1 381 ? -5.068 -3.016 -16.749 1.00 89.94 381 GLU A O 1
ATOM 2962 N N . ARG A 1 382 ? -5.586 -0.882 -17.224 1.00 91.12 382 ARG A N 1
ATOM 2963 C CA . ARG A 1 382 ? -4.207 -0.442 -17.456 1.00 91.12 382 ARG A CA 1
ATOM 2964 C C . ARG A 1 382 ? -3.352 -0.621 -16.198 1.00 91.12 382 ARG A C 1
ATOM 2966 O O . ARG A 1 382 ? -2.275 -1.208 -16.257 1.00 91.12 382 ARG A O 1
ATOM 2973 N N . GLU A 1 383 ? -3.832 -0.133 -15.060 1.00 93.25 383 GLU A N 1
ATOM 2974 C CA . GLU A 1 383 ? -3.175 -0.209 -13.756 1.00 93.25 383 GLU A CA 1
ATOM 2975 C C . GLU A 1 383 ? -2.980 -1.663 -13.310 1.00 93.25 383 GLU A C 1
ATOM 2977 O O . GLU A 1 383 ? -1.907 -2.030 -12.830 1.00 93.25 383 GLU A O 1
ATOM 2982 N N . ILE A 1 384 ? -3.992 -2.504 -13.523 1.00 93.25 384 ILE A N 1
ATOM 2983 C CA . ILE A 1 384 ? -3.962 -3.944 -13.244 1.00 93.25 384 ILE A CA 1
ATOM 2984 C C . ILE A 1 384 ? -2.912 -4.655 -14.107 1.00 93.25 384 ILE A C 1
ATOM 2986 O O . ILE A 1 384 ? -2.162 -5.486 -13.586 1.00 93.25 384 ILE A O 1
ATOM 2990 N N . GLY A 1 385 ? -2.829 -4.325 -15.400 1.00 92.69 385 GLY A N 1
ATOM 2991 C CA . GLY A 1 385 ? -1.814 -4.860 -16.310 1.00 92.69 385 GLY A CA 1
ATOM 2992 C C . GLY A 1 385 ? -0.393 -4.473 -15.894 1.00 92.69 385 GLY A C 1
ATOM 2993 O O . GLY A 1 385 ? 0.498 -5.323 -15.870 1.00 92.69 385 GLY A O 1
ATOM 2994 N N . ILE A 1 386 ? -0.190 -3.217 -15.480 1.00 94.50 386 ILE A N 1
ATOM 2995 C CA . ILE A 1 386 ? 1.103 -2.741 -14.962 1.00 94.50 386 ILE A CA 1
ATOM 2996 C C . ILE A 1 386 ? 1.471 -3.473 -13.665 1.00 94.50 386 ILE A C 1
ATOM 2998 O O . ILE A 1 386 ? 2.610 -3.909 -13.526 1.00 94.50 386 ILE A O 1
ATOM 3002 N N . LEU A 1 387 ? 0.533 -3.658 -12.729 1.00 95.75 387 LEU A N 1
ATOM 3003 C CA . LEU A 1 387 ? 0.797 -4.417 -11.499 1.00 95.75 387 LEU A CA 1
ATOM 3004 C C . LEU A 1 387 ? 1.201 -5.861 -11.788 1.00 95.75 387 LEU A C 1
ATOM 3006 O O . LEU A 1 387 ? 2.148 -6.351 -11.183 1.00 95.75 387 LEU A O 1
ATOM 3010 N N . HIS A 1 388 ? 0.535 -6.524 -12.735 1.00 94.12 388 HIS A N 1
ATOM 3011 C CA . HIS A 1 388 ? 0.882 -7.895 -13.104 1.00 94.12 388 HIS A CA 1
ATOM 3012 C C . HIS A 1 388 ? 2.303 -7.996 -13.676 1.00 94.12 388 HIS A C 1
ATOM 3014 O O . HIS A 1 388 ? 3.067 -8.887 -13.304 1.00 94.12 388 HIS A O 1
ATOM 3020 N N . PHE A 1 389 ? 2.686 -7.040 -14.529 1.00 95.00 389 PHE A N 1
ATOM 3021 C CA . PHE A 1 389 ? 4.064 -6.920 -14.996 1.00 95.00 389 PHE A CA 1
ATOM 3022 C C . PHE A 1 389 ? 5.032 -6.755 -13.816 1.00 95.00 389 PHE A C 1
ATOM 3024 O O . PHE A 1 389 ? 5.978 -7.532 -13.697 1.00 95.00 389 PHE A O 1
ATOM 3031 N N . LEU A 1 390 ? 4.767 -5.810 -12.911 1.00 95.38 390 LEU A N 1
ATOM 3032 C CA . LEU A 1 390 ? 5.633 -5.515 -11.767 1.00 95.38 390 LEU A CA 1
ATOM 3033 C C . LEU A 1 390 ? 5.777 -6.678 -10.778 1.00 95.38 390 LEU A C 1
ATOM 3035 O O . LEU A 1 390 ? 6.851 -6.863 -10.218 1.00 95.38 390 LEU A O 1
ATOM 3039 N N . GLU A 1 391 ? 4.733 -7.480 -10.574 1.00 93.44 391 GLU A N 1
ATOM 3040 C CA . GLU A 1 391 ? 4.796 -8.694 -9.749 1.00 93.44 391 GLU A CA 1
ATOM 3041 C C . GLU A 1 391 ? 5.736 -9.755 -10.344 1.00 93.44 391 GLU A C 1
ATOM 3043 O O . GLU A 1 391 ? 6.391 -10.491 -9.603 1.00 93.44 391 GLU A O 1
ATOM 3048 N N . SER A 1 392 ? 5.811 -9.833 -11.676 1.00 92.12 392 SER A N 1
ATOM 3049 C CA . SER A 1 392 ? 6.670 -10.782 -12.395 1.00 92.12 392 SER A CA 1
ATOM 3050 C C . SER A 1 392 ? 8.094 -10.265 -12.633 1.00 92.12 392 SER A C 1
ATOM 3052 O O . SER A 1 392 ? 9.037 -11.055 -12.734 1.00 92.12 392 SER A O 1
ATOM 3054 N N . TYR A 1 393 ? 8.258 -8.944 -12.717 1.00 94.19 393 TYR A N 1
ATOM 3055 C CA . TYR A 1 393 ? 9.521 -8.295 -13.027 1.00 94.19 393 TYR A CA 1
ATOM 3056 C C . TYR A 1 393 ? 10.394 -8.177 -11.778 1.00 94.19 393 TYR A C 1
ATOM 3058 O O . TYR A 1 393 ? 9.980 -7.659 -10.741 1.00 94.19 393 TYR A O 1
ATOM 3066 N N . LYS A 1 394 ? 11.645 -8.627 -11.890 1.00 90.44 394 LYS A N 1
ATOM 3067 C CA . LYS A 1 394 ? 12.651 -8.421 -10.848 1.00 90.44 394 LYS A CA 1
ATOM 3068 C C . LYS A 1 394 ? 13.495 -7.217 -11.205 1.00 90.44 394 LYS A C 1
ATOM 3070 O O . LYS A 1 394 ? 14.063 -7.165 -12.292 1.00 90.44 394 LYS A O 1
ATOM 3075 N N . ARG A 1 395 ? 13.592 -6.293 -10.254 1.00 92.06 395 ARG A N 1
ATOM 3076 C CA . ARG A 1 395 ? 14.427 -5.103 -10.363 1.00 92.06 395 ARG A CA 1
ATOM 3077 C C . ARG A 1 395 ? 15.870 -5.475 -10.729 1.00 92.06 395 ARG A C 1
ATOM 3079 O O . ARG A 1 395 ? 16.439 -6.383 -10.122 1.00 92.06 395 ARG A O 1
ATOM 3086 N N . TYR A 1 396 ? 16.431 -4.779 -11.713 1.00 90.69 396 TYR A N 1
ATOM 3087 C CA . TYR A 1 396 ? 17.781 -5.011 -12.221 1.00 90.69 396 TYR A CA 1
ATOM 3088 C C . TYR A 1 396 ? 18.814 -4.103 -11.545 1.00 90.69 396 TYR A C 1
ATOM 3090 O O . TYR A 1 396 ? 19.894 -4.566 -11.180 1.00 90.69 396 TYR A O 1
ATOM 3098 N N . SER A 1 397 ? 18.480 -2.826 -11.333 1.00 89.00 397 SER A N 1
ATOM 3099 C CA . SER A 1 397 ? 19.387 -1.832 -10.748 1.00 89.00 397 SER A CA 1
ATOM 3100 C C . SER A 1 397 ? 18.932 -1.400 -9.354 1.00 89.00 397 SER A C 1
ATOM 3102 O O . SER A 1 397 ? 17.738 -1.419 -9.071 1.00 89.00 397 SER A O 1
ATOM 3104 N N . PRO A 1 398 ? 19.834 -0.960 -8.460 1.00 90.31 398 PRO A N 1
ATOM 3105 C CA . PRO A 1 398 ? 19.426 -0.422 -7.162 1.00 90.31 398 PRO A CA 1
ATOM 3106 C C . PRO A 1 398 ? 18.560 0.851 -7.305 1.00 90.31 398 PRO A C 1
ATOM 3108 O O . PRO A 1 398 ? 18.580 1.496 -8.361 1.00 90.31 398 PRO A O 1
ATOM 3111 N N . PRO A 1 399 ? 17.812 1.239 -6.251 1.00 91.12 399 PRO A N 1
ATOM 3112 C CA . PRO A 1 399 ? 17.117 2.526 -6.181 1.00 91.12 399 PRO A CA 1
ATOM 3113 C C . PRO A 1 399 ? 18.016 3.698 -6.566 1.00 91.12 399 PRO A C 1
ATOM 3115 O O . PRO A 1 399 ? 19.137 3.818 -6.073 1.00 91.12 399 PRO A O 1
ATOM 3118 N N . SER A 1 400 ? 17.519 4.560 -7.453 1.00 89.81 400 SER A N 1
ATOM 3119 C CA . SER A 1 400 ? 18.241 5.778 -7.834 1.00 89.81 400 SER A CA 1
ATOM 3120 C C . SER A 1 400 ? 18.198 6.819 -6.710 1.00 89.81 400 SER A C 1
ATOM 3122 O O . SER A 1 400 ? 17.296 6.794 -5.875 1.00 89.81 400 SER A O 1
ATOM 3124 N N . GLU A 1 401 ? 19.134 7.773 -6.707 1.00 90.00 401 GLU A N 1
ATOM 3125 C CA . GLU A 1 401 ? 19.118 8.894 -5.749 1.00 90.00 401 GLU A CA 1
ATOM 3126 C C . GLU A 1 401 ? 17.795 9.667 -5.806 1.00 90.00 401 GLU A C 1
ATOM 3128 O O . GLU A 1 401 ? 17.168 9.881 -4.778 1.00 90.00 401 GLU A O 1
ATOM 3133 N N . GLN A 1 402 ? 17.292 9.950 -7.011 1.00 88.12 402 GLN A N 1
ATOM 3134 C CA . GLN A 1 402 ? 16.010 10.636 -7.210 1.00 88.12 402 GLN A CA 1
ATOM 3135 C C . GLN A 1 402 ? 14.823 9.860 -6.623 1.00 88.12 402 GLN A C 1
ATOM 3137 O O . GLN A 1 402 ? 13.887 10.448 -6.089 1.00 88.12 402 GLN A O 1
ATOM 3142 N N . GLU A 1 403 ? 14.841 8.530 -6.722 1.00 90.88 403 GLU A N 1
ATOM 3143 C CA . GLU A 1 403 ? 13.817 7.672 -6.124 1.00 90.88 403 GLU A CA 1
ATOM 3144 C C . GLU A 1 403 ? 13.893 7.672 -4.594 1.00 90.88 403 GLU A C 1
ATOM 3146 O O . GLU A 1 403 ? 12.853 7.682 -3.934 1.00 90.88 403 GLU A O 1
ATOM 3151 N N . MET A 1 404 ? 15.105 7.694 -4.030 1.00 89.88 404 MET A N 1
ATOM 3152 C CA . MET A 1 404 ? 15.311 7.810 -2.585 1.00 89.88 404 MET A CA 1
ATOM 3153 C C . MET A 1 404 ? 14.874 9.184 -2.063 1.00 89.88 404 MET A C 1
ATOM 3155 O O . MET A 1 404 ? 14.181 9.246 -1.050 1.00 89.88 404 MET A O 1
ATOM 3159 N N . ASP A 1 405 ? 15.195 10.266 -2.771 1.00 90.50 405 ASP A N 1
ATOM 3160 C CA . ASP A 1 405 ? 14.768 11.621 -2.410 1.00 90.50 405 ASP A CA 1
ATOM 3161 C C . ASP A 1 405 ? 13.235 11.720 -2.375 1.00 90.50 405 ASP A C 1
ATOM 3163 O O . ASP A 1 405 ? 12.657 12.146 -1.375 1.00 90.50 405 ASP A O 1
ATOM 3167 N N . LEU A 1 406 ? 12.559 11.215 -3.415 1.00 89.12 406 LEU A N 1
ATOM 3168 C CA . LEU A 1 406 ? 11.094 11.163 -3.468 1.00 89.12 406 LEU A CA 1
ATOM 3169 C C . LEU A 1 406 ? 10.488 10.312 -2.345 1.00 89.12 406 LEU A C 1
ATOM 3171 O O . LEU A 1 406 ? 9.418 10.640 -1.830 1.00 89.12 406 LEU A O 1
ATOM 3175 N N . TRP A 1 407 ? 11.151 9.222 -1.953 1.00 88.62 407 TRP A N 1
ATOM 3176 C CA . TRP A 1 407 ? 10.715 8.416 -0.814 1.00 88.62 407 TRP A CA 1
ATOM 3177 C C . TRP A 1 407 ? 10.739 9.225 0.484 1.00 88.62 407 TRP A C 1
ATOM 3179 O O . TRP A 1 407 ? 9.754 9.211 1.221 1.00 88.62 407 TRP A O 1
ATOM 3189 N N . PHE A 1 408 ? 11.820 9.959 0.752 1.00 89.06 408 PHE A N 1
ATOM 3190 C CA . PHE A 1 408 ? 11.932 10.780 1.958 1.00 89.06 408 PHE A CA 1
ATOM 3191 C C . PHE A 1 408 ? 11.000 11.998 1.945 1.00 89.06 408 PHE A C 1
ATOM 3193 O O . PHE A 1 408 ? 10.541 12.416 3.006 1.00 89.06 408 PHE A O 1
ATOM 3200 N N . GLU A 1 409 ? 10.660 12.535 0.772 1.00 89.06 409 GLU A N 1
ATOM 3201 C CA . GLU A 1 409 ? 9.625 13.567 0.641 1.00 89.06 409 GLU A CA 1
ATOM 3202 C C . GLU A 1 409 ? 8.225 13.028 0.980 1.00 89.06 409 GLU A C 1
ATOM 3204 O O . GLU A 1 409 ? 7.467 13.674 1.708 1.00 89.06 409 GLU A O 1
ATOM 3209 N N . GLU A 1 410 ? 7.872 11.841 0.474 1.00 85.69 410 GLU A N 1
ATOM 3210 C CA . GLU A 1 410 ? 6.561 11.224 0.717 1.00 85.69 410 GLU A CA 1
ATOM 3211 C C . GLU A 1 410 ? 6.445 10.615 2.129 1.00 85.69 410 GLU A C 1
ATOM 3213 O O . GLU A 1 410 ? 5.356 10.614 2.714 1.00 85.69 410 GLU A O 1
ATOM 3218 N N . TYR A 1 411 ? 7.554 10.128 2.696 1.00 83.75 411 TYR A N 1
ATOM 3219 C CA . TYR A 1 411 ? 7.603 9.429 3.983 1.00 83.75 411 TYR A CA 1
ATOM 3220 C C . TYR A 1 411 ? 8.776 9.900 4.876 1.00 83.75 411 TYR A C 1
ATOM 3222 O O . TYR A 1 411 ? 9.680 9.119 5.173 1.00 83.75 411 TYR A O 1
ATOM 3230 N N . PRO A 1 412 ? 8.744 11.139 5.414 1.00 82.62 412 PRO A N 1
ATOM 3231 C CA . PRO A 1 412 ? 9.895 11.747 6.104 1.00 82.62 412 PRO A CA 1
ATOM 3232 C C . PRO A 1 412 ? 10.365 11.041 7.383 1.00 82.62 412 PRO A C 1
ATOM 3234 O O . PRO A 1 412 ? 11.482 11.256 7.842 1.00 82.62 412 PRO A O 1
ATOM 3237 N N . LEU A 1 413 ? 9.486 10.253 8.006 1.00 78.25 413 LEU A N 1
ATOM 3238 C CA . LEU A 1 413 ? 9.740 9.558 9.274 1.00 78.25 413 LEU A CA 1
ATOM 3239 C C . LEU A 1 413 ? 9.942 8.048 9.091 1.00 78.25 413 LEU A C 1
ATOM 3241 O O . LEU A 1 413 ? 10.053 7.334 10.086 1.00 78.25 413 LEU A O 1
ATOM 3245 N N . ALA A 1 414 ? 9.911 7.553 7.850 1.00 77.12 414 ALA A N 1
ATOM 3246 C CA . ALA A 1 414 ? 10.042 6.135 7.553 1.00 77.12 414 ALA A CA 1
ATOM 3247 C C . ALA A 1 414 ? 11.451 5.814 7.057 1.00 77.12 414 ALA A C 1
ATOM 3249 O O . ALA A 1 414 ? 12.008 6.521 6.216 1.00 77.12 414 ALA A O 1
ATOM 3250 N N . ASP A 1 415 ? 11.989 4.693 7.527 1.00 80.88 415 ASP A N 1
ATOM 3251 C CA . ASP A 1 415 ? 13.194 4.119 6.943 1.00 80.88 415 ASP A CA 1
ATOM 3252 C C . ASP A 1 415 ? 12.931 3.665 5.498 1.00 80.88 415 ASP A C 1
ATOM 3254 O O . ASP A 1 415 ? 11.788 3.445 5.078 1.00 80.88 415 ASP A O 1
ATOM 3258 N N . ILE A 1 416 ? 14.008 3.507 4.727 1.00 78.69 416 ILE A N 1
ATOM 3259 C CA . ILE A 1 416 ? 13.941 2.980 3.360 1.00 78.69 416 ILE A CA 1
ATOM 3260 C C . ILE A 1 416 ? 13.314 1.586 3.404 1.00 78.69 416 ILE A C 1
ATOM 3262 O O . ILE A 1 416 ? 13.800 0.683 4.091 1.00 78.69 416 ILE A O 1
ATOM 3266 N N . SER A 1 417 ? 12.234 1.398 2.647 1.00 78.56 417 SER A N 1
ATOM 3267 C CA . SER A 1 417 ? 11.556 0.108 2.590 1.00 78.56 417 SER A CA 1
ATOM 3268 C C . SER A 1 417 ? 12.457 -0.941 1.933 1.00 78.56 417 SER A C 1
ATOM 3270 O O . SER A 1 417 ? 12.988 -0.735 0.842 1.00 78.56 417 SER A O 1
ATOM 3272 N N . SER A 1 418 ? 12.575 -2.112 2.563 1.00 83.50 418 SER A N 1
ATOM 3273 C CA . SER A 1 418 ? 13.294 -3.271 2.011 1.00 83.50 418 SER A CA 1
ATOM 3274 C C . SER A 1 418 ? 12.770 -3.679 0.626 1.00 83.50 418 SER A C 1
ATOM 3276 O O . SER A 1 418 ? 13.534 -4.148 -0.218 1.00 83.50 418 SER A O 1
ATOM 3278 N N . LEU A 1 419 ? 11.482 -3.431 0.358 1.00 87.50 419 LEU A N 1
ATOM 3279 C CA . LEU A 1 419 ? 10.842 -3.695 -0.927 1.00 87.50 419 LEU A CA 1
ATOM 3280 C C . LEU A 1 419 ? 11.475 -2.887 -2.068 1.00 87.50 419 LEU A C 1
ATOM 3282 O O . LEU A 1 419 ? 11.560 -3.405 -3.179 1.00 87.50 419 LEU A O 1
ATOM 3286 N N . MET A 1 420 ? 11.994 -1.682 -1.804 1.00 89.88 420 MET A N 1
ATOM 3287 C CA . MET A 1 420 ? 12.610 -0.816 -2.824 1.00 89.88 420 MET A CA 1
ATOM 3288 C C . MET A 1 420 ? 13.796 -1.487 -3.522 1.00 89.88 420 MET A C 1
ATOM 3290 O O . MET A 1 420 ? 14.028 -1.253 -4.703 1.00 89.88 420 MET A O 1
ATOM 3294 N N . GLN A 1 421 ? 14.515 -2.368 -2.822 1.00 88.06 421 GLN A N 1
ATOM 3295 C CA . GLN A 1 421 ? 15.667 -3.088 -3.374 1.00 88.06 421 GLN A CA 1
ATOM 3296 C C . GLN A 1 421 ? 15.280 -4.141 -4.418 1.00 88.06 421 GLN A C 1
ATOM 3298 O O . GLN A 1 421 ? 16.110 -4.545 -5.223 1.00 88.06 421 GLN A O 1
ATOM 3303 N N . SER A 1 422 ? 14.029 -4.608 -4.406 1.00 89.62 422 SER A N 1
ATOM 3304 C CA . SER A 1 422 ? 13.567 -5.708 -5.266 1.00 89.62 422 SER A CA 1
ATOM 3305 C C . SER A 1 422 ? 12.419 -5.331 -6.200 1.00 89.62 422 SER A C 1
ATOM 3307 O O . SER A 1 422 ? 12.129 -6.078 -7.133 1.00 89.62 422 SER A O 1
ATOM 3309 N N . ARG A 1 423 ? 11.774 -4.184 -5.965 1.00 93.75 423 ARG A N 1
ATOM 3310 C CA . ARG A 1 423 ? 10.545 -3.746 -6.630 1.00 93.75 423 ARG A CA 1
ATOM 3311 C C . ARG A 1 423 ? 10.674 -2.316 -7.143 1.00 93.75 423 ARG A C 1
ATOM 3313 O O . ARG A 1 423 ? 11.405 -1.509 -6.574 1.00 93.75 423 ARG A O 1
ATOM 3320 N N . LEU A 1 424 ? 9.914 -1.999 -8.188 1.00 94.50 424 LEU A N 1
ATOM 3321 C CA . LEU A 1 424 ? 9.777 -0.651 -8.744 1.00 94.50 424 LEU A CA 1
ATOM 3322 C C . LEU A 1 424 ? 8.535 0.077 -8.194 1.00 94.50 424 LEU A C 1
ATOM 3324 O O . LEU A 1 424 ? 7.543 -0.571 -7.842 1.00 94.50 424 LEU A O 1
ATOM 3328 N N . PRO A 1 425 ? 8.542 1.418 -8.138 1.00 93.75 425 PRO A N 1
ATOM 3329 C CA . PRO A 1 425 ? 7.442 2.181 -7.561 1.00 93.75 425 PRO A CA 1
ATOM 3330 C C . PRO A 1 425 ? 6.244 2.278 -8.518 1.00 93.75 425 PRO A C 1
ATOM 3332 O O . PRO A 1 425 ? 6.226 3.102 -9.432 1.00 93.75 425 PRO A O 1
ATOM 3335 N N . PHE A 1 426 ? 5.191 1.493 -8.270 1.00 94.62 426 PHE A N 1
ATOM 3336 C CA . PHE A 1 426 ? 4.008 1.414 -9.140 1.00 94.62 426 PHE A CA 1
ATOM 3337 C C . PHE A 1 426 ? 3.390 2.787 -9.459 1.00 94.62 426 PHE A C 1
ATOM 3339 O O . PHE A 1 426 ? 3.200 3.132 -10.623 1.00 94.62 426 PHE A O 1
ATOM 3346 N N . ARG A 1 427 ? 3.105 3.605 -8.434 1.00 90.31 427 ARG A N 1
ATOM 3347 C CA . ARG A 1 427 ? 2.428 4.907 -8.615 1.00 90.31 427 ARG A CA 1
ATOM 3348 C C . ARG A 1 427 ? 3.256 5.886 -9.449 1.00 90.31 427 ARG A C 1
ATOM 3350 O O . ARG A 1 427 ? 2.688 6.727 -10.142 1.00 90.31 427 ARG A O 1
ATOM 3357 N N . HIS A 1 428 ? 4.581 5.805 -9.377 1.00 90.88 428 HIS A N 1
ATOM 3358 C CA . HIS A 1 428 ? 5.471 6.702 -10.108 1.00 90.88 428 HIS A CA 1
ATOM 3359 C C . HIS A 1 428 ? 5.612 6.303 -11.579 1.00 90.88 428 HIS A C 1
ATOM 3361 O O . HIS A 1 428 ? 5.804 7.181 -12.416 1.00 90.88 428 HIS A O 1
ATOM 3367 N N . LEU A 1 429 ? 5.396 5.027 -11.913 1.00 92.25 429 LEU A N 1
ATOM 3368 C CA . LEU A 1 429 ? 5.325 4.553 -13.300 1.00 92.25 429 LEU A CA 1
ATOM 3369 C C . LEU A 1 429 ? 4.054 4.999 -14.036 1.00 92.25 429 LEU A C 1
ATOM 3371 O O . LEU A 1 429 ? 4.029 5.009 -15.262 1.00 92.25 429 LEU A O 1
ATOM 3375 N N . LEU A 1 430 ? 3.014 5.420 -13.309 1.00 89.62 430 LEU A N 1
ATOM 3376 C CA . LEU A 1 430 ? 1.809 6.014 -13.900 1.00 89.62 430 LEU A CA 1
ATOM 3377 C C . LEU A 1 430 ? 1.988 7.497 -14.272 1.00 89.62 430 LEU A C 1
ATOM 3379 O O . LEU A 1 430 ? 1.120 8.076 -14.927 1.00 89.62 430 LEU A O 1
ATOM 3383 N N . LYS A 1 431 ? 3.079 8.138 -13.830 1.00 87.88 431 LYS A N 1
ATOM 3384 C CA . LYS A 1 431 ? 3.342 9.566 -14.054 1.00 87.88 431 LYS A CA 1
ATOM 3385 C C . LYS A 1 431 ? 4.159 9.780 -15.339 1.00 87.88 431 LYS A C 1
ATOM 3387 O O . LYS A 1 431 ? 4.943 8.914 -15.714 1.00 87.88 431 LYS A O 1
ATOM 3392 N N . PRO A 1 432 ? 4.088 10.969 -15.971 1.00 84.31 432 PRO A N 1
ATOM 3393 C CA . PRO A 1 432 ? 4.913 11.296 -17.145 1.00 84.31 432 PRO A CA 1
ATOM 3394 C C . PRO A 1 432 ? 6.426 11.196 -16.896 1.00 84.31 432 PRO A C 1
ATOM 3396 O O . PRO A 1 432 ? 7.211 11.006 -17.818 1.00 84.31 432 PRO A O 1
ATOM 3399 N N . SER A 1 433 ? 6.840 11.313 -15.635 1.00 85.69 433 SER A N 1
ATOM 3400 C CA . SER A 1 433 ? 8.227 11.263 -15.182 1.00 85.69 433 SER A CA 1
ATOM 3401 C C . SER A 1 433 ? 8.737 9.829 -14.940 1.00 85.69 433 SER A C 1
ATOM 3403 O O . SER A 1 433 ? 9.714 9.636 -14.219 1.00 85.69 433 SER A O 1
ATOM 3405 N N . LEU A 1 434 ? 8.079 8.807 -15.500 1.00 91.75 434 LEU A N 1
ATOM 3406 C CA . LEU A 1 434 ? 8.421 7.394 -15.287 1.00 91.75 434 LEU A CA 1
ATOM 3407 C C . LEU A 1 434 ? 9.855 7.045 -15.727 1.00 91.75 434 LEU A C 1
ATOM 3409 O O . LEU A 1 434 ? 10.469 6.139 -15.164 1.00 91.75 434 LEU A O 1
ATOM 3413 N N . TRP A 1 435 ? 10.420 7.780 -16.694 1.00 90.56 435 TRP A N 1
ATOM 3414 C CA . TRP A 1 435 ? 11.775 7.542 -17.200 1.00 90.56 435 TRP A CA 1
ATOM 3415 C C . TRP A 1 435 ? 12.853 7.634 -16.113 1.00 90.56 435 TRP A C 1
ATOM 3417 O O . TRP A 1 435 ? 13.859 6.938 -16.223 1.00 90.56 435 TRP A O 1
ATOM 3427 N N . HIS A 1 436 ? 12.637 8.393 -15.033 1.00 89.00 436 HIS A N 1
ATOM 3428 C CA . HIS A 1 436 ? 13.566 8.433 -13.892 1.00 89.00 436 HIS A CA 1
ATOM 3429 C C . HIS A 1 436 ? 13.723 7.075 -13.194 1.00 89.00 436 HIS A C 1
ATOM 3431 O O . HIS A 1 436 ? 14.768 6.799 -12.613 1.00 89.00 436 HIS A O 1
ATOM 3437 N N . PHE A 1 437 ? 12.711 6.212 -13.291 1.00 90.62 437 PHE A N 1
ATOM 3438 C CA . PHE A 1 437 ? 12.701 4.884 -12.677 1.00 90.62 437 PHE A CA 1
ATOM 3439 C C . PHE A 1 437 ? 13.034 3.782 -13.683 1.00 90.62 437 PHE A C 1
ATOM 3441 O O . PHE A 1 437 ? 13.607 2.767 -13.309 1.00 90.62 437 PHE A O 1
ATOM 3448 N N . VAL A 1 438 ? 12.696 3.983 -14.961 1.00 92.69 438 VAL A N 1
ATOM 3449 C CA . VAL A 1 438 ? 12.884 2.975 -16.017 1.00 92.69 438 VAL A CA 1
ATOM 3450 C C . VAL A 1 438 ? 14.275 3.042 -16.647 1.00 92.69 438 VAL A C 1
ATOM 3452 O O . VAL A 1 438 ? 14.814 2.008 -17.016 1.00 92.69 438 VAL A O 1
ATOM 3455 N N . THR A 1 439 ? 14.900 4.221 -16.751 1.00 92.25 439 THR A N 1
ATOM 3456 C CA . THR A 1 439 ? 16.161 4.385 -17.508 1.00 92.25 439 THR A CA 1
ATOM 3457 C C . THR A 1 439 ? 17.248 3.418 -17.048 1.00 92.25 439 THR A C 1
ATOM 3459 O O . THR A 1 439 ? 17.896 2.804 -17.884 1.00 92.25 439 THR A O 1
ATOM 3462 N N . ASN A 1 440 ? 17.416 3.228 -15.738 1.00 91.69 440 ASN A N 1
ATOM 3463 C CA . ASN A 1 440 ? 18.442 2.336 -15.189 1.00 91.69 440 ASN A CA 1
ATOM 3464 C C . ASN A 1 440 ? 18.033 0.855 -15.194 1.00 91.69 440 ASN A C 1
ATOM 3466 O O . ASN A 1 440 ? 18.823 0.012 -14.791 1.00 91.69 440 ASN A O 1
ATOM 3470 N N . GLU A 1 441 ? 16.823 0.518 -15.628 1.00 94.50 441 GLU A N 1
ATOM 3471 C CA . GLU A 1 441 ? 16.313 -0.856 -15.691 1.00 94.50 441 GLU A CA 1
ATOM 3472 C C . GLU A 1 441 ? 16.452 -1.473 -17.089 1.00 94.50 441 GLU A C 1
ATOM 3474 O O . GLU A 1 441 ? 16.272 -2.678 -17.255 1.00 94.50 441 GLU A O 1
ATOM 3479 N N . LEU A 1 442 ? 16.778 -0.660 -18.099 1.00 95.06 442 LEU A N 1
ATOM 3480 C CA . LEU A 1 442 ? 16.838 -1.073 -19.497 1.00 95.06 442 LEU A CA 1
ATOM 3481 C C . LEU A 1 442 ? 18.235 -1.558 -19.886 1.00 95.06 442 LEU A C 1
ATOM 3483 O O . LEU A 1 442 ? 19.173 -0.766 -19.997 1.00 95.06 442 LEU A O 1
ATOM 3487 N N . TYR A 1 443 ? 18.332 -2.858 -20.148 1.00 92.94 443 TYR A N 1
ATOM 3488 C CA . TYR A 1 443 ? 19.514 -3.561 -20.638 1.00 92.94 443 TYR A CA 1
ATOM 3489 C C . TYR A 1 443 ? 19.101 -4.625 -21.663 1.00 92.94 443 TYR A C 1
ATOM 3491 O O . TYR A 1 443 ? 17.937 -5.029 -21.668 1.00 92.94 443 TYR A O 1
ATOM 3499 N N . PRO A 1 444 ? 20.010 -5.113 -22.527 1.00 90.94 444 PRO A N 1
ATOM 3500 C CA . PRO A 1 444 ? 19.697 -6.147 -23.514 1.00 90.94 444 PRO A CA 1
ATOM 3501 C C . PRO A 1 444 ? 18.971 -7.372 -22.936 1.00 90.94 444 PRO A C 1
ATOM 3503 O O . PRO A 1 444 ? 18.130 -7.953 -23.610 1.00 90.94 444 PRO A O 1
ATOM 3506 N N . GLU A 1 445 ? 19.249 -7.728 -21.683 1.00 91.12 445 GLU A N 1
ATOM 3507 C CA . GLU A 1 445 ? 18.647 -8.845 -20.953 1.00 91.12 445 GLU A CA 1
ATOM 3508 C C . GLU A 1 445 ? 17.213 -8.567 -20.471 1.00 91.12 445 GLU A C 1
ATOM 3510 O O . GLU A 1 445 ? 16.437 -9.502 -20.279 1.00 91.12 445 GLU A O 1
ATOM 3515 N N . THR A 1 446 ? 16.852 -7.301 -20.250 1.00 93.62 446 THR A N 1
ATOM 3516 C CA . THR A 1 446 ? 15.548 -6.896 -19.693 1.00 93.62 446 THR A CA 1
ATOM 3517 C C . THR A 1 446 ? 14.610 -6.298 -20.738 1.00 93.62 446 THR A C 1
ATOM 3519 O O . THR A 1 446 ? 13.402 -6.239 -20.505 1.00 93.62 446 THR A O 1
ATOM 3522 N N . VAL A 1 447 ? 15.132 -5.879 -21.897 1.00 94.31 447 VAL A N 1
ATOM 3523 C CA . VAL A 1 447 ? 14.378 -5.192 -22.962 1.00 94.31 447 VAL A CA 1
ATOM 3524 C C . VAL A 1 447 ? 13.117 -5.946 -23.368 1.00 94.31 447 VAL A C 1
ATOM 3526 O O . VAL A 1 447 ? 12.066 -5.321 -23.465 1.00 94.31 447 VAL A O 1
ATOM 3529 N N . ASP A 1 448 ? 13.182 -7.265 -23.552 1.00 93.25 448 ASP A N 1
ATOM 3530 C CA . ASP A 1 448 ? 12.026 -8.054 -24.000 1.00 93.25 448 ASP A CA 1
ATOM 3531 C C . ASP A 1 448 ? 10.844 -7.949 -23.019 1.00 93.25 448 ASP A C 1
ATOM 3533 O O . ASP A 1 448 ? 9.692 -7.798 -23.431 1.00 93.25 448 ASP A O 1
ATOM 3537 N N . ALA A 1 449 ? 11.119 -7.951 -21.709 1.00 94.06 449 ALA A N 1
ATOM 3538 C CA . ALA A 1 449 ? 10.090 -7.784 -20.685 1.00 94.06 449 ALA A CA 1
ATOM 3539 C C . ALA A 1 449 ? 9.462 -6.380 -20.738 1.00 94.06 449 ALA A C 1
ATOM 3541 O O . ALA A 1 449 ? 8.242 -6.245 -20.649 1.00 94.06 449 ALA A O 1
ATOM 3542 N N . TRP A 1 450 ? 10.282 -5.345 -20.936 1.00 95.25 450 TRP A N 1
ATOM 3543 C CA . TRP A 1 450 ? 9.827 -3.956 -21.033 1.00 95.25 450 TRP A CA 1
ATOM 3544 C C . TRP A 1 450 ? 9.061 -3.662 -22.327 1.00 95.25 450 TRP A C 1
ATOM 3546 O O . TRP A 1 450 ? 8.074 -2.928 -22.299 1.00 95.25 450 TRP A O 1
ATOM 3556 N N . LEU A 1 451 ? 9.451 -4.267 -23.452 1.00 94.19 451 LEU A N 1
ATOM 3557 C CA . LEU A 1 451 ? 8.743 -4.135 -24.728 1.00 94.19 451 LEU A CA 1
ATOM 3558 C C . LEU A 1 451 ? 7.319 -4.704 -24.660 1.00 94.19 451 LEU A C 1
ATOM 3560 O O . LEU A 1 451 ? 6.412 -4.125 -25.259 1.00 94.19 451 LEU A O 1
ATOM 3564 N N . ASN A 1 452 ? 7.103 -5.776 -23.889 1.00 93.12 452 ASN A N 1
ATOM 3565 C CA . ASN A 1 452 ? 5.780 -6.383 -23.698 1.00 93.12 452 ASN A CA 1
ATOM 3566 C C . ASN A 1 452 ? 4.790 -5.477 -22.948 1.00 93.12 452 ASN A C 1
ATOM 3568 O O . ASN A 1 452 ? 3.582 -5.628 -23.110 1.00 93.12 452 ASN A O 1
ATOM 3572 N N . VAL A 1 453 ? 5.283 -4.540 -22.132 1.00 93.50 453 VAL A N 1
ATOM 3573 C CA . VAL A 1 453 ? 4.455 -3.603 -21.347 1.00 93.50 453 VAL A CA 1
ATOM 3574 C C . VAL A 1 453 ? 4.543 -2.158 -21.864 1.00 93.50 453 VAL A C 1
ATOM 3576 O O . VAL A 1 453 ? 3.879 -1.264 -21.337 1.00 93.50 453 VAL A O 1
ATOM 3579 N N . ALA A 1 454 ? 5.328 -1.911 -22.918 1.00 93.56 454 ALA A N 1
ATOM 3580 C CA . ALA A 1 454 ? 5.591 -0.574 -23.447 1.00 93.56 454 ALA A CA 1
ATOM 3581 C C . ALA A 1 454 ? 4.302 0.172 -23.818 1.00 93.56 454 ALA A C 1
ATOM 3583 O O . ALA A 1 454 ? 4.104 1.307 -23.386 1.00 93.56 454 ALA A O 1
ATOM 3584 N N . ASP A 1 455 ? 3.390 -0.494 -24.530 1.00 92.25 455 ASP A N 1
ATOM 3585 C CA . ASP A 1 455 ? 2.128 0.104 -24.974 1.00 92.25 455 ASP A CA 1
ATOM 3586 C C . ASP A 1 455 ? 1.236 0.483 -23.771 1.00 92.25 455 ASP A C 1
ATOM 3588 O O . ASP A 1 455 ? 0.643 1.562 -23.743 1.00 92.25 455 ASP A O 1
ATOM 3592 N N . THR A 1 456 ? 1.218 -0.342 -22.716 1.00 90.88 456 THR A N 1
ATOM 3593 C CA . THR A 1 456 ? 0.470 -0.079 -21.472 1.00 90.88 456 THR A CA 1
ATOM 3594 C C . THR A 1 456 ? 1.052 1.099 -20.686 1.00 90.88 456 THR A C 1
ATOM 3596 O O . THR A 1 456 ? 0.311 1.896 -20.103 1.00 90.88 456 THR A O 1
ATOM 3599 N N . LEU A 1 457 ? 2.378 1.252 -20.664 1.00 90.69 457 LEU A N 1
ATOM 3600 C CA . LEU A 1 457 ? 3.051 2.378 -20.007 1.00 90.69 457 LEU A CA 1
ATOM 3601 C C . LEU A 1 457 ? 3.071 3.652 -20.866 1.00 90.69 457 LEU A C 1
ATOM 3603 O O . LEU A 1 457 ? 3.307 4.731 -20.327 1.00 90.69 457 LEU A O 1
ATOM 3607 N N . GLY A 1 458 ? 2.754 3.556 -22.159 1.00 90.50 458 GLY A N 1
ATOM 3608 C CA . GLY A 1 458 ? 2.873 4.667 -23.104 1.00 90.50 458 GLY A CA 1
ATOM 3609 C C . GLY A 1 458 ? 4.329 4.985 -23.448 1.00 90.50 458 GLY A C 1
ATOM 3610 O O . GLY A 1 458 ? 4.678 6.151 -23.624 1.00 90.50 458 GLY A O 1
ATOM 3611 N N . LEU A 1 459 ? 5.184 3.960 -23.487 1.00 93.12 459 LEU A N 1
ATOM 3612 C CA . LEU A 1 459 ? 6.598 4.073 -23.824 1.00 93.12 459 LEU A CA 1
ATOM 3613 C C . LEU A 1 459 ? 6.836 3.814 -25.307 1.00 93.12 459 LEU A C 1
ATOM 3615 O O . LEU A 1 459 ? 6.314 2.859 -25.880 1.00 93.12 459 LEU A O 1
ATOM 3619 N N . ASP A 1 460 ? 7.692 4.632 -25.909 1.00 93.44 460 ASP A N 1
ATOM 3620 C CA . ASP A 1 460 ? 8.161 4.409 -27.270 1.00 93.44 460 ASP A CA 1
ATOM 3621 C C . ASP A 1 460 ? 9.147 3.231 -27.307 1.00 93.44 460 ASP A C 1
ATOM 3623 O O . ASP A 1 460 ? 10.157 3.208 -26.596 1.00 93.44 460 ASP A O 1
ATOM 3627 N N . LYS A 1 461 ? 8.848 2.232 -28.145 1.00 94.00 461 LYS A N 1
ATOM 3628 C CA . LYS A 1 461 ? 9.649 1.000 -28.256 1.00 94.00 461 LYS A CA 1
ATOM 3629 C C . LYS A 1 461 ? 11.070 1.277 -28.751 1.00 94.00 461 LYS A C 1
ATOM 3631 O O . LYS A 1 461 ? 11.999 0.571 -28.357 1.00 94.00 461 LYS A O 1
ATOM 3636 N N . ASP A 1 462 ? 11.259 2.306 -29.574 1.00 92.94 462 ASP A N 1
ATOM 3637 C CA . ASP A 1 462 ? 12.584 2.684 -30.061 1.00 92.94 462 ASP A CA 1
ATOM 3638 C C . ASP A 1 462 ? 13.392 3.422 -28.988 1.00 92.94 462 ASP A C 1
ATOM 3640 O O . ASP A 1 462 ? 14.595 3.192 -28.887 1.00 92.94 462 ASP A O 1
ATOM 3644 N N . ASP A 1 463 ? 12.757 4.224 -28.129 1.00 94.25 463 ASP A N 1
ATOM 3645 C CA . ASP A 1 463 ? 13.426 4.833 -26.969 1.00 94.25 463 ASP A CA 1
ATOM 3646 C C . ASP A 1 463 ? 13.881 3.775 -25.952 1.00 94.25 463 ASP A C 1
ATOM 3648 O O . ASP A 1 463 ? 15.001 3.861 -25.442 1.00 94.25 463 ASP A O 1
ATOM 3652 N N . ILE A 1 464 ? 13.074 2.730 -25.716 1.00 95.25 464 ILE A N 1
ATOM 3653 C CA . ILE A 1 464 ? 13.465 1.589 -24.867 1.00 95.25 464 ILE A CA 1
ATOM 3654 C C . ILE A 1 464 ? 14.750 0.939 -25.399 1.00 95.25 464 ILE A C 1
ATOM 3656 O O . ILE A 1 464 ? 15.717 0.754 -24.655 1.00 95.25 464 ILE A O 1
ATOM 3660 N N . ARG A 1 465 ? 14.782 0.621 -26.699 1.00 94.62 465 ARG A N 1
ATOM 3661 C CA . ARG A 1 465 ? 15.954 0.019 -27.354 1.00 94.62 465 ARG A CA 1
ATOM 3662 C C . ARG A 1 465 ? 17.159 0.953 -27.328 1.00 94.62 465 ARG A C 1
ATOM 3664 O O . ARG A 1 465 ? 18.263 0.510 -27.018 1.00 94.62 465 ARG A O 1
ATOM 3671 N N . PHE A 1 466 ? 16.951 2.240 -27.605 1.00 93.75 466 PHE A N 1
ATOM 3672 C CA . PHE A 1 466 ? 18.006 3.250 -27.597 1.00 93.75 466 PHE A CA 1
ATOM 3673 C C . PHE A 1 466 ? 18.696 3.327 -26.231 1.00 93.75 466 PHE A C 1
ATOM 3675 O O . PHE A 1 466 ? 19.925 3.284 -26.154 1.00 93.75 466 PHE A O 1
ATOM 3682 N N . ILE A 1 467 ? 17.913 3.423 -25.152 1.00 94.25 467 ILE A N 1
ATOM 3683 C CA . ILE A 1 467 ? 18.438 3.530 -23.787 1.00 94.25 467 ILE A CA 1
ATOM 3684 C C . ILE A 1 467 ? 19.142 2.235 -23.379 1.00 94.25 467 ILE A C 1
ATOM 3686 O O . ILE A 1 467 ? 20.232 2.297 -22.814 1.00 94.25 467 ILE A O 1
ATOM 3690 N N . ALA A 1 468 ? 18.581 1.071 -23.721 1.00 94.88 468 ALA A N 1
ATOM 3691 C CA . ALA A 1 468 ? 19.219 -0.211 -23.440 1.00 94.88 468 ALA A CA 1
ATOM 3692 C C . ALA A 1 468 ? 20.600 -0.336 -24.099 1.00 94.88 468 ALA A C 1
ATOM 3694 O O . ALA A 1 468 ? 21.549 -0.798 -23.464 1.00 94.88 468 ALA A O 1
ATOM 3695 N N . VAL A 1 469 ? 20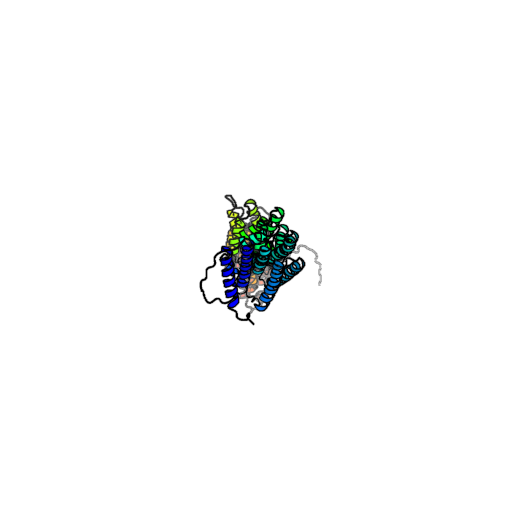.740 0.125 -25.347 1.00 93.00 469 VAL A N 1
ATOM 3696 C CA . VAL A 1 469 ? 22.034 0.169 -26.040 1.00 93.00 469 VAL A CA 1
ATOM 3697 C C . VAL A 1 469 ? 22.993 1.151 -25.365 1.00 93.00 469 VAL A C 1
ATOM 3699 O O . VAL A 1 469 ? 24.157 0.808 -25.153 1.00 93.00 469 VAL A O 1
ATOM 3702 N N . ASP A 1 470 ? 22.543 2.355 -25.002 1.00 92.75 470 ASP A N 1
ATOM 3703 C CA . ASP A 1 470 ? 23.397 3.352 -24.340 1.00 92.75 470 ASP A CA 1
ATOM 3704 C C . ASP A 1 470 ? 23.900 2.849 -22.975 1.00 92.75 470 ASP A C 1
ATOM 3706 O O . ASP A 1 470 ? 25.100 2.917 -22.699 1.00 92.75 470 ASP A O 1
ATOM 3710 N N . ASN A 1 471 ? 23.025 2.253 -22.161 1.00 92.50 471 ASN A N 1
ATOM 3711 C CA . ASN A 1 471 ? 23.389 1.648 -20.879 1.00 92.50 471 ASN A CA 1
ATOM 3712 C C . ASN A 1 471 ? 24.367 0.485 -21.048 1.00 92.50 471 ASN A C 1
ATOM 3714 O O . ASN A 1 471 ? 25.422 0.477 -20.412 1.00 92.50 471 ASN A O 1
ATOM 3718 N N . ALA A 1 472 ? 24.067 -0.460 -21.946 1.00 91.31 472 ALA A N 1
ATOM 3719 C CA . ALA A 1 472 ? 24.955 -1.584 -22.230 1.00 91.31 472 ALA A CA 1
ATOM 3720 C C . ALA A 1 472 ? 26.341 -1.102 -22.673 1.00 91.31 472 ALA A C 1
ATOM 3722 O O . ALA A 1 472 ? 27.358 -1.626 -22.224 1.00 91.31 472 ALA A O 1
ATOM 3723 N N . THR A 1 473 ? 26.388 -0.055 -23.502 1.00 90.12 473 THR A N 1
ATOM 3724 C CA . THR A 1 473 ? 27.641 0.542 -23.974 1.00 90.12 473 THR A CA 1
ATOM 3725 C C . THR A 1 473 ? 28.428 1.171 -22.834 1.00 90.12 473 THR A C 1
ATOM 3727 O O . THR A 1 473 ? 29.626 0.932 -22.725 1.00 90.12 473 THR A O 1
ATOM 3730 N N . ARG A 1 474 ? 27.785 1.959 -21.965 1.00 89.88 474 ARG A N 1
ATOM 3731 C CA . ARG A 1 474 ? 28.456 2.592 -20.818 1.00 89.88 474 ARG A CA 1
ATOM 3732 C C . ARG A 1 474 ? 29.027 1.550 -19.861 1.00 89.88 474 ARG A C 1
ATOM 3734 O O . ARG A 1 474 ? 30.190 1.665 -19.480 1.00 89.88 474 ARG A O 1
ATOM 3741 N N . THR A 1 475 ? 28.246 0.525 -19.528 1.00 87.31 475 THR A N 1
ATOM 3742 C CA . THR A 1 475 ? 28.684 -0.577 -18.662 1.00 87.31 475 THR A CA 1
ATOM 3743 C C . THR A 1 475 ? 29.840 -1.343 -19.298 1.00 87.31 475 THR A C 1
ATOM 3745 O O . THR A 1 475 ? 30.870 -1.557 -18.658 1.00 87.31 475 THR A O 1
ATOM 3748 N N . TRP A 1 476 ? 29.741 -1.677 -20.587 1.00 87.75 476 TRP A N 1
ATOM 3749 C CA . TRP A 1 476 ? 30.819 -2.352 -21.306 1.00 87.75 476 TRP A CA 1
ATOM 3750 C C . TRP A 1 476 ? 32.107 -1.517 -21.336 1.00 87.75 476 TRP A C 1
ATOM 3752 O O . TRP A 1 476 ? 33.182 -2.029 -21.011 1.00 87.75 476 TRP A O 1
ATOM 3762 N N . SER A 1 477 ? 32.002 -0.222 -21.651 1.00 86.25 477 SER A N 1
ATOM 3763 C CA . SER A 1 477 ? 33.123 0.725 -21.679 1.00 86.25 477 SER A CA 1
ATOM 3764 C C . SER A 1 477 ? 33.776 0.920 -20.309 1.00 86.25 477 SER A C 1
ATOM 3766 O O . SER A 1 477 ? 34.988 1.138 -20.249 1.00 86.25 477 SER A O 1
ATOM 3768 N N . ALA A 1 478 ? 33.005 0.830 -19.220 1.00 85.94 478 ALA A N 1
ATOM 3769 C CA . ALA A 1 478 ? 33.523 0.874 -17.854 1.00 85.94 478 ALA A CA 1
ATOM 3770 C C . ALA A 1 478 ? 34.353 -0.374 -17.511 1.00 85.94 478 ALA A C 1
ATOM 3772 O O . ALA A 1 478 ? 35.414 -0.275 -16.905 1.00 85.94 478 ALA A O 1
ATOM 3773 N N . HIS A 1 479 ? 33.924 -1.555 -17.956 1.00 83.75 479 HIS A N 1
ATOM 3774 C CA . HIS A 1 479 ? 34.680 -2.790 -17.730 1.00 83.75 479 HIS A CA 1
ATOM 3775 C C . HIS A 1 479 ? 35.890 -2.946 -18.667 1.00 83.75 479 HIS A C 1
ATOM 3777 O O . HIS A 1 479 ? 36.876 -3.582 -18.297 1.00 83.75 479 HIS A O 1
ATOM 3783 N N . HIS A 1 480 ? 35.857 -2.332 -19.855 1.00 80.25 480 HIS A N 1
ATOM 3784 C CA . HIS A 1 480 ? 36.861 -2.514 -20.910 1.00 80.25 480 HIS A CA 1
ATOM 3785 C C . HIS A 1 480 ? 37.582 -1.213 -21.289 1.00 80.25 480 HIS A C 1
ATOM 3787 O O . HIS A 1 480 ? 37.826 -0.955 -22.468 1.00 80.25 480 HIS A O 1
ATOM 3793 N N . HIS A 1 481 ? 37.981 -0.403 -20.304 1.00 66.31 481 HIS A N 1
ATOM 3794 C CA . HIS A 1 481 ? 38.613 0.912 -20.507 1.00 66.31 481 HIS A CA 1
ATOM 3795 C C . HIS A 1 481 ? 39.785 0.943 -21.509 1.00 66.31 481 HIS A C 1
ATOM 3797 O O . HIS A 1 481 ? 40.003 1.956 -22.172 1.00 66.31 481 HIS A O 1
ATOM 3803 N N . GLN A 1 482 ? 40.542 -0.152 -21.639 1.00 65.56 482 GLN A N 1
ATOM 3804 C CA . GLN A 1 482 ? 41.685 -0.237 -22.559 1.00 65.56 482 GLN A CA 1
ATOM 3805 C C . GLN A 1 482 ? 41.297 -0.622 -23.996 1.00 65.56 482 GLN A C 1
ATOM 3807 O O . GLN A 1 482 ? 42.119 -0.488 -24.896 1.00 65.56 482 GLN A O 1
ATOM 3812 N N . GLY A 1 483 ? 40.069 -1.101 -24.222 1.00 65.25 483 GLY A N 1
ATOM 3813 C CA . GLY A 1 483 ? 39.540 -1.416 -25.549 1.00 65.25 483 GLY A CA 1
ATOM 3814 C C . GLY A 1 483 ? 40.241 -2.564 -26.281 1.00 65.25 483 GLY A C 1
ATOM 3815 O O . GLY A 1 483 ? 40.015 -2.717 -27.469 1.00 65.25 483 GLY A O 1
ATOM 3816 N N . ASN A 1 484 ? 41.079 -3.375 -25.631 1.00 65.94 484 ASN A N 1
ATOM 3817 C CA . ASN A 1 484 ? 41.927 -4.369 -26.314 1.00 65.94 484 ASN A CA 1
ATOM 3818 C C . ASN A 1 484 ? 41.207 -5.666 -26.734 1.00 65.94 484 ASN A C 1
ATOM 3820 O O . ASN A 1 484 ? 41.805 -6.501 -27.409 1.00 65.94 484 ASN A O 1
ATOM 3824 N N . VAL A 1 485 ? 39.944 -5.848 -26.347 1.00 75.56 485 VAL A N 1
ATOM 3825 C CA . VAL A 1 485 ? 39.177 -7.082 -26.577 1.00 75.56 485 VAL A CA 1
ATOM 3826 C C . VAL A 1 485 ? 38.109 -6.846 -27.642 1.00 75.56 485 VAL A C 1
ATOM 3828 O O . VAL A 1 485 ? 37.420 -5.827 -27.606 1.00 75.56 485 VAL A O 1
ATOM 3831 N N . LEU A 1 486 ? 37.973 -7.796 -28.575 1.00 78.06 486 LEU A N 1
ATOM 3832 C CA . LEU A 1 486 ? 36.836 -7.891 -29.491 1.00 78.06 486 LEU A CA 1
ATOM 3833 C C . LEU A 1 486 ? 35.731 -8.726 -28.833 1.00 78.06 486 LEU A C 1
ATOM 3835 O O . LEU A 1 486 ? 35.878 -9.939 -28.701 1.00 78.06 486 LEU A O 1
ATOM 3839 N N . ASP A 1 487 ? 34.629 -8.086 -28.453 1.00 80.38 487 ASP A N 1
ATOM 3840 C CA . ASP A 1 487 ? 33.483 -8.755 -27.829 1.00 80.38 487 ASP A CA 1
ATOM 3841 C C . ASP A 1 487 ? 32.358 -8.953 -28.850 1.00 80.38 487 ASP A C 1
ATOM 3843 O O . ASP A 1 487 ? 31.551 -8.063 -29.111 1.00 80.38 487 ASP A O 1
ATOM 3847 N N . VAL A 1 488 ? 32.328 -10.130 -29.473 1.00 81.31 488 VAL A N 1
ATOM 3848 C CA . VAL A 1 488 ? 31.347 -10.458 -30.520 1.00 81.31 488 VAL A CA 1
ATOM 3849 C C . VAL A 1 488 ? 29.941 -10.631 -29.938 1.00 81.31 488 VAL A C 1
ATOM 3851 O O . VAL A 1 488 ? 28.958 -10.297 -30.599 1.00 81.31 488 VAL A O 1
ATOM 3854 N N . THR A 1 489 ? 29.836 -11.113 -28.698 1.00 83.81 489 THR A N 1
ATOM 3855 C CA . THR A 1 489 ? 28.557 -11.342 -28.019 1.00 83.81 489 THR A CA 1
ATOM 3856 C C . THR A 1 489 ? 27.832 -10.033 -27.735 1.00 83.81 489 THR A C 1
ATOM 3858 O O . THR A 1 489 ? 26.691 -9.873 -28.167 1.00 83.81 489 THR A O 1
ATOM 3861 N N . PHE A 1 490 ? 28.513 -9.055 -27.134 1.00 86.38 490 PHE A N 1
ATOM 3862 C CA . PHE A 1 490 ? 27.976 -7.710 -26.915 1.00 86.38 490 PHE A CA 1
ATOM 3863 C C . PHE A 1 490 ? 27.513 -7.062 -28.226 1.00 86.38 490 PHE A C 1
ATOM 3865 O O . PHE A 1 490 ? 26.395 -6.551 -28.315 1.00 86.38 490 PHE A O 1
ATOM 3872 N N . LEU A 1 491 ? 28.347 -7.140 -29.270 1.00 84.62 491 LEU A N 1
ATOM 3873 C CA . LEU A 1 491 ? 28.024 -6.576 -30.579 1.00 84.62 491 LEU A CA 1
ATOM 3874 C C . LEU A 1 491 ? 26.782 -7.214 -31.197 1.00 84.62 491 LEU A C 1
ATOM 3876 O O . LEU A 1 491 ? 25.960 -6.497 -31.760 1.00 84.62 491 LEU A O 1
ATOM 3880 N N . SER A 1 492 ? 26.623 -8.533 -31.076 1.00 86.06 492 SER A N 1
ATOM 3881 C CA . SER A 1 492 ? 25.445 -9.229 -31.599 1.00 86.06 492 SER A CA 1
ATOM 3882 C C . SER A 1 492 ? 24.153 -8.789 -30.901 1.00 86.06 492 SER A C 1
ATOM 3884 O O . SER A 1 492 ? 23.162 -8.516 -31.579 1.00 86.06 492 SER A O 1
ATOM 3886 N N . SER A 1 493 ? 24.186 -8.622 -29.575 1.00 86.94 493 SER A N 1
ATOM 3887 C CA . SER A 1 493 ? 23.036 -8.171 -28.787 1.00 86.94 493 SER A CA 1
ATOM 3888 C C . SER A 1 493 ? 22.652 -6.730 -29.119 1.00 86.94 493 SER A C 1
ATOM 3890 O O . SER A 1 493 ? 21.486 -6.444 -29.379 1.00 86.94 493 SER A O 1
ATOM 3892 N N . VAL A 1 494 ? 23.632 -5.823 -29.181 1.00 89.19 494 VAL A N 1
ATOM 3893 C CA . VAL A 1 494 ? 23.396 -4.413 -29.534 1.00 89.19 494 VAL A CA 1
ATOM 3894 C C . VAL A 1 494 ? 22.906 -4.274 -30.972 1.00 89.19 494 VAL A C 1
ATOM 3896 O O . VAL A 1 494 ? 21.971 -3.521 -31.234 1.00 89.19 494 VAL A O 1
ATOM 3899 N N . LYS A 1 495 ? 23.496 -5.021 -31.908 1.00 87.06 495 LYS A N 1
ATOM 3900 C CA . LYS A 1 495 ? 23.088 -5.003 -33.313 1.00 87.06 495 LYS A CA 1
ATOM 3901 C C . LYS A 1 495 ? 21.628 -5.416 -33.480 1.00 87.06 495 LYS A C 1
ATOM 3903 O O . LYS A 1 495 ? 20.888 -4.694 -34.142 1.00 87.06 495 LYS A O 1
ATOM 3908 N N . LYS A 1 496 ? 21.209 -6.509 -32.832 1.00 89.31 496 LYS A N 1
ATOM 3909 C CA . LYS A 1 496 ? 19.815 -6.975 -32.849 1.00 89.31 496 LYS A CA 1
ATOM 3910 C C . LYS A 1 496 ? 18.852 -5.863 -32.414 1.00 89.31 496 LYS A C 1
ATOM 3912 O O . LYS A 1 496 ? 17.875 -5.593 -33.103 1.00 89.31 496 LYS A O 1
ATOM 3917 N N . LEU A 1 497 ? 19.163 -5.170 -31.315 1.00 89.62 497 LEU A N 1
ATOM 3918 C CA . LEU A 1 497 ? 18.322 -4.083 -30.804 1.00 89.62 497 LEU A CA 1
ATOM 3919 C C . LEU A 1 497 ? 18.190 -2.919 -31.791 1.00 89.62 497 LEU A C 1
ATOM 3921 O O . LEU A 1 497 ? 17.110 -2.352 -31.910 1.00 89.62 497 LEU A O 1
ATOM 3925 N N . ILE A 1 498 ? 19.266 -2.562 -32.494 1.00 87.88 498 ILE A N 1
ATOM 3926 C CA . ILE A 1 498 ? 19.265 -1.447 -33.452 1.00 87.88 498 ILE A CA 1
ATOM 3927 C C . ILE A 1 498 ? 18.523 -1.819 -34.742 1.00 87.88 498 ILE A C 1
ATOM 3929 O O . ILE A 1 498 ? 17.810 -0.985 -35.296 1.00 87.88 498 ILE A O 1
ATOM 3933 N N . GLU A 1 499 ? 18.667 -3.058 -35.220 1.00 86.88 499 GLU A N 1
ATOM 3934 C CA . GLU A 1 499 ? 17.983 -3.547 -36.427 1.00 86.88 499 GLU A CA 1
ATOM 3935 C C . GLU A 1 499 ? 16.461 -3.629 -36.252 1.00 86.88 499 GLU A C 1
ATOM 3937 O O . GLU A 1 499 ? 15.718 -3.439 -37.213 1.00 86.88 499 GLU A O 1
ATOM 3942 N N . GLU A 1 500 ? 15.988 -3.862 -35.028 1.00 88.50 500 GLU A N 1
ATOM 3943 C CA . GLU A 1 500 ? 14.561 -3.919 -34.699 1.00 88.50 500 GLU A CA 1
ATOM 3944 C C . GLU A 1 500 ? 13.914 -2.538 -34.467 1.00 88.50 500 GLU A C 1
ATOM 3946 O O . GLU A 1 500 ? 12.710 -2.462 -34.195 1.00 88.50 500 GLU A O 1
ATOM 3951 N N . MET A 1 501 ? 14.677 -1.440 -34.553 1.00 88.31 501 MET A N 1
ATOM 3952 C CA . MET A 1 501 ? 14.138 -0.083 -34.403 1.00 88.31 501 MET A CA 1
ATOM 3953 C C . MET A 1 501 ? 13.301 0.323 -35.622 1.00 88.31 501 MET A C 1
ATOM 3955 O O . MET A 1 501 ? 13.716 0.150 -36.767 1.00 88.31 501 MET A O 1
ATOM 3959 N N . SER A 1 502 ? 12.131 0.915 -35.381 1.00 86.94 502 SER A N 1
ATOM 3960 C CA . SER A 1 502 ? 11.206 1.322 -36.452 1.00 86.94 502 SER A CA 1
ATOM 3961 C C . SER A 1 502 ? 11.614 2.651 -37.098 1.00 86.94 502 SER A C 1
ATOM 3963 O O . SER A 1 502 ? 11.513 2.828 -38.314 1.00 86.94 502 SER A O 1
ATOM 3965 N N . ILE A 1 503 ? 12.108 3.595 -36.296 1.00 85.19 503 ILE A N 1
ATOM 3966 C CA . ILE A 1 503 ? 12.514 4.934 -36.717 1.00 85.19 503 ILE A CA 1
ATOM 3967 C C . ILE A 1 503 ? 14.005 4.929 -37.073 1.00 85.19 503 ILE A C 1
ATOM 3969 O O . ILE A 1 503 ? 14.884 4.961 -36.205 1.00 85.19 503 ILE A O 1
ATOM 3973 N N . LYS A 1 504 ? 14.295 4.979 -38.379 1.00 82.06 504 LYS A N 1
ATOM 3974 C CA . LYS A 1 504 ? 15.665 4.996 -38.928 1.00 82.06 504 LYS A CA 1
ATOM 3975 C C . LYS A 1 504 ? 16.542 6.107 -38.334 1.00 82.06 504 LYS A 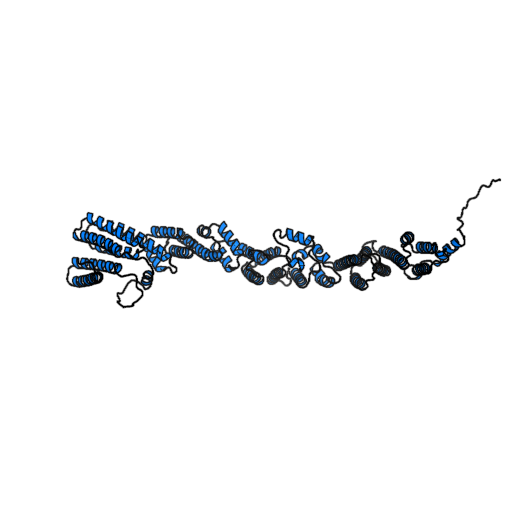C 1
ATOM 3977 O O . LYS A 1 504 ? 17.715 5.889 -38.051 1.00 82.06 504 LYS A O 1
ATOM 3982 N N . GLU A 1 505 ? 15.980 7.291 -38.095 1.00 81.31 505 GLU A N 1
ATOM 3983 C CA . GLU A 1 505 ? 16.708 8.433 -37.521 1.00 81.31 505 GLU A CA 1
ATOM 3984 C C . GLU A 1 505 ? 17.213 8.152 -36.099 1.00 81.31 505 GLU A C 1
ATOM 3986 O O . GLU A 1 505 ? 18.371 8.442 -35.784 1.00 81.31 505 GLU A O 1
ATOM 3991 N N . LYS A 1 506 ? 16.373 7.534 -35.255 1.00 84.88 506 LYS A N 1
ATOM 3992 C CA . LYS A 1 506 ? 16.751 7.126 -33.896 1.00 84.88 506 LYS A CA 1
ATOM 3993 C C . LYS A 1 506 ? 17.804 6.021 -33.931 1.00 84.88 506 LYS A C 1
ATOM 3995 O O . LYS A 1 506 ? 18.759 6.081 -33.160 1.00 84.88 506 LYS A O 1
ATOM 4000 N N . ALA A 1 507 ? 17.690 5.072 -34.862 1.00 85.38 507 ALA A N 1
ATOM 4001 C CA . ALA A 1 507 ? 18.692 4.026 -35.061 1.00 85.38 507 ALA A CA 1
ATOM 4002 C C . ALA A 1 507 ? 20.065 4.606 -35.450 1.00 85.38 507 ALA A C 1
ATOM 4004 O O . ALA A 1 507 ? 21.084 4.261 -34.849 1.00 85.38 507 ALA A O 1
ATOM 4005 N N . VAL A 1 508 ? 20.108 5.562 -36.388 1.00 82.88 508 VAL A N 1
ATOM 4006 C CA . VAL A 1 508 ? 21.352 6.261 -36.764 1.00 82.88 508 VAL A CA 1
ATOM 4007 C C . VAL A 1 508 ? 21.920 7.058 -35.587 1.00 82.88 508 VAL A C 1
ATOM 4009 O O . VAL A 1 508 ? 23.124 6.999 -35.336 1.00 82.88 508 VAL A O 1
ATOM 4012 N N . ALA A 1 509 ? 21.082 7.773 -34.831 1.00 85.94 509 ALA A N 1
ATOM 4013 C CA . ALA A 1 509 ? 21.518 8.485 -33.630 1.00 85.94 509 ALA A CA 1
ATOM 4014 C C . ALA A 1 509 ? 22.095 7.529 -32.569 1.00 85.94 509 ALA A C 1
ATOM 4016 O O . ALA A 1 509 ? 23.121 7.839 -31.960 1.00 85.94 509 ALA A O 1
ATOM 4017 N N . CYS A 1 510 ? 21.486 6.351 -32.399 1.00 86.56 510 CYS A N 1
ATOM 4018 C CA . CYS A 1 510 ? 21.953 5.305 -31.494 1.00 86.56 510 CYS A CA 1
ATOM 4019 C C . CYS A 1 510 ? 23.342 4.801 -31.907 1.00 86.56 510 CYS A C 1
ATOM 4021 O O . CYS A 1 510 ? 24.254 4.770 -31.086 1.00 86.56 510 CYS A O 1
ATOM 4023 N N . LEU A 1 511 ? 23.551 4.525 -33.200 1.00 85.62 511 LEU A N 1
ATOM 4024 C CA . LEU A 1 511 ? 24.854 4.124 -33.744 1.00 85.62 511 LEU A CA 1
ATOM 4025 C C . LEU A 1 511 ? 25.934 5.200 -33.558 1.00 85.62 511 LEU A C 1
ATOM 4027 O O . LEU A 1 511 ? 27.086 4.877 -33.257 1.00 85.62 511 LEU A O 1
ATOM 4031 N N . ILE A 1 512 ? 25.586 6.482 -33.726 1.00 84.06 512 ILE A N 1
ATOM 4032 C CA . ILE A 1 512 ? 26.512 7.592 -33.454 1.00 84.06 512 ILE A CA 1
ATOM 4033 C C . ILE A 1 512 ? 26.905 7.584 -31.974 1.00 84.06 512 ILE A C 1
ATOM 4035 O O . ILE A 1 512 ? 28.096 7.640 -31.665 1.00 84.06 512 ILE A O 1
ATOM 4039 N N . LYS A 1 513 ? 25.922 7.482 -31.074 1.00 86.25 513 LYS A N 1
ATOM 4040 C CA . LYS A 1 513 ? 26.143 7.504 -29.625 1.00 86.25 513 LYS A CA 1
ATOM 4041 C C . LYS A 1 513 ? 26.961 6.302 -29.146 1.00 86.25 513 LYS A C 1
ATOM 4043 O O . LYS A 1 513 ? 27.918 6.485 -28.397 1.00 86.25 513 LYS A O 1
ATOM 4048 N N . LEU A 1 514 ? 26.644 5.107 -29.646 1.00 88.00 514 LEU A N 1
ATOM 4049 C CA . LEU A 1 514 ? 27.401 3.870 -29.442 1.00 88.00 514 LEU A CA 1
ATOM 4050 C C . LEU A 1 514 ? 28.880 4.083 -29.795 1.00 88.00 514 LEU A C 1
ATOM 4052 O O . LEU A 1 514 ? 29.761 3.840 -28.976 1.00 88.00 514 LEU A O 1
ATOM 4056 N N . LEU A 1 515 ? 29.167 4.611 -30.989 1.00 84.56 515 LEU A N 1
ATOM 4057 C CA . LEU A 1 515 ? 30.542 4.807 -31.450 1.00 84.56 515 LEU A CA 1
ATOM 4058 C C . LEU A 1 515 ? 31.299 5.917 -30.697 1.00 84.56 515 LEU A C 1
ATOM 4060 O O . LEU A 1 515 ? 32.529 5.886 -30.633 1.00 84.56 515 LEU A O 1
ATOM 4064 N N . GLU A 1 516 ? 30.595 6.913 -30.160 1.00 85.69 516 GLU A N 1
ATOM 4065 C CA . GLU A 1 516 ? 31.185 7.973 -29.334 1.00 85.69 516 GLU A CA 1
ATOM 4066 C C . GLU A 1 516 ? 31.531 7.485 -27.919 1.00 85.69 516 GLU A C 1
ATOM 4068 O O . GLU A 1 516 ? 32.544 7.917 -27.368 1.00 85.69 516 GLU A O 1
ATOM 4073 N N . ASN A 1 517 ? 30.742 6.562 -27.365 1.00 85.38 517 ASN A N 1
ATOM 4074 C CA . ASN A 1 517 ? 30.921 6.034 -26.011 1.00 85.38 517 ASN A CA 1
ATOM 4075 C C . ASN A 1 517 ? 31.854 4.810 -25.930 1.00 85.38 517 ASN A C 1
ATOM 4077 O O . ASN A 1 517 ? 32.285 4.447 -24.832 1.00 85.38 517 ASN A O 1
ATOM 4081 N N . LEU A 1 518 ? 32.166 4.154 -27.053 1.00 85.31 518 LEU A N 1
ATOM 4082 C CA . LEU A 1 518 ? 33.079 3.009 -27.081 1.00 85.31 518 LEU A CA 1
ATOM 4083 C C . LEU A 1 518 ? 34.557 3.446 -26.974 1.00 85.31 518 LEU A C 1
ATOM 4085 O O . LEU A 1 518 ? 34.989 4.350 -27.701 1.00 85.31 518 LEU A O 1
ATOM 4089 N N . PRO A 1 519 ? 35.381 2.785 -26.134 1.00 82.94 519 PRO A N 1
ATOM 4090 C CA . PRO A 1 519 ? 36.818 3.016 -26.094 1.00 82.94 519 PRO A CA 1
ATOM 4091 C C . PRO A 1 519 ? 37.469 2.639 -27.428 1.00 82.94 519 PRO A C 1
ATOM 4093 O O . PRO A 1 519 ? 37.028 1.739 -28.147 1.00 82.94 519 PRO A O 1
ATOM 4096 N N . LYS A 1 520 ? 38.563 3.328 -27.763 1.00 79.06 520 LYS A N 1
ATOM 4097 C CA . LYS A 1 520 ? 39.336 3.046 -28.978 1.00 79.06 520 LYS A CA 1
ATOM 4098 C C . LYS A 1 520 ? 39.891 1.621 -28.921 1.00 79.06 520 LYS A C 1
ATOM 4100 O O . LYS A 1 520 ? 40.659 1.311 -28.016 1.00 79.06 520 LYS A O 1
ATOM 4105 N N . GLY A 1 521 ? 39.565 0.795 -29.911 1.00 79.75 521 GLY A N 1
ATOM 4106 C CA . GLY A 1 521 ? 39.975 -0.607 -29.933 1.00 79.75 521 GLY A CA 1
ATOM 4107 C C . GLY A 1 521 ? 39.292 -1.429 -31.030 1.00 79.75 521 GLY A C 1
ATOM 4108 O O . GLY A 1 521 ? 38.506 -0.865 -31.798 1.00 79.75 521 GLY A O 1
ATOM 4109 N N . PRO A 1 522 ? 39.544 -2.752 -31.104 1.00 77.25 522 PRO A N 1
ATOM 4110 C CA . PRO A 1 522 ? 39.006 -3.627 -32.145 1.00 77.25 522 PRO A CA 1
ATOM 4111 C C . PRO A 1 522 ? 37.472 -3.625 -32.222 1.00 77.25 522 PRO A C 1
ATOM 4113 O O . PRO A 1 522 ? 36.923 -3.608 -33.323 1.00 77.25 522 PRO A O 1
ATOM 4116 N N . THR A 1 523 ? 36.775 -3.562 -31.082 1.00 80.12 523 THR A N 1
ATOM 4117 C CA . THR A 1 523 ? 35.301 -3.483 -31.020 1.00 80.12 523 THR A CA 1
ATOM 4118 C C . THR A 1 523 ? 34.769 -2.198 -31.661 1.00 80.12 523 THR A C 1
ATOM 4120 O O . THR A 1 523 ? 33.888 -2.258 -32.516 1.00 80.12 523 THR A O 1
ATOM 4123 N N . ALA A 1 524 ? 35.351 -1.035 -31.346 1.00 81.50 524 ALA A N 1
ATOM 4124 C CA . ALA A 1 524 ? 34.959 0.237 -31.961 1.00 81.50 524 ALA A CA 1
ATOM 4125 C C . ALA A 1 524 ? 35.275 0.278 -33.467 1.00 81.50 524 ALA A C 1
ATOM 4127 O O . ALA A 1 524 ? 34.474 0.786 -34.254 1.00 81.50 524 ALA A O 1
ATOM 4128 N N . THR A 1 525 ? 36.411 -0.293 -33.888 1.00 80.00 525 THR A N 1
ATOM 4129 C CA . THR A 1 525 ? 36.767 -0.428 -35.311 1.00 80.00 525 THR A CA 1
ATOM 4130 C C . THR A 1 525 ? 35.762 -1.310 -36.053 1.00 80.00 525 THR A C 1
ATOM 4132 O O . THR A 1 525 ? 35.358 -0.972 -37.167 1.00 80.00 525 THR A O 1
ATOM 4135 N N . ARG A 1 526 ? 35.313 -2.412 -35.436 1.00 80.69 526 ARG A N 1
ATOM 4136 C CA . ARG A 1 526 ? 34.313 -3.316 -36.015 1.00 80.69 526 ARG A CA 1
ATOM 4137 C C . ARG A 1 526 ? 32.953 -2.637 -36.168 1.00 80.69 526 ARG A C 1
ATOM 4139 O O . ARG A 1 526 ? 32.408 -2.662 -37.268 1.00 80.69 526 ARG A O 1
ATOM 4146 N N . VAL A 1 527 ? 32.457 -1.971 -35.123 1.00 81.38 527 VAL A N 1
ATOM 4147 C CA . VAL A 1 527 ? 31.206 -1.188 -35.181 1.00 81.38 527 VAL A CA 1
ATOM 4148 C C . VAL A 1 527 ? 31.289 -0.126 -36.271 1.00 81.38 527 VAL A C 1
ATOM 4150 O O . VAL A 1 527 ? 30.392 -0.017 -37.097 1.00 81.38 527 VAL A O 1
ATOM 4153 N N . ALA A 1 528 ? 32.397 0.616 -36.344 1.00 81.06 528 ALA A N 1
ATOM 4154 C CA . ALA A 1 528 ? 32.575 1.644 -37.362 1.00 81.06 528 ALA A CA 1
ATOM 4155 C C . ALA A 1 528 ? 32.594 1.073 -38.796 1.00 81.06 528 ALA A C 1
ATOM 4157 O O . ALA A 1 528 ? 32.062 1.717 -39.702 1.00 81.06 528 ALA A O 1
ATOM 4158 N N . LYS A 1 529 ? 33.157 -0.130 -39.005 1.00 80.25 529 LYS A N 1
ATOM 4159 C CA . LYS A 1 529 ? 33.108 -0.846 -40.295 1.00 80.25 529 LYS A CA 1
ATOM 4160 C C . LYS A 1 529 ? 31.672 -1.211 -40.666 1.00 80.25 529 LYS A C 1
ATOM 4162 O O . LYS A 1 529 ? 31.248 -0.968 -41.795 1.00 80.25 529 LYS A O 1
ATOM 4167 N N . GLU A 1 530 ? 30.920 -1.764 -39.719 1.00 78.00 530 GLU A N 1
ATOM 4168 C CA . GLU A 1 530 ? 29.525 -2.154 -39.939 1.00 78.00 530 GLU A CA 1
ATOM 4169 C C . GLU A 1 530 ? 28.653 -0.922 -40.231 1.00 78.00 530 GLU A C 1
ATOM 4171 O O . GLU A 1 530 ? 27.977 -0.896 -41.254 1.00 78.00 530 GLU A O 1
ATOM 4176 N N . CYS A 1 531 ? 28.794 0.174 -39.478 1.00 79.31 531 CYS A N 1
ATOM 4177 C CA . CYS A 1 531 ? 28.098 1.434 -39.772 1.00 79.31 531 CYS A CA 1
ATOM 4178 C C . CYS A 1 531 ? 28.450 2.021 -41.152 1.00 79.31 531 CYS A C 1
ATOM 4180 O O . CYS A 1 531 ? 27.598 2.608 -41.817 1.00 79.31 531 CYS A O 1
ATOM 4182 N N . ALA A 1 532 ? 29.707 1.895 -41.596 1.00 73.50 532 ALA A N 1
ATOM 4183 C CA . ALA A 1 532 ? 30.167 2.428 -42.881 1.00 73.50 532 ALA A CA 1
ATOM 4184 C C . ALA A 1 532 ? 29.688 1.612 -44.099 1.00 73.50 532 ALA A C 1
ATOM 4186 O O . ALA A 1 532 ? 29.657 2.147 -45.214 1.00 73.50 532 ALA A O 1
ATOM 4187 N N . THR A 1 533 ? 29.329 0.342 -43.883 1.00 74.06 533 THR A N 1
ATOM 4188 C CA . THR A 1 533 ? 28.865 -0.606 -44.912 1.00 74.06 533 THR A CA 1
ATOM 4189 C C . THR A 1 533 ? 27.341 -0.684 -45.025 1.00 74.06 533 THR A C 1
ATOM 4191 O O . THR A 1 533 ? 26.842 -1.323 -45.949 1.00 74.06 533 THR A O 1
ATOM 4194 N N . LEU A 1 534 ? 26.597 0.012 -44.156 1.00 75.12 534 LEU A N 1
ATOM 4195 C CA . LEU A 1 534 ? 25.137 0.083 -44.230 1.00 75.12 534 LEU A CA 1
ATOM 4196 C C . LEU A 1 534 ? 24.645 0.661 -45.584 1.00 75.12 534 LEU A C 1
ATOM 4198 O O . LEU A 1 534 ? 25.249 1.618 -46.103 1.00 75.12 534 LEU A O 1
ATOM 4202 N N . PRO A 1 535 ? 23.546 0.118 -46.158 1.00 68.44 535 PRO A N 1
ATOM 4203 C CA . PRO A 1 535 ? 22.969 0.591 -47.420 1.00 68.44 535 PRO A CA 1
ATOM 4204 C C . PRO A 1 535 ? 22.587 2.075 -47.379 1.00 68.44 535 PRO A C 1
ATOM 4206 O O . PRO A 1 535 ? 22.136 2.572 -46.350 1.00 68.44 535 PRO A O 1
ATOM 4209 N N . ASP A 1 536 ? 22.713 2.785 -48.505 1.00 67.56 536 ASP A N 1
ATOM 4210 C CA . ASP A 1 536 ? 22.344 4.211 -48.592 1.00 67.56 536 ASP A CA 1
ATOM 4211 C C . ASP A 1 536 ? 20.858 4.466 -48.270 1.00 67.56 536 ASP A C 1
ATOM 4213 O O . ASP A 1 536 ? 20.540 5.467 -47.636 1.00 67.56 536 ASP A O 1
ATOM 4217 N N . ALA A 1 537 ? 19.976 3.498 -48.547 1.00 63.09 537 ALA A N 1
ATOM 4218 C CA . ALA A 1 537 ? 18.551 3.518 -48.187 1.00 63.09 537 ALA A CA 1
ATOM 4219 C C . ALA A 1 537 ? 18.267 3.568 -46.664 1.00 63.09 537 ALA A C 1
ATOM 4221 O O . ALA A 1 537 ? 17.142 3.847 -46.231 1.00 63.09 537 ALA A O 1
ATOM 4222 N N . PHE A 1 538 ? 19.271 3.278 -45.827 1.00 64.88 538 PHE A N 1
ATOM 4223 C CA . PHE A 1 538 ? 19.193 3.443 -44.371 1.00 64.88 538 PHE A CA 1
ATOM 4224 C C . PHE A 1 538 ? 19.390 4.909 -43.943 1.00 64.88 538 PHE A C 1
ATOM 4226 O O . PHE A 1 538 ? 18.972 5.294 -42.855 1.00 64.88 538 PHE A O 1
ATOM 4233 N N . PHE A 1 539 ? 19.993 5.727 -44.812 1.00 64.62 539 PHE A N 1
ATOM 4234 C CA . PHE A 1 539 ? 20.315 7.136 -44.574 1.00 64.62 539 PHE A CA 1
ATOM 4235 C C . PHE A 1 539 ? 19.438 8.110 -45.378 1.00 64.62 539 PHE A C 1
ATOM 4237 O O . PHE A 1 539 ? 19.651 9.323 -45.310 1.00 64.62 539 PHE A O 1
ATOM 4244 N N . GLU A 1 540 ? 18.464 7.600 -46.137 1.00 59.81 540 GLU A N 1
ATOM 4245 C CA . GLU A 1 540 ? 17.487 8.431 -46.839 1.00 59.81 540 GLU A CA 1
ATOM 4246 C C . GLU A 1 540 ? 16.595 9.173 -45.830 1.00 59.81 540 GLU A C 1
ATOM 4248 O O . GLU A 1 540 ? 16.098 8.556 -44.881 1.00 59.81 540 GLU A O 1
ATOM 4253 N N . PRO A 1 541 ? 16.405 10.495 -45.994 1.00 52.56 541 PRO A N 1
ATOM 4254 C CA . PRO A 1 541 ? 15.628 11.288 -45.056 1.00 52.56 541 PRO A CA 1
ATOM 4255 C C . PRO A 1 541 ? 14.151 10.873 -45.093 1.00 52.56 541 PRO A C 1
ATOM 4257 O O . PRO A 1 541 ? 13.528 10.861 -46.155 1.00 52.56 541 PRO A O 1
ATOM 4260 N N . GLY A 1 542 ? 13.581 10.595 -43.917 1.00 56.34 542 GLY A N 1
ATOM 4261 C CA . GLY A 1 542 ? 12.150 10.809 -43.697 1.00 56.34 542 GLY A CA 1
ATOM 4262 C C . GLY A 1 542 ? 11.830 12.307 -43.779 1.00 56.34 542 GLY A C 1
ATOM 4263 O O . GLY A 1 542 ? 12.731 13.123 -43.951 1.00 56.34 542 GLY A O 1
ATOM 4264 N N . GLU A 1 543 ? 10.559 12.692 -43.673 1.00 46.59 543 GLU A N 1
ATOM 4265 C CA . GLU A 1 543 ? 10.026 14.038 -43.980 1.00 46.59 543 GLU A CA 1
ATOM 4266 C C . GLU A 1 543 ? 10.701 15.259 -43.277 1.00 46.59 543 GLU A C 1
ATOM 4268 O O . GLU A 1 543 ? 10.326 16.399 -43.557 1.00 46.59 543 GLU A O 1
ATOM 4273 N N . ALA A 1 544 ? 11.739 15.098 -42.439 1.00 43.28 544 ALA A N 1
ATOM 4274 C CA . ALA A 1 544 ? 12.515 16.177 -41.816 1.00 43.28 544 ALA A CA 1
ATOM 4275 C C . ALA A 1 544 ? 14.032 16.163 -42.169 1.00 43.28 544 ALA A C 1
ATOM 4277 O O . ALA A 1 544 ? 14.710 15.143 -42.220 1.00 43.28 544 ALA A O 1
ATOM 4278 N N . LYS A 1 545 ? 14.591 17.355 -42.427 1.00 48.53 545 LYS A N 1
ATOM 4279 C CA . LYS A 1 545 ? 15.852 17.613 -43.162 1.00 48.53 545 LYS A CA 1
ATOM 4280 C C . LYS A 1 545 ? 17.197 17.348 -42.427 1.00 48.53 545 LYS A C 1
ATOM 4282 O O . LYS A 1 545 ? 17.421 17.762 -41.293 1.00 48.53 545 LYS A O 1
ATOM 4287 N N . SER A 1 546 ? 18.182 16.913 -43.230 1.00 51.16 546 SER A N 1
ATOM 4288 C CA . SER A 1 546 ? 19.647 17.197 -43.237 1.00 51.16 546 SER A CA 1
ATOM 4289 C C . SER A 1 546 ? 20.652 16.479 -42.314 1.00 51.16 546 SER A C 1
ATOM 4291 O O . SER A 1 546 ? 21.798 16.345 -42.730 1.00 51.16 546 SER A O 1
ATOM 4293 N N . LYS A 1 547 ? 20.309 15.959 -41.126 1.00 53.16 547 LYS A N 1
ATOM 4294 C CA . LYS A 1 547 ? 21.351 15.392 -40.223 1.00 53.16 547 LYS A CA 1
ATOM 4295 C C . LYS A 1 547 ? 21.822 13.969 -40.565 1.00 53.16 547 LYS A C 1
ATOM 4297 O O . LYS A 1 547 ? 22.908 13.572 -40.146 1.00 53.16 547 LYS A O 1
ATOM 4302 N N . VAL A 1 548 ? 21.027 13.202 -41.312 1.00 55.47 548 VAL A N 1
ATOM 4303 C CA . VAL A 1 548 ? 21.278 11.771 -41.578 1.00 55.47 548 VAL A CA 1
ATOM 4304 C C . VAL A 1 548 ? 22.218 11.550 -42.772 1.00 55.47 548 VAL A C 1
ATOM 4306 O O . VAL A 1 548 ? 23.057 10.650 -42.729 1.00 55.47 548 VAL A O 1
ATOM 4309 N N . ALA A 1 549 ? 22.163 12.414 -43.792 1.00 57.06 549 ALA A N 1
ATOM 4310 C CA . ALA A 1 549 ? 22.983 12.294 -45.004 1.00 57.06 549 ALA A CA 1
ATOM 4311 C C . ALA A 1 549 ? 24.498 12.420 -44.719 1.00 57.06 549 ALA A C 1
ATOM 4313 O O . ALA A 1 549 ? 25.307 11.675 -45.274 1.00 57.06 549 ALA A O 1
ATOM 4314 N N . ASP A 1 550 ? 24.884 13.282 -43.772 1.00 67.88 550 ASP A N 1
ATOM 4315 C CA . ASP A 1 550 ? 26.286 13.469 -43.365 1.00 67.88 550 ASP A CA 1
ATOM 4316 C C . ASP A 1 550 ? 26.803 12.371 -42.414 1.00 67.88 550 ASP A C 1
ATOM 4318 O O . ASP A 1 550 ? 28.018 12.233 -42.203 1.00 67.88 550 ASP A O 1
ATOM 4322 N N . ALA A 1 551 ? 25.909 11.554 -41.843 1.00 69.56 551 ALA A N 1
ATOM 4323 C CA . ALA A 1 551 ? 26.263 10.537 -40.856 1.00 69.56 551 ALA A CA 1
ATOM 4324 C C . ALA A 1 551 ? 27.114 9.415 -41.468 1.00 69.56 551 ALA A C 1
ATOM 4326 O O . ALA A 1 551 ? 28.120 9.020 -40.875 1.00 69.56 551 ALA A O 1
ATOM 4327 N N . LYS A 1 552 ? 26.802 8.958 -42.689 1.00 71.75 552 LYS A N 1
ATOM 4328 C CA . LYS A 1 552 ? 27.585 7.917 -43.382 1.00 71.75 552 LYS A CA 1
ATOM 4329 C C . LYS A 1 552 ? 29.020 8.369 -43.667 1.00 71.75 552 LYS A C 1
ATOM 4331 O O . LYS A 1 552 ? 29.973 7.630 -43.414 1.00 71.75 552 LYS A O 1
ATOM 4336 N N . ALA A 1 553 ? 29.203 9.614 -44.110 1.00 72.94 553 ALA A N 1
ATOM 4337 C CA . ALA A 1 553 ? 30.528 10.206 -44.297 1.00 72.94 553 ALA A CA 1
ATOM 4338 C C . ALA A 1 553 ? 31.281 10.385 -42.963 1.00 72.94 553 ALA A C 1
ATOM 4340 O O . ALA A 1 553 ? 32.506 10.228 -42.915 1.00 72.94 553 ALA A O 1
ATOM 4341 N N . LYS A 1 554 ? 30.574 10.691 -41.863 1.00 78.00 554 LYS A N 1
ATOM 4342 C CA . LYS A 1 554 ? 31.144 10.738 -40.503 1.00 78.00 554 LYS A CA 1
ATOM 4343 C C . LYS A 1 554 ? 31.598 9.344 -40.044 1.00 78.00 554 LYS A C 1
ATOM 4345 O O . LYS A 1 554 ? 32.726 9.218 -39.564 1.00 78.00 554 LYS A O 1
ATOM 4350 N N . PHE A 1 555 ? 30.792 8.301 -40.258 1.00 79.19 555 PHE A N 1
ATOM 4351 C CA . PHE A 1 555 ? 31.148 6.913 -39.941 1.00 79.19 555 PHE A CA 1
ATOM 4352 C C . PHE A 1 555 ? 32.354 6.425 -40.746 1.00 79.19 555 PHE A C 1
ATOM 4354 O O . PHE A 1 555 ? 33.293 5.901 -40.153 1.00 79.19 555 PHE A O 1
ATOM 4361 N N . ARG A 1 556 ? 32.398 6.684 -42.062 1.00 75.25 556 ARG A N 1
ATOM 4362 C CA . ARG A 1 556 ? 33.553 6.347 -42.917 1.00 75.25 556 ARG A CA 1
ATOM 4363 C C . ARG A 1 556 ? 34.843 7.000 -42.420 1.00 75.25 556 ARG A C 1
ATOM 4365 O O . ARG A 1 556 ? 35.834 6.308 -42.208 1.00 75.25 556 ARG A O 1
ATOM 4372 N N . ARG A 1 557 ? 34.826 8.312 -42.150 1.00 76.88 557 ARG A N 1
ATOM 4373 C CA . ARG A 1 557 ? 35.992 9.035 -41.605 1.00 76.88 557 ARG A CA 1
ATOM 4374 C C . ARG A 1 557 ? 36.444 8.475 -40.254 1.00 76.88 557 ARG A C 1
ATOM 4376 O O . ARG A 1 557 ? 37.641 8.319 -40.017 1.00 76.88 557 ARG A O 1
ATOM 4383 N N . LYS A 1 558 ? 35.497 8.157 -39.366 1.00 79.06 558 LYS A N 1
ATOM 4384 C CA . LYS A 1 558 ? 35.790 7.594 -38.041 1.00 79.06 558 LYS A CA 1
ATOM 4385 C C . LYS A 1 558 ? 36.358 6.174 -38.138 1.00 79.06 558 LYS A C 1
ATOM 4387 O O . LYS A 1 558 ? 37.324 5.882 -37.439 1.00 79.06 558 LYS A O 1
ATOM 4392 N N . TYR A 1 559 ? 35.820 5.339 -39.025 1.00 80.19 559 TYR A N 1
ATOM 4393 C CA . TYR A 1 559 ? 36.327 3.997 -39.306 1.00 80.19 559 TYR A CA 1
ATOM 4394 C C . TYR A 1 559 ? 37.771 4.032 -39.816 1.00 80.19 559 TYR A C 1
ATOM 4396 O O . TYR A 1 559 ? 38.629 3.382 -39.226 1.00 80.19 559 TYR A O 1
ATOM 4404 N N . ILE A 1 560 ? 38.059 4.848 -40.840 1.00 75.62 560 ILE A N 1
ATOM 4405 C CA . ILE A 1 560 ? 39.409 5.008 -41.410 1.00 75.62 560 ILE A CA 1
ATOM 4406 C C . ILE A 1 560 ? 40.416 5.370 -40.317 1.00 75.62 560 ILE A C 1
ATOM 4408 O O . ILE A 1 560 ? 41.467 4.740 -40.196 1.00 75.62 560 ILE A O 1
ATOM 4412 N N . ARG A 1 561 ? 40.065 6.350 -39.478 1.00 80.38 561 ARG A N 1
ATOM 4413 C CA . ARG A 1 561 ? 40.915 6.785 -38.372 1.00 80.38 561 ARG A CA 1
ATOM 4414 C C . ARG A 1 561 ? 41.173 5.664 -37.366 1.00 80.38 561 ARG A C 1
ATOM 4416 O O . ARG A 1 561 ? 42.327 5.422 -37.036 1.00 80.38 561 ARG A O 1
ATOM 4423 N N . LEU A 1 562 ? 40.128 4.988 -36.883 1.00 78.12 562 LEU A N 1
ATOM 4424 C CA . LEU A 1 562 ? 40.260 3.918 -35.884 1.00 78.12 562 LEU A CA 1
ATOM 4425 C C . LEU A 1 562 ? 41.042 2.714 -36.425 1.00 78.12 562 LEU A C 1
ATOM 4427 O O . LEU A 1 562 ? 41.909 2.190 -35.730 1.00 78.12 562 LEU A O 1
ATOM 4431 N N . ARG A 1 563 ? 40.797 2.330 -37.682 1.00 78.25 563 ARG A N 1
ATOM 4432 C CA . ARG A 1 563 ? 41.524 1.265 -38.382 1.00 78.25 563 ARG A CA 1
ATOM 4433 C C . ARG A 1 563 ? 43.015 1.576 -38.476 1.00 78.25 563 ARG A C 1
ATOM 4435 O O . ARG A 1 563 ? 43.834 0.752 -38.086 1.00 78.25 563 ARG A O 1
ATOM 4442 N N . ASN A 1 564 ? 43.367 2.764 -38.969 1.00 74.88 564 ASN A N 1
ATOM 4443 C CA . ASN A 1 564 ? 44.764 3.162 -39.132 1.00 74.88 564 ASN A CA 1
ATOM 4444 C C . ASN A 1 564 ? 45.467 3.285 -37.764 1.00 74.88 564 ASN A C 1
ATOM 4446 O O . ASN A 1 564 ? 46.590 2.815 -37.619 1.00 74.88 564 ASN A O 1
ATOM 4450 N N . GLU A 1 565 ? 44.792 3.823 -36.736 1.00 77.19 565 GLU A N 1
ATOM 4451 C CA . GLU A 1 565 ? 45.310 3.843 -35.356 1.00 77.19 565 GLU A CA 1
ATOM 4452 C C . GLU A 1 565 ? 45.569 2.415 -34.819 1.00 77.19 565 GLU A C 1
ATOM 4454 O O . GLU A 1 565 ? 46.558 2.192 -34.121 1.00 77.19 565 GLU A O 1
ATOM 4459 N N . GLN A 1 566 ? 44.716 1.437 -35.147 1.00 75.69 566 GLN A N 1
ATOM 4460 C CA . GLN A 1 566 ? 44.872 0.037 -34.731 1.00 75.69 566 GLN A CA 1
ATOM 4461 C C . GLN A 1 566 ? 46.023 -0.671 -35.460 1.00 75.69 566 GLN A C 1
ATOM 4463 O O . GLN A 1 566 ? 46.826 -1.335 -34.807 1.00 75.69 566 GLN A O 1
ATOM 4468 N N . LEU A 1 567 ? 46.141 -0.494 -36.779 1.00 72.44 567 LEU A N 1
ATOM 4469 C CA . LEU A 1 567 ? 47.225 -1.073 -37.582 1.00 72.44 567 LEU A CA 1
ATOM 4470 C C . LEU A 1 567 ? 48.594 -0.520 -37.164 1.00 72.44 567 LEU A C 1
ATOM 4472 O O . LEU A 1 567 ? 49.537 -1.285 -36.972 1.00 72.44 567 LEU A O 1
ATOM 4476 N N . LEU A 1 568 ? 48.693 0.792 -36.919 1.00 75.12 568 LEU A N 1
ATOM 4477 C CA . LEU A 1 568 ? 49.923 1.403 -36.405 1.00 75.12 568 LEU A CA 1
ATOM 4478 C C . LEU A 1 568 ? 50.303 0.846 -35.028 1.00 75.12 568 LEU A C 1
ATOM 4480 O O . LEU A 1 568 ? 51.475 0.586 -34.780 1.00 75.12 568 LEU A O 1
ATOM 4484 N N . LYS A 1 569 ? 49.335 0.622 -34.130 1.00 75.56 569 LYS A N 1
ATOM 4485 C CA . LYS A 1 569 ? 49.599 0.002 -32.819 1.00 75.56 569 LYS A CA 1
ATOM 4486 C C . LYS A 1 569 ? 50.031 -1.461 -32.935 1.00 75.56 569 LYS A C 1
ATOM 4488 O O . LYS A 1 569 ? 50.935 -1.864 -32.214 1.00 75.56 569 LYS A O 1
ATOM 4493 N N . GLN A 1 570 ? 49.419 -2.233 -33.831 1.00 76.00 570 GLN A N 1
ATOM 4494 C CA . GLN A 1 570 ? 49.752 -3.644 -34.055 1.00 76.00 570 GLN A CA 1
ATOM 4495 C C . GLN A 1 570 ? 51.188 -3.829 -34.565 1.00 76.00 570 GLN A C 1
ATOM 4497 O O . GLN A 1 570 ? 51.856 -4.781 -34.174 1.00 76.00 570 GLN A O 1
ATOM 4502 N N . HIS A 1 571 ? 51.669 -2.902 -35.394 1.00 72.06 571 HIS A N 1
ATOM 4503 C CA . HIS A 1 571 ? 53.031 -2.909 -35.932 1.00 72.06 571 HIS A CA 1
ATOM 4504 C C . HIS A 1 571 ? 54.031 -2.071 -35.107 1.00 72.06 571 HIS A C 1
ATOM 4506 O O . HIS A 1 571 ? 55.150 -1.842 -35.562 1.00 72.06 571 HIS A O 1
ATOM 4512 N N . SER A 1 572 ? 53.661 -1.606 -33.904 1.00 69.69 572 SER A N 1
ATOM 4513 C CA . SER A 1 572 ? 54.506 -0.768 -33.027 1.00 69.69 572 SER A CA 1
ATOM 4514 C C . SER A 1 572 ? 54.997 0.543 -33.677 1.00 69.69 572 SER A C 1
ATOM 4516 O O . SER A 1 572 ? 56.095 1.021 -33.403 1.00 69.69 572 SER A O 1
ATOM 4518 N N . LEU A 1 573 ? 54.171 1.144 -34.540 1.00 71.81 573 LEU A N 1
ATOM 4519 C CA . LEU A 1 573 ? 54.409 2.390 -35.287 1.00 71.81 573 LEU A CA 1
ATOM 4520 C C . LEU A 1 573 ? 53.594 3.579 -34.747 1.00 71.81 573 LEU A C 1
ATOM 4522 O O . LEU A 1 573 ? 53.141 4.445 -35.491 1.00 71.81 573 LEU A O 1
ATOM 4526 N N . ASN A 1 574 ? 53.362 3.624 -33.440 1.00 67.88 574 ASN A N 1
ATOM 4527 C CA . ASN A 1 574 ? 52.437 4.544 -32.770 1.00 67.88 574 ASN A CA 1
ATOM 4528 C C . ASN A 1 574 ? 53.010 5.951 -32.484 1.00 67.88 574 ASN A C 1
ATOM 4530 O O . ASN A 1 574 ? 52.667 6.556 -31.466 1.00 67.88 574 ASN A O 1
ATOM 4534 N N . SER A 1 575 ? 53.867 6.492 -33.354 1.00 72.06 575 SER A N 1
ATOM 4535 C CA . SER A 1 575 ? 54.432 7.833 -33.160 1.00 72.06 575 SER A CA 1
ATOM 4536 C C . SER A 1 575 ? 53.345 8.920 -33.210 1.00 72.06 575 SER A C 1
ATOM 4538 O O . SER A 1 575 ? 52.336 8.803 -33.912 1.00 72.06 575 SER A O 1
ATOM 4540 N N . ALA A 1 576 ? 53.553 10.018 -32.476 1.00 67.62 576 ALA A N 1
ATOM 4541 C CA . ALA A 1 576 ? 52.604 11.134 -32.443 1.00 67.62 576 ALA A CA 1
ATOM 4542 C C . ALA A 1 576 ? 52.384 11.774 -33.832 1.00 67.62 576 ALA A C 1
ATOM 4544 O O . ALA A 1 576 ? 51.289 12.262 -34.111 1.00 67.62 576 ALA A O 1
ATOM 4545 N N . SER A 1 577 ? 53.391 11.718 -34.714 1.00 69.38 577 SER A N 1
ATOM 4546 C CA . SER A 1 577 ? 53.316 12.198 -36.098 1.00 69.38 577 SER A CA 1
ATOM 4547 C C . SER A 1 577 ? 52.403 11.332 -36.972 1.00 69.38 577 SER A C 1
ATOM 4549 O O . SER A 1 577 ? 51.562 11.872 -37.689 1.00 69.38 577 SER A O 1
ATOM 4551 N N . TYR A 1 578 ? 52.483 10.001 -36.869 1.00 70.62 578 TYR A N 1
ATOM 4552 C CA . TYR A 1 578 ? 51.621 9.097 -37.642 1.00 70.62 578 TYR A CA 1
ATOM 4553 C C . TYR A 1 578 ? 50.186 9.059 -37.111 1.00 70.62 578 TYR A C 1
ATOM 4555 O O . TYR A 1 578 ? 49.235 9.023 -37.893 1.00 70.62 578 TYR A O 1
ATOM 4563 N N . LEU A 1 579 ? 50.000 9.174 -35.792 1.00 69.62 579 LEU A N 1
ATOM 4564 C CA . LEU A 1 579 ? 48.667 9.229 -35.182 1.00 69.62 579 LEU A CA 1
ATOM 4565 C C . LEU A 1 579 ? 47.870 10.490 -35.575 1.00 69.62 579 LEU A C 1
ATOM 4567 O O . LEU A 1 579 ? 46.639 10.440 -35.645 1.00 69.62 579 LEU A O 1
ATOM 4571 N N . ALA A 1 580 ? 48.545 11.604 -35.881 1.00 72.06 580 ALA A N 1
ATOM 4572 C CA . ALA A 1 580 ? 47.906 12.824 -36.383 1.00 72.06 580 ALA A CA 1
ATOM 4573 C C . ALA A 1 580 ? 47.339 12.658 -37.809 1.00 72.06 580 ALA A C 1
ATOM 4575 O O . ALA A 1 580 ? 46.340 13.290 -38.159 1.00 72.06 580 ALA A O 1
ATOM 4576 N N . LEU A 1 581 ? 47.932 11.766 -38.610 1.00 72.94 581 LEU A N 1
ATOM 4577 C CA . LEU A 1 581 ? 47.568 11.523 -40.008 1.00 72.94 581 LEU A CA 1
ATOM 4578 C C . LEU A 1 581 ? 46.555 10.382 -40.190 1.00 72.94 581 LEU A C 1
ATOM 4580 O O . LEU A 1 581 ? 46.074 10.165 -41.298 1.00 72.94 581 LEU A O 1
ATOM 4584 N N . CYS A 1 582 ? 46.136 9.689 -39.124 1.00 69.88 582 CYS A N 1
ATOM 4585 C CA . CYS A 1 582 ? 45.227 8.538 -39.229 1.00 69.88 582 CYS A CA 1
ATOM 4586 C C . CYS A 1 582 ? 43.896 8.826 -39.948 1.00 69.88 582 CYS A C 1
ATOM 4588 O O . CYS A 1 582 ? 43.311 7.906 -40.517 1.00 69.88 582 CYS A O 1
ATOM 4590 N N . GLY A 1 583 ? 43.418 10.077 -39.956 1.00 64.06 583 GLY A N 1
ATOM 4591 C CA . GLY A 1 583 ? 42.213 10.490 -40.688 1.00 64.06 583 GLY A CA 1
ATOM 4592 C C . GLY A 1 583 ? 42.406 10.742 -42.192 1.00 64.06 583 GLY A C 1
ATOM 4593 O O . GLY A 1 583 ? 41.409 10.825 -42.906 1.00 64.06 583 GLY A O 1
ATOM 4594 N N . LYS A 1 584 ? 43.650 10.852 -42.678 1.00 74.69 584 LYS A N 1
ATOM 4595 C CA . LYS A 1 584 ? 44.010 11.104 -44.081 1.00 74.69 584 LYS A CA 1
ATOM 4596 C C . LYS A 1 584 ? 44.912 9.979 -44.587 1.00 74.69 584 LYS A C 1
ATOM 4598 O O . LYS A 1 584 ? 46.120 9.987 -44.387 1.00 74.69 584 LYS A O 1
ATOM 4603 N N . THR A 1 585 ? 44.310 8.978 -45.224 1.00 69.44 585 THR A N 1
ATOM 4604 C CA . THR A 1 585 ? 45.015 7.735 -45.580 1.00 69.44 585 THR A CA 1
ATOM 4605 C C . THR A 1 585 ? 46.149 7.949 -46.586 1.00 69.44 585 THR A C 1
ATOM 4607 O O . THR A 1 585 ? 47.192 7.330 -46.430 1.00 69.44 585 THR A O 1
ATOM 4610 N N . ALA A 1 586 ? 45.989 8.856 -47.556 1.00 67.00 586 ALA A N 1
ATOM 4611 C CA . ALA A 1 586 ? 47.033 9.174 -48.535 1.00 67.00 586 ALA A CA 1
ATOM 4612 C C . ALA A 1 586 ? 48.272 9.822 -47.886 1.00 67.00 586 ALA A C 1
ATOM 4614 O O . ALA A 1 586 ? 49.389 9.350 -48.082 1.00 67.00 586 ALA A O 1
ATOM 4615 N N . ASP A 1 587 ? 48.060 10.836 -47.041 1.00 70.25 587 ASP A N 1
ATOM 4616 C CA . ASP A 1 587 ? 49.133 11.532 -46.318 1.00 70.25 587 ASP A CA 1
ATOM 4617 C C . ASP A 1 587 ? 49.846 10.601 -45.323 1.00 70.25 587 ASP A C 1
ATOM 4619 O O . ASP A 1 587 ? 51.059 10.686 -45.152 1.00 70.25 587 ASP A O 1
ATOM 4623 N N . LEU A 1 588 ? 49.108 9.682 -44.685 1.00 71.75 588 LEU A N 1
ATOM 4624 C CA . LEU A 1 588 ? 49.688 8.675 -43.794 1.00 71.75 588 LEU A CA 1
ATOM 4625 C C . LEU A 1 588 ? 50.585 7.690 -44.553 1.00 71.75 588 LEU A C 1
ATOM 4627 O O . LEU A 1 588 ? 51.666 7.372 -44.072 1.00 71.75 588 LEU A O 1
ATOM 4631 N N . VAL A 1 589 ? 50.155 7.210 -45.724 1.00 69.75 589 VAL A N 1
ATOM 4632 C CA . VAL A 1 589 ? 50.962 6.304 -46.556 1.00 69.75 589 VAL A CA 1
ATOM 4633 C C . VAL A 1 589 ? 52.222 7.012 -47.056 1.00 69.75 589 VAL A C 1
ATOM 4635 O O . VAL A 1 589 ? 53.303 6.444 -46.950 1.00 69.75 589 VAL A O 1
ATOM 4638 N N . ALA A 1 590 ? 52.117 8.266 -47.508 1.00 68.12 590 ALA A N 1
ATOM 4639 C CA . ALA A 1 590 ? 53.280 9.064 -47.902 1.00 68.12 590 ALA A CA 1
ATOM 4640 C C . ALA A 1 590 ? 54.265 9.266 -46.734 1.00 68.12 590 ALA A C 1
ATOM 4642 O O . ALA A 1 590 ? 55.462 9.040 -46.893 1.00 68.12 590 ALA A O 1
ATOM 4643 N N . ALA A 1 591 ? 53.763 9.599 -45.539 1.00 69.69 591 ALA A N 1
ATOM 4644 C CA . ALA A 1 591 ? 54.590 9.761 -44.343 1.00 69.69 591 ALA A CA 1
ATOM 4645 C C . ALA A 1 591 ? 55.241 8.446 -43.872 1.00 69.69 591 ALA A C 1
ATOM 4647 O O . ALA A 1 591 ? 56.360 8.470 -43.370 1.00 69.69 591 ALA A O 1
ATOM 4648 N N . LEU A 1 592 ? 54.571 7.299 -44.041 1.00 70.19 592 LEU A N 1
ATOM 4649 C CA . LEU A 1 592 ? 55.141 5.980 -43.737 1.00 70.19 592 LEU A CA 1
ATOM 4650 C C . LEU A 1 592 ? 56.194 5.544 -44.766 1.00 70.19 592 LEU A C 1
ATOM 4652 O O . LEU A 1 592 ? 57.122 4.829 -44.398 1.00 70.19 592 LEU A O 1
ATOM 4656 N N . LEU A 1 593 ? 56.070 5.955 -46.032 1.00 69.38 593 LEU A N 1
ATOM 4657 C CA . LEU A 1 593 ? 57.075 5.712 -47.075 1.00 69.38 593 LEU A CA 1
ATOM 4658 C C . LEU A 1 593 ? 58.329 6.580 -46.874 1.00 69.38 593 LEU A C 1
ATOM 4660 O O . LEU A 1 593 ? 59.429 6.147 -47.193 1.00 69.38 593 LEU A O 1
ATOM 4664 N N . GLU A 1 594 ? 58.189 7.774 -46.299 1.00 71.19 594 GLU A N 1
ATOM 4665 C CA . GLU A 1 594 ? 59.301 8.689 -45.992 1.00 71.19 594 GLU A CA 1
ATOM 4666 C C . GLU A 1 594 ? 59.962 8.431 -44.614 1.00 71.19 594 GLU A C 1
ATOM 4668 O O . GLU A 1 594 ? 60.811 9.207 -44.176 1.00 71.19 594 GLU A O 1
ATOM 4673 N N . ASP A 1 595 ? 59.609 7.337 -43.923 1.00 71.25 595 ASP A N 1
ATOM 4674 C CA . ASP A 1 595 ? 60.164 6.973 -42.610 1.00 71.25 595 ASP A CA 1
ATOM 4675 C C . ASP A 1 595 ? 61.685 6.714 -42.673 1.00 71.25 595 ASP A C 1
ATOM 4677 O O . ASP A 1 595 ? 62.191 5.990 -43.533 1.00 71.25 595 ASP A O 1
ATOM 4681 N N . THR A 1 596 ? 62.435 7.259 -41.714 1.00 61.38 596 THR A N 1
ATOM 4682 C CA . THR A 1 596 ? 63.903 7.144 -41.647 1.00 61.38 596 THR A CA 1
ATOM 4683 C C . THR A 1 596 ? 64.397 5.702 -41.522 1.00 61.38 596 THR A C 1
ATOM 4685 O O . THR A 1 596 ? 65.532 5.399 -41.890 1.00 61.38 596 THR A O 1
ATOM 4688 N N . ARG A 1 597 ? 63.548 4.776 -41.063 1.00 65.00 597 ARG A N 1
ATOM 4689 C CA . ARG A 1 597 ? 63.866 3.343 -40.983 1.00 65.00 597 ARG A CA 1
ATOM 4690 C C . ARG A 1 597 ? 64.023 2.673 -42.346 1.00 65.00 597 ARG A C 1
ATOM 4692 O O . ARG A 1 597 ? 64.691 1.646 -42.408 1.00 65.00 597 ARG A O 1
ATOM 4699 N N . TRP A 1 598 ? 63.505 3.262 -43.429 1.00 65.38 598 TRP A N 1
ATOM 4700 C CA . TRP A 1 598 ? 63.802 2.817 -44.799 1.00 65.38 598 TRP A CA 1
ATOM 4701 C C . TRP A 1 598 ? 65.256 3.083 -45.212 1.00 65.38 598 TRP A C 1
ATOM 4703 O O . TRP A 1 598 ? 65.781 2.401 -46.086 1.00 65.38 598 TRP A O 1
ATOM 4713 N N . GLN A 1 599 ? 65.917 4.059 -44.580 1.00 58.44 599 GLN A N 1
ATOM 4714 C CA . GLN A 1 599 ? 67.279 4.499 -44.910 1.00 58.44 599 GLN A CA 1
ATOM 4715 C C . GLN A 1 599 ? 68.361 3.774 -44.090 1.00 58.44 599 GLN A C 1
ATOM 4717 O O . GLN A 1 599 ? 69.551 3.877 -44.382 1.00 58.44 599 GLN A O 1
ATOM 4722 N N . LEU A 1 600 ? 67.960 3.032 -43.057 1.00 59.94 600 LEU A N 1
ATOM 4723 C CA . LEU A 1 600 ? 68.849 2.302 -42.159 1.00 59.94 600 LEU A CA 1
ATOM 4724 C C . LEU A 1 600 ? 68.972 0.837 -42.614 1.00 59.94 600 LEU A C 1
ATOM 4726 O O . LEU A 1 600 ? 68.040 0.052 -42.451 1.00 59.94 600 LEU A O 1
ATOM 4730 N N . VAL A 1 601 ? 70.152 0.467 -43.123 1.00 49.19 601 VAL A N 1
ATOM 4731 C CA . VAL A 1 601 ? 70.477 -0.821 -43.785 1.00 49.19 601 VAL A CA 1
ATOM 4732 C C . VAL A 1 601 ? 70.153 -2.081 -42.958 1.00 49.19 601 VAL A C 1
ATOM 4734 O O . VAL A 1 601 ? 69.926 -3.142 -43.531 1.00 49.19 601 VAL A O 1
ATOM 4737 N N . PHE A 1 602 ? 70.100 -1.984 -41.626 1.00 51.03 602 PHE A N 1
ATOM 4738 C CA . PHE A 1 602 ? 69.878 -3.122 -40.717 1.00 51.03 602 PHE A CA 1
ATOM 4739 C C . PHE A 1 602 ? 68.542 -3.071 -39.959 1.00 51.03 602 PHE A C 1
ATOM 4741 O O . PHE A 1 602 ? 68.378 -3.752 -38.948 1.00 51.03 602 PHE A O 1
ATOM 4748 N N . SER A 1 603 ? 67.591 -2.251 -40.408 1.00 57.72 603 SER A N 1
ATOM 4749 C CA . SER A 1 603 ? 66.283 -2.141 -39.751 1.00 57.72 603 SER A CA 1
ATOM 4750 C C . SER A 1 603 ? 65.335 -3.236 -40.216 1.00 57.72 603 SER A C 1
ATOM 4752 O O . SER A 1 603 ? 65.233 -3.502 -41.412 1.00 57.72 603 SER A O 1
ATOM 4754 N N . ASP A 1 604 ? 64.570 -3.813 -39.289 1.00 60.94 604 ASP A N 1
ATOM 4755 C CA . ASP A 1 604 ? 63.429 -4.660 -39.635 1.00 60.94 604 ASP A CA 1
ATOM 4756 C C . ASP A 1 604 ? 62.296 -3.794 -40.225 1.00 60.94 604 ASP A C 1
ATOM 4758 O O . ASP A 1 604 ? 61.490 -3.194 -39.509 1.00 60.94 604 ASP A O 1
ATOM 4762 N N . THR A 1 605 ? 62.274 -3.676 -41.555 1.00 65.75 605 THR A N 1
ATOM 4763 C CA . THR A 1 605 ? 61.270 -2.920 -42.323 1.00 65.75 605 THR A CA 1
ATOM 4764 C C . THR A 1 605 ? 60.027 -3.749 -42.657 1.00 65.75 605 THR A C 1
ATOM 4766 O O . THR A 1 605 ? 59.073 -3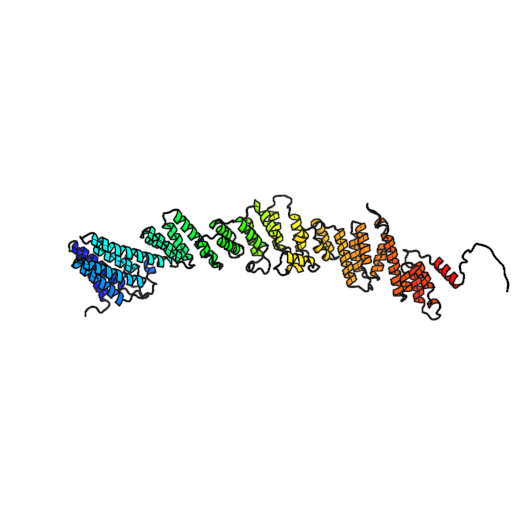.217 -43.230 1.00 65.75 605 THR A O 1
ATOM 4769 N N . SER A 1 606 ? 59.974 -5.026 -42.255 1.00 66.88 606 SER A N 1
ATOM 4770 C CA . SER A 1 606 ? 58.845 -5.924 -42.540 1.00 66.88 606 SER A CA 1
ATOM 4771 C C . SER A 1 606 ? 57.530 -5.420 -41.932 1.00 66.88 606 SER A C 1
ATOM 4773 O O . SER A 1 606 ? 56.477 -5.480 -42.570 1.00 66.88 606 SER A O 1
ATOM 4775 N N . ALA A 1 607 ? 57.596 -4.830 -40.735 1.00 64.00 607 ALA A N 1
ATOM 4776 C CA . ALA A 1 607 ? 56.453 -4.230 -40.053 1.00 64.00 607 ALA A CA 1
ATOM 4777 C C . ALA A 1 607 ? 55.935 -2.965 -40.760 1.00 64.00 607 ALA A C 1
ATOM 4779 O O . ALA A 1 607 ? 54.727 -2.744 -40.809 1.00 64.00 607 ALA A O 1
ATOM 4780 N N . LEU A 1 608 ? 56.830 -2.156 -41.342 1.00 67.75 608 LEU A N 1
ATOM 4781 C CA . LEU A 1 608 ? 56.473 -0.974 -42.134 1.00 67.75 608 LEU A CA 1
ATOM 4782 C C . LEU A 1 608 ? 55.818 -1.373 -43.455 1.00 67.75 608 LEU A C 1
ATOM 4784 O O . LEU A 1 608 ? 54.743 -0.872 -43.778 1.00 67.75 608 LEU A O 1
ATOM 4788 N N . TYR A 1 609 ? 56.429 -2.318 -44.172 1.00 69.81 609 TYR A N 1
ATOM 4789 C CA . TYR A 1 609 ? 55.890 -2.848 -45.420 1.00 69.81 609 TYR A CA 1
ATOM 4790 C C . TYR A 1 609 ? 54.502 -3.467 -45.215 1.00 69.81 609 TYR A C 1
ATOM 4792 O O . TYR A 1 609 ? 53.560 -3.100 -45.911 1.00 69.81 609 TYR A O 1
ATOM 4800 N N . SER A 1 610 ? 54.340 -4.327 -44.203 1.00 71.12 610 SER A N 1
ATOM 4801 C CA . SER A 1 610 ? 53.051 -4.955 -43.894 1.00 71.12 610 SER A CA 1
ATOM 4802 C C . SER A 1 610 ? 51.990 -3.939 -43.454 1.00 71.12 610 SER A C 1
ATOM 4804 O O . SER A 1 610 ? 50.824 -4.079 -43.813 1.00 71.12 610 SER A O 1
ATOM 4806 N N . CYS A 1 611 ? 52.375 -2.881 -42.732 1.00 68.62 611 CYS A N 1
ATOM 4807 C CA . CYS A 1 611 ? 51.450 -1.816 -42.345 1.00 68.62 611 CYS A CA 1
ATOM 4808 C C . CYS A 1 611 ? 50.985 -0.989 -43.558 1.00 68.62 611 CYS A C 1
ATOM 4810 O O . CYS A 1 611 ? 49.791 -0.721 -43.690 1.00 68.62 611 CYS A O 1
ATOM 4812 N N . VAL A 1 612 ? 51.898 -0.625 -44.466 1.00 71.06 612 VAL A N 1
ATOM 4813 C CA . VAL A 1 612 ? 51.572 0.103 -45.706 1.00 71.06 612 VAL A CA 1
ATOM 4814 C C . VAL A 1 612 ? 50.693 -0.746 -46.622 1.00 71.06 612 VAL A C 1
ATOM 4816 O O . VAL A 1 612 ? 49.668 -0.256 -47.093 1.00 71.06 612 VAL A O 1
ATOM 4819 N N . ASP A 1 613 ? 51.037 -2.021 -46.805 1.00 71.56 613 ASP A N 1
ATOM 4820 C CA . ASP A 1 613 ? 50.267 -2.974 -47.607 1.00 71.56 613 ASP A CA 1
ATOM 4821 C C . ASP A 1 613 ? 48.835 -3.135 -47.063 1.00 71.56 613 ASP A C 1
ATOM 4823 O O . ASP A 1 613 ? 47.849 -2.960 -47.783 1.00 71.56 613 ASP A O 1
ATOM 4827 N N . GLN A 1 614 ? 48.692 -3.322 -45.747 1.00 70.69 614 GLN A N 1
ATOM 4828 C CA . GLN A 1 614 ? 47.380 -3.452 -45.111 1.00 70.69 614 GLN A CA 1
ATOM 4829 C C . GLN A 1 614 ? 46.543 -2.160 -45.155 1.00 70.69 614 GLN A C 1
ATOM 4831 O O . GLN A 1 614 ? 45.317 -2.223 -45.256 1.00 70.69 614 GLN A O 1
ATOM 4836 N N . ILE A 1 615 ? 47.169 -0.981 -45.087 1.00 70.75 615 ILE A N 1
ATOM 4837 C CA . ILE A 1 615 ? 46.464 0.309 -45.166 1.00 70.75 615 ILE A CA 1
ATOM 4838 C C . ILE A 1 615 ? 46.017 0.617 -46.603 1.00 70.75 615 ILE A C 1
ATOM 4840 O O . ILE A 1 615 ? 44.924 1.173 -46.779 1.00 70.75 615 ILE A O 1
ATOM 4844 N N . ALA A 1 616 ? 46.846 0.274 -47.594 1.00 65.00 616 ALA A N 1
ATOM 4845 C CA . ALA A 1 616 ? 46.642 0.587 -49.006 1.00 65.00 616 ALA A CA 1
ATOM 4846 C C . ALA A 1 616 ? 45.719 -0.407 -49.727 1.00 65.00 616 ALA A C 1
ATOM 4848 O O . ALA A 1 616 ? 44.915 0.022 -50.554 1.00 65.00 616 ALA A O 1
ATOM 4849 N N . PHE A 1 617 ? 45.789 -1.703 -49.401 1.00 60.09 617 PHE A N 1
ATOM 4850 C CA . PHE A 1 617 ? 45.149 -2.753 -50.204 1.00 60.09 617 PHE A CA 1
ATOM 4851 C C . PHE A 1 617 ? 44.033 -3.538 -49.497 1.00 60.09 617 PHE A C 1
ATOM 4853 O O . PHE A 1 617 ? 43.232 -4.181 -50.171 1.00 60.09 617 PHE A O 1
ATOM 4860 N N . ASN A 1 618 ? 43.919 -3.490 -48.164 1.00 56.88 618 ASN A N 1
ATOM 4861 C CA . ASN A 1 618 ? 43.167 -4.518 -47.430 1.00 56.88 618 ASN A CA 1
ATOM 4862 C C . ASN A 1 618 ? 41.680 -4.226 -47.133 1.00 56.88 618 ASN A C 1
ATOM 4864 O O . ASN A 1 618 ? 41.095 -4.935 -46.325 1.00 56.88 618 ASN A O 1
ATOM 4868 N N . ASP A 1 619 ? 41.025 -3.218 -47.730 1.00 54.12 619 ASP A N 1
ATOM 4869 C CA . ASP A 1 619 ? 39.553 -3.117 -47.629 1.00 54.12 619 ASP A CA 1
ATOM 4870 C C . ASP A 1 619 ? 38.925 -2.196 -48.699 1.00 54.12 619 ASP A C 1
ATOM 4872 O O . ASP A 1 619 ? 39.169 -0.989 -48.728 1.00 54.12 619 ASP A O 1
ATOM 4876 N N . GLY A 1 620 ? 38.013 -2.747 -49.514 1.00 52.66 620 GLY A N 1
ATOM 4877 C CA . GLY A 1 620 ? 37.288 -2.081 -50.615 1.00 52.66 620 GLY A CA 1
ATOM 4878 C C . GLY A 1 620 ? 36.293 -0.973 -50.226 1.00 52.66 620 GLY A C 1
ATOM 4879 O O . GLY A 1 620 ? 35.406 -0.640 -51.005 1.00 52.66 620 GLY A O 1
ATOM 4880 N N . VAL A 1 621 ? 36.411 -0.402 -49.023 1.00 52.00 621 VAL A N 1
ATOM 4881 C CA . VAL A 1 621 ? 35.582 0.721 -48.542 1.00 52.00 621 VAL A CA 1
ATOM 4882 C C . VAL A 1 621 ? 36.193 2.078 -48.929 1.00 52.00 621 VAL A C 1
ATOM 4884 O O . VAL A 1 621 ? 35.473 3.074 -49.014 1.00 52.00 621 VAL A O 1
ATOM 4887 N N . VAL A 1 622 ? 37.508 2.132 -49.185 1.00 55.50 622 VAL A N 1
ATOM 4888 C CA . VAL A 1 622 ? 38.235 3.332 -49.630 1.00 55.50 622 VAL A CA 1
ATOM 4889 C C . VAL A 1 622 ? 39.278 2.920 -50.664 1.00 55.50 622 VAL A C 1
ATOM 4891 O O . VAL A 1 622 ? 40.207 2.192 -50.332 1.00 55.50 622 VAL A O 1
ATOM 4894 N N . GLN A 1 623 ? 39.148 3.396 -51.904 1.00 54.81 623 GLN A N 1
ATOM 4895 C CA . GLN A 1 623 ? 40.223 3.288 -52.891 1.00 54.81 623 GLN A CA 1
ATOM 4896 C C . GLN A 1 623 ? 41.293 4.329 -52.559 1.00 54.81 623 GLN A C 1
ATOM 4898 O O . GLN A 1 623 ? 41.066 5.530 -52.697 1.00 54.81 623 GLN A O 1
ATOM 4903 N N . VAL A 1 624 ? 42.445 3.870 -52.079 1.00 59.97 624 VAL A N 1
ATOM 4904 C CA . VAL A 1 624 ? 43.654 4.693 -52.012 1.00 59.97 624 VAL A CA 1
ATOM 4905 C C . VAL A 1 624 ? 44.362 4.535 -53.352 1.00 59.97 624 VAL A C 1
ATOM 4907 O O . VAL A 1 624 ? 44.654 3.413 -53.758 1.00 59.97 624 VAL A O 1
ATOM 4910 N N . ASP A 1 625 ? 44.644 5.643 -54.036 1.00 61.94 625 ASP A N 1
ATOM 4911 C CA . ASP A 1 625 ? 45.449 5.647 -55.262 1.00 61.94 625 ASP A CA 1
ATOM 4912 C C . ASP A 1 625 ? 46.937 5.473 -54.919 1.00 61.94 625 ASP A C 1
ATOM 4914 O O . ASP A 1 625 ? 47.760 6.387 -54.999 1.00 61.94 625 ASP A O 1
ATOM 4918 N N . PHE A 1 626 ? 47.258 4.277 -54.428 1.00 63.78 626 PHE A N 1
ATOM 4919 C CA . PHE A 1 626 ? 48.606 3.875 -54.058 1.00 63.78 626 PHE A CA 1
ATOM 4920 C C . PHE A 1 626 ? 49.613 4.008 -55.216 1.00 63.78 626 PHE A C 1
ATOM 4922 O O . PHE A 1 626 ? 50.717 4.486 -54.949 1.00 63.78 626 PHE A O 1
ATOM 4929 N N . PRO A 1 627 ? 49.269 3.674 -56.482 1.00 64.44 627 PRO A N 1
ATOM 4930 C CA . PRO A 1 627 ? 50.166 3.879 -57.619 1.00 64.44 627 PRO A CA 1
ATOM 4931 C C . PRO A 1 627 ? 50.640 5.329 -57.768 1.00 64.44 627 PRO A C 1
ATOM 4933 O O . PRO A 1 627 ? 51.843 5.556 -57.878 1.00 64.44 627 PRO A O 1
ATOM 4936 N N . SER A 1 628 ? 49.736 6.310 -57.686 1.00 63.28 628 SER A N 1
ATOM 4937 C CA . SER A 1 628 ? 50.096 7.731 -57.813 1.00 63.28 628 SER A CA 1
ATOM 4938 C C . SER A 1 628 ? 50.919 8.251 -56.630 1.00 63.28 628 SER A C 1
ATOM 4940 O O . SER A 1 628 ? 51.828 9.062 -56.814 1.00 63.28 628 SER A O 1
ATOM 4942 N N . ILE A 1 629 ? 50.637 7.781 -55.409 1.00 64.75 629 ILE A N 1
ATOM 4943 C CA . ILE A 1 629 ? 51.413 8.146 -54.210 1.00 64.75 629 ILE A CA 1
ATOM 4944 C C . ILE A 1 629 ? 52.833 7.577 -54.305 1.00 64.75 629 ILE A C 1
ATOM 4946 O O . ILE A 1 629 ? 53.801 8.298 -54.071 1.00 64.75 629 ILE A O 1
ATOM 4950 N N . LEU A 1 630 ? 52.967 6.309 -54.704 1.00 64.75 630 LEU A N 1
ATOM 4951 C CA . LEU A 1 630 ? 54.260 5.664 -54.913 1.00 64.75 630 LEU A CA 1
ATOM 4952 C C . LEU A 1 630 ? 55.051 6.364 -56.023 1.00 64.75 630 LEU A C 1
ATOM 4954 O O . LEU A 1 630 ? 56.238 6.622 -55.851 1.00 64.75 630 LEU A O 1
ATOM 4958 N N . GLU A 1 631 ? 54.400 6.730 -57.129 1.00 65.94 631 GLU A N 1
ATOM 4959 C CA . GLU A 1 631 ? 55.030 7.470 -58.223 1.00 65.94 631 GLU A CA 1
ATOM 4960 C C . GLU A 1 631 ? 55.564 8.835 -57.755 1.00 65.94 631 GLU A C 1
ATOM 4962 O O . GLU A 1 631 ? 56.688 9.207 -58.094 1.00 65.94 631 GLU A O 1
ATOM 4967 N N . GLN A 1 632 ? 54.808 9.571 -56.931 1.00 66.81 632 GLN A N 1
ATOM 4968 C CA . GLN A 1 632 ? 55.259 10.845 -56.358 1.00 66.81 632 GLN A CA 1
ATOM 4969 C C . GLN A 1 632 ? 56.413 10.676 -55.362 1.00 66.81 632 GLN A C 1
ATOM 4971 O O . GLN A 1 632 ? 57.373 11.449 -55.413 1.00 66.81 632 GLN A O 1
ATOM 4976 N N . SER A 1 633 ? 56.361 9.671 -54.485 1.00 64.75 633 SER A N 1
ATOM 4977 C CA . SER A 1 633 ? 57.449 9.376 -53.543 1.00 64.75 633 SER A CA 1
ATOM 4978 C C . SER A 1 633 ? 58.725 8.938 -54.269 1.00 64.75 633 SER A C 1
ATOM 4980 O O . SER A 1 633 ? 59.802 9.441 -53.963 1.00 64.75 633 SER A O 1
ATOM 4982 N N . VAL A 1 634 ? 58.611 8.089 -55.297 1.00 64.69 634 VAL A N 1
ATOM 4983 C CA . VAL A 1 634 ? 59.741 7.658 -56.137 1.00 64.69 634 VAL A CA 1
ATOM 4984 C C . VAL A 1 634 ? 60.335 8.836 -56.911 1.00 64.69 634 VAL A C 1
ATOM 4986 O O . VAL A 1 634 ? 61.556 8.987 -56.939 1.00 64.69 634 VAL A O 1
ATOM 4989 N N . LYS A 1 635 ? 59.504 9.723 -57.480 1.00 65.88 635 LYS A N 1
ATOM 4990 C CA . LYS A 1 635 ? 59.977 10.961 -58.125 1.00 65.88 635 LYS A CA 1
ATOM 4991 C C . LYS A 1 635 ? 60.766 11.842 -57.152 1.00 65.88 635 LYS A C 1
ATOM 4993 O O . LYS A 1 635 ? 61.832 12.325 -57.525 1.00 65.88 635 LYS A O 1
ATOM 4998 N N . ARG A 1 636 ? 60.313 11.990 -55.898 1.00 64.69 636 ARG A N 1
ATOM 4999 C CA . ARG A 1 636 ? 61.061 12.719 -54.854 1.00 64.69 636 ARG A CA 1
ATOM 5000 C C . ARG A 1 636 ? 62.381 12.040 -54.493 1.00 64.69 636 ARG A C 1
ATOM 5002 O O . ARG A 1 636 ? 63.393 12.728 -54.415 1.00 64.69 636 ARG A O 1
ATOM 5009 N N . TRP A 1 637 ? 62.400 10.719 -54.299 1.00 67.88 637 TRP A N 1
ATOM 5010 C CA . TRP A 1 637 ? 63.624 9.975 -53.957 1.00 67.88 637 TRP A CA 1
ATOM 5011 C C . TRP A 1 637 ? 64.678 10.020 -55.064 1.00 67.88 637 TRP A C 1
ATOM 5013 O O . TRP A 1 637 ? 65.869 10.066 -54.776 1.00 67.88 637 TRP A O 1
ATOM 5023 N N . LEU A 1 638 ? 64.238 10.043 -56.323 1.00 61.47 638 LEU A N 1
ATOM 5024 C CA . LEU A 1 638 ? 65.102 10.168 -57.497 1.00 61.47 638 LEU A CA 1
ATOM 5025 C C . LEU A 1 638 ? 65.482 11.627 -57.824 1.00 61.47 638 LEU A C 1
ATOM 5027 O O . LEU A 1 638 ? 66.197 11.856 -58.794 1.00 61.47 638 LEU A O 1
ATOM 5031 N N . GLY A 1 639 ? 65.032 12.611 -57.031 1.00 53.94 639 GLY A N 1
ATOM 5032 C CA . GLY A 1 639 ? 65.413 14.022 -57.175 1.00 53.94 639 GLY A CA 1
ATOM 5033 C C . GLY A 1 639 ? 64.639 14.816 -58.235 1.00 53.94 639 GLY A C 1
ATOM 5034 O O . GLY A 1 639 ? 65.037 15.931 -58.566 1.00 53.94 639 GLY A O 1
ATOM 5035 N N . PHE A 1 640 ? 63.524 14.298 -58.752 1.00 53.25 640 PHE A N 1
ATOM 5036 C CA . PHE A 1 640 ? 62.636 15.050 -59.639 1.00 53.25 640 PHE A CA 1
ATOM 5037 C C . PHE A 1 640 ? 61.746 15.984 -58.805 1.00 53.25 640 PHE A C 1
ATOM 5039 O O . PHE A 1 640 ? 60.642 15.613 -58.405 1.00 53.25 640 PHE A O 1
ATOM 5046 N N . GLN A 1 641 ? 62.206 17.203 -58.514 1.00 43.31 641 GLN A N 1
ATOM 5047 C CA . GLN A 1 641 ? 61.295 18.261 -58.070 1.00 43.31 641 GLN A CA 1
ATOM 5048 C C . GLN A 1 641 ? 60.438 18.724 -59.252 1.00 43.31 641 GLN A C 1
ATOM 5050 O O . GLN A 1 641 ? 60.940 18.911 -60.360 1.00 43.31 641 GLN A O 1
ATOM 5055 N N . ALA A 1 642 ? 59.137 18.905 -59.017 1.00 41.56 642 ALA A N 1
ATOM 5056 C CA . ALA A 1 642 ? 58.273 19.592 -59.962 1.00 41.56 642 ALA A CA 1
ATOM 5057 C C . ALA A 1 642 ? 58.787 21.028 -60.123 1.00 41.56 642 ALA A C 1
ATOM 5059 O O . ALA A 1 642 ? 58.802 21.794 -59.164 1.00 41.56 642 ALA A O 1
ATOM 5060 N N . THR A 1 643 ? 59.221 21.380 -61.328 1.00 37.53 643 THR A N 1
ATOM 5061 C CA . THR A 1 643 ? 59.391 22.772 -61.737 1.00 37.53 643 THR A CA 1
ATOM 5062 C C . THR A 1 643 ? 58.036 23.465 -61.613 1.00 37.53 643 THR A C 1
ATOM 5064 O O . THR A 1 643 ? 57.124 23.193 -62.397 1.00 37.53 643 THR A O 1
ATOM 5067 N N . GLU A 1 644 ? 57.883 24.328 -60.612 1.00 36.06 644 GLU A N 1
ATOM 5068 C CA . GLU A 1 644 ? 56.843 25.348 -60.632 1.00 36.06 644 GLU A CA 1
ATOM 5069 C C . GLU A 1 644 ? 57.044 26.210 -61.884 1.00 36.06 644 GLU A C 1
ATOM 5071 O O . GLU A 1 644 ? 58.149 26.669 -62.173 1.00 36.06 644 GLU A O 1
ATOM 5076 N N . ASN A 1 645 ? 55.969 26.400 -62.649 1.00 36.19 645 ASN A N 1
ATOM 5077 C CA . ASN A 1 645 ? 55.905 27.391 -63.714 1.00 36.19 645 ASN A CA 1
ATOM 5078 C C . ASN A 1 645 ? 56.096 28.788 -63.105 1.00 36.19 645 ASN A C 1
ATOM 5080 O O . ASN A 1 645 ? 55.131 29.398 -62.647 1.00 36.19 645 ASN A O 1
ATOM 5084 N N . THR A 1 646 ? 57.313 29.321 -63.142 1.00 35.03 646 THR A N 1
ATOM 5085 C CA . THR A 1 646 ? 57.549 30.766 -63.117 1.00 35.03 646 THR A CA 1
ATOM 5086 C C . THR A 1 646 ? 57.623 31.263 -64.556 1.00 35.03 646 THR A C 1
ATOM 5088 O O . THR A 1 646 ? 58.677 31.300 -65.183 1.00 35.03 646 THR A O 1
ATOM 5091 N N . GLY A 1 647 ? 56.463 31.621 -65.102 1.00 32.88 647 GLY A N 1
ATOM 5092 C CA . GLY A 1 647 ? 56.396 32.564 -66.211 1.00 32.88 647 GLY A CA 1
ATOM 5093 C C . GLY A 1 647 ? 56.373 33.972 -65.629 1.00 32.88 647 GLY A C 1
ATOM 5094 O O . GLY A 1 647 ? 55.365 34.360 -65.052 1.00 32.88 647 GLY A O 1
ATOM 5095 N N . ASP A 1 648 ? 57.501 34.674 -65.670 1.00 29.73 648 ASP A N 1
ATOM 5096 C CA . ASP A 1 648 ? 57.588 35.917 -66.440 1.00 29.73 648 ASP A CA 1
ATOM 5097 C C . ASP A 1 648 ? 59.019 36.471 -66.457 1.00 29.73 648 ASP A C 1
ATOM 5099 O O . ASP A 1 648 ? 59.781 36.404 -65.493 1.00 29.73 648 ASP A O 1
ATOM 5103 N N . GLU A 1 649 ? 59.366 36.943 -67.648 1.00 33.91 649 GLU A N 1
ATOM 5104 C CA . GLU A 1 649 ? 60.664 37.385 -68.132 1.00 33.91 649 GLU A CA 1
ATOM 5105 C C . GLU A 1 649 ? 61.174 38.695 -67.512 1.00 33.91 649 GLU A C 1
ATOM 5107 O O . GLU A 1 649 ? 60.419 39.550 -67.053 1.00 33.91 649 GLU A O 1
ATOM 5112 N N . SER A 1 650 ? 62.483 38.895 -67.721 1.00 30.44 650 SER A N 1
ATOM 5113 C CA . SER A 1 650 ? 63.275 40.131 -67.614 1.00 30.44 650 SER A CA 1
ATOM 5114 C C . SER A 1 650 ? 63.713 40.494 -66.187 1.00 30.44 650 SER A C 1
ATOM 5116 O O . SER A 1 650 ? 62.915 40.569 -65.269 1.00 30.44 650 SER A O 1
ATOM 5118 N N . THR A 1 651 ? 64.994 40.690 -65.882 1.00 30.20 651 THR A N 1
ATOM 5119 C CA . THR A 1 651 ? 66.086 41.267 -66.676 1.00 30.20 651 THR A CA 1
ATOM 5120 C C . THR A 1 651 ? 67.429 40.613 -66.337 1.00 30.20 651 THR A C 1
ATOM 5122 O O . THR A 1 651 ? 67.813 40.525 -65.172 1.00 30.20 651 THR A O 1
ATOM 5125 N N . LEU A 1 652 ? 68.168 40.221 -67.376 1.00 34.31 652 LEU A N 1
ATOM 5126 C CA . LEU A 1 652 ? 69.627 40.108 -67.341 1.00 34.31 652 LEU A CA 1
ATOM 5127 C C . LEU A 1 652 ? 70.232 41.498 -67.114 1.00 34.31 652 LEU A C 1
ATOM 5129 O O . LEU A 1 652 ? 69.825 42.430 -67.799 1.00 34.31 652 LEU A O 1
ATOM 5133 N N . GLU A 1 653 ? 71.227 41.608 -66.235 1.00 27.22 653 GLU A N 1
ATOM 5134 C CA . GLU A 1 653 ? 72.547 42.177 -66.554 1.00 27.22 653 GLU A CA 1
ATOM 5135 C C . GLU A 1 653 ? 73.550 41.923 -65.403 1.00 27.22 653 GLU A C 1
ATOM 5137 O O . GLU A 1 653 ? 73.132 41.612 -64.287 1.00 27.22 653 GLU A O 1
ATOM 5142 N N . PRO A 1 654 ? 74.867 41.907 -65.686 1.00 39.00 654 PRO A N 1
ATOM 5143 C CA . PRO A 1 654 ? 75.725 40.813 -65.246 1.00 39.00 654 PRO A CA 1
ATOM 5144 C C . PRO A 1 654 ? 76.974 41.299 -64.486 1.00 39.00 654 PRO A C 1
ATOM 5146 O O . PRO A 1 654 ? 77.156 42.489 -64.249 1.00 39.00 654 PRO A O 1
ATOM 5149 N N . LEU A 1 655 ? 77.868 40.334 -64.246 1.00 30.17 655 LEU A N 1
ATOM 5150 C CA . LEU A 1 655 ? 79.336 40.428 -64.232 1.00 30.17 655 LEU A CA 1
ATOM 5151 C C . LEU A 1 655 ? 80.025 40.232 -62.876 1.00 30.17 655 LEU A C 1
ATOM 5153 O O . LEU A 1 655 ? 79.936 41.074 -61.991 1.00 30.17 655 LEU A O 1
ATOM 5157 N N . PHE A 1 656 ? 80.837 39.166 -62.896 1.00 36.31 656 PHE A N 1
ATOM 5158 C CA . PHE A 1 656 ? 82.014 38.847 -62.082 1.00 36.31 656 PHE A CA 1
ATOM 5159 C C . PHE A 1 656 ? 81.829 38.501 -60.603 1.00 36.31 656 PHE A C 1
ATOM 5161 O O . PHE A 1 656 ? 81.305 39.321 -59.824 1.00 36.31 656 PHE A O 1
#

Organism: Rhipicephalus microplus (NCBI:txid6941)

Secondary structure (DSSP, 8-state):
-----TTHHHHHHHHHHHHHHHHTTTS-HHHHHHHHHHHHHHHHHHHHHS-S------------SS--HHHHHHHTT------HHHHHHHHHHHHHHHHHHHHH--HHHHHHHHHHHHHHHHHHHHTT-HHHHHHHHHHHHHHHHT--S-HHHHHHHHHHHHHHHHHHHHHHHHHHHTSSS--HHHHHHHHHTS-HHHHHHHHHHHHHT-SS-HHHHHHHHHHHHHH---HHHHHHHHHHHHHHHHHHHHGGGT---HHHHHHT-HHHHHHHHHHHTT-TTS-HHHHHHHHHHHT--HHHHHHHHHHHHHHPPTT-TTTTT--HHHHHHHHHHHHHHS-HHHHHHHHHHHHTTS-TT-HHHHHHHHHHHHHH--SSS-TTHHHHHHHHHHHHPPP-SPPPHHHHHHHHHH-TTSPPPGGGGT---HHHHTSTTTHHHHGGG--TTTHHHHHHHHHHHT--HHHHHHHHHHHHHHHHHHHTTT-----HHHHHHHHHHHHT-S-HHHHHHHHHHHHHHSPSSHHHHHHHHHHHHS-GGGS---SS-STTHHHHHHHHHHHHHHHHHHHHHHTT---HHHHHHTT-HHHHHHHHHT-GGGS-TT---HHHHHHHHHHHHS-TTS---HHHHHHHHHHHHTT-----------------

Sequence (656 aa):
MIFSQCEDVLHIASTVHNIASRVVVESGVSDVNKCTNVALWADILVQASVPFGNAGNRSSVSACTCLTKGQTLLHSRHVYALDKKQVLTHLAALGKSVWSFLDKKQLELLEAVKLHLQETCQYLSGRSQDELCLSLVATVFHMFLDIPGPNAIEKALQEVVERQISKNTISIIARASARKHADMPFLKGLLCNLQPGKALTTLKKLISQCNNNFRLLKTLATLGLEVCSDSTQKSAFRCLVKSAYWCEKLAKLDLSIADALTKQNTAVLQSALEQMEKSPFIDVDGLANYCSSFKLDKEASLSRRLEFLLCAQEGDPCAKGWNLQQRIAEASRVLEKIPKVLLQKVLMKALAKVNPYNYEILRFGYDYIRAIEEGPESKVEREIGILHFLESYKRYSPPSEQEMDLWFEEYPLADISSLMQSRLPFRHLLKPSLWHFVTNELYPETVDAWLNVADTLGLDKDDIRFIAVDNATRTWSAHHHQGNVLDVTFLSSVKKLIEEMSIKEKAVACLIKLLENLPKGPTATRVAKECATLPDAFFEPGEAKSKVADAKAKFRRKYIRLRNEQLLKQHSLNSASYLALCGKTADLVAALLEDTRWQLVFSDTSALYSCVDQIAFNDGVVQVDFPSILEQSVKRWLGFQATENTGDESTLEPLF

pLDDT: mean 72.14, std 17.94, range [23.02, 95.75]

InterPro domains:
  IPR019527 RZZ complex, subunit KNTC1/ROD, C-terminal [PF10493] (417-644)
  IPR052802 Kinetochore-associated protein 1 [PTHR15688] (76-638)
  IPR055405 KNTC1, third ARM-repeats domain [PF24515] (167-365)

Foldseek 3Di:
DPDPDQVVLLVVLVVLLVVLVVVCVPDDPVSVLVSVLSNLLSVLSVVLRPDLDDPDDDDDDDDDDDDDPVVVVVSNDDPQDDPSVVLCVLSVQLVVLLVVCVVPVDPVSLVSNLVSLVVSLCSCVVSVNLVSNLSSLVSSLSSVPPDPDDPVSNVVSVVSSVVSLLVSLLSCLLVQLPDPDRDLVVNLVSLLVDDLVSSVVSLVVSCVVCPLVLSSQLSSLVSQLVSDPDPVSNVLSVLSNLLSVVSVVCVVVVDPCNVCSNVVDVVSLVVSLLLLLLDPSAALVNSQVSCVSNVHDSQVSLLSSLLCLQAPDPPPPSCVPDDNVNSLVRNVVSLVVHPLVCSLVSLVVSLVRGQQLCLVSNLSSLVVQQVSDPDPDRPCVLLNVLSVLQVVDWADDADDPVNVVVCCVSPVPDDDDPSRRTTFRSVCLQDPNVCNGCLQRQALVCLVSCLVSCVSSVHDSLVSLLSRLLNLLLVVCVVCVVQADADVPSVVSNVVSLVPHPDLVSSLVSLVSSLVSHHQYPNSLVSLVVLLPDDVVSQDDDPDDDDSNCSNVVSLLSNQLSVLCHLCVVLVNNDPVLNVCSSPLLVSLLVLLVDCLVVDPPHPCVSSVVSSCCSQPPDPSDHDPPVVSVVVSVCVVVPNDPPDDPDDDDDDDDDD

Radius of gyration: 55.39 Å; chains: 1; bounding box: 140×73×158 Å